Protein AF-0000000087671576 (afdb_homodimer)

Sequence (600 aa):
MTVPSLQKKGFAIAVINALSSHICVLDQSGRIIAVNLAWQNFGAENSHRRESDIGSNYLSICKNSSGAGSEEAEEFAAGVRAILDGGTSLFQKEYPCHSPTASRWFLGRVTPLDFSEGGAVISHENITARRLLENELERLAATDPLTGLPNRRYFFNIANVEFEKVRRFDAQASIIMIDVDAFKAVNDTHGHAGGDEVLRSTSRRCREMMRQSDVLARFGGEEFVVLLPHTTAEAAVVVAELLRRTIYESPVQVGKNQIYVTASFGVSEILSDDVSIDAGLARADKALYEAKRSGRNCVRMTVPSLQKKGFAIAVINALSSHICVLDQSGRIIAVNLAWQNFGAENSHRRESDIGSNYLSICKNSSGAGSEEAEEFAAGVRAILDGGTSLFQKEYPCHSPTASRWFLGRVTPLDFSEGGAVISHENITARRLLENELERLAATDPLTGLPNRRYFFNIANVEFEKVRRFDAQASIIMIDVDAFKAVNDTHGHAGGDEVLRSTSRRCREMMRQSDVLARFGGEEFVVLLPHTTAEAAVVVAELLRRTIYESPVQVGKNQIYVTASFGVSEILSDDVSIDAGLARADKALYEAKRSGRNCVR

InterPro domains:
  IPR000160 GGDEF domain [PF00990] (141-297)
  IPR000160 GGDEF domain [PS50887] (171-300)
  IPR000160 GGDEF domain [SM00267] (130-300)
  IPR000160 GGDEF domain [TIGR00254] (137-299)
  IPR000160 GGDEF domain [cd01949] (143-300)
  IPR013656 PAS fold 4 [PF08448] (17-131)
  IPR029787 Nucleotide cyclase [SSF55073] (146-299)
  IPR035965 PAS domain superfamily [SSF55785] (14-118)
  IPR043128 Reverse transcriptase/Diguanylate cyclase domain [G3DSA:3.30.70.270] (138-300)
  IPR050469 Diguanylate cyclase Dgc-like, bacteria [PTHR45138] (88-299)

Foldseek 3Di:
DPPPVCPPPCNVLVVQQPDQWWKFWAFLQQFTADTHNNVQVVCVVAVVDNDDSGGPRQLVVLCPDDDFFNVVSNVVSVVQNCQSVVVDAKDKDKTWDDDPVGTWIWIKMKGWDPDPRITIMITIDTCRVVVVVVVVVVQVVQADPLQSAGAQVNCQVVLQVLLVCCQPPVWKKKKKKKFWPPLVVQCVVQNVQSSSQLQNVLSVQLVVLDDPSKGWYAYDDRMIMIMGTRAHQVRVQVSVLVSQCSQQVDWTDRPPDTDGIGMFMFMFINHNPDPGSVVNVVNSVVQRVVCVVVVGSHYD/DPPPQCPPPCNVLVVQQVDQWWKFWAFLQQFTADTHNNVQVVCVVAVVDNDDSGGPRQLVVLCPDDDFFNVVSNVVSVVQNCQSVVVDAKDKDKTWDDDPVGTWIWIKMKGWDPDPRITIMITIDTCRVVVVVVVVVVQVVQADPLQSAGAQVNCQVVLQVLLVCCQPPVWKKKKKKKFWPPLVVQCVVQNVQSSSQLQNVLSVQLVVLDDPSKGWYAYDSRMIMIMGTRDHQVRVQVSVLVSQCSQQVDWTDRPPDTDGIGMFMFMFINHNPDPGSVVNVVNSVVQRVVCVVVVGSHYD

Solvent-accessible surface area (backbone atoms only — not comparable to full-atom values): 30356 Å² total; per-residue (Å²): 132,78,44,72,58,52,67,40,91,64,41,31,52,29,53,54,40,37,39,80,46,28,31,40,31,27,38,65,87,34,28,25,53,34,62,29,50,37,35,51,53,50,38,49,73,69,61,81,48,82,69,75,71,60,68,39,47,52,51,57,53,27,64,64,43,72,67,78,35,27,69,46,27,44,54,47,36,52,42,51,47,34,28,60,69,65,74,42,71,66,38,72,50,72,38,52,58,60,49,101,87,42,87,35,32,32,38,37,38,38,21,42,31,78,50,96,76,43,17,33,39,36,39,36,37,84,37,35,69,59,51,53,50,49,50,51,30,47,46,47,41,30,27,33,88,83,59,65,31,35,14,50,66,43,44,51,58,53,45,49,56,51,46,50,42,18,52,75,68,68,44,47,27,19,38,37,32,36,35,51,52,67,48,67,58,43,24,71,73,53,35,64,69,33,35,47,43,47,50,35,51,48,47,53,58,49,54,73,71,52,58,88,79,38,44,61,23,40,63,43,87,64,27,35,36,33,40,33,64,75,26,48,50,69,57,45,48,53,51,50,51,52,48,40,49,54,45,44,74,43,68,41,72,44,88,95,42,74,44,72,47,44,34,19,23,2,48,20,48,50,56,59,83,47,91,45,65,62,53,31,50,50,47,7,49,51,24,24,51,51,13,49,74,71,72,35,64,35,76,59,131,81,42,72,58,53,66,41,88,64,42,32,52,30,52,54,38,36,38,81,45,29,30,39,30,27,38,66,87,35,29,25,52,35,63,30,49,38,34,52,53,48,38,50,73,69,63,76,48,83,70,75,70,59,67,39,48,51,51,56,52,26,63,64,42,73,65,79,35,28,68,46,27,43,54,47,37,53,42,51,48,32,29,59,69,65,73,41,72,66,37,72,52,71,38,52,58,62,48,100,87,41,85,34,30,32,39,37,36,38,20,42,30,77,49,96,76,43,16,30,38,37,39,35,36,84,37,35,70,59,53,53,49,50,51,51,29,47,46,46,41,29,28,33,87,82,61,65,30,34,16,49,66,42,45,49,59,53,47,50,56,52,44,50,42,20,52,75,67,68,45,45,26,19,37,39,32,36,36,52,51,66,48,66,58,43,24,72,74,53,33,62,68,33,36,49,43,47,51,35,49,49,47,52,58,49,54,74,71,51,57,89,78,37,45,63,23,40,63,42,86,61,28,33,36,34,42,33,66,75,26,49,50,70,58,46,48,52,51,50,50,53,47,40,49,53,44,43,74,43,70,40,72,43,89,95,42,75,43,73,49,42,34,19,23,2,46,21,49,52,56,58,81,48,89,45,63,62,54,30,52,50,48,6,48,50,25,24,52,51,14,49,72,71,72,35,64,35,76,59

Organism: NCBI:txid484088

Structure (mmCIF, N/CA/C/O backbone):
data_AF-0000000087671576-model_v1
#
loop_
_entity.id
_entity.type
_entity.pdbx_description
1 polymer 'diguanylate cyclase'
#
loop_
_atom_site.group_PDB
_atom_site.id
_atom_site.type_symbol
_atom_site.label_atom_id
_atom_site.label_alt_id
_atom_site.label_comp_id
_atom_site.label_asym_id
_atom_site.label_entity_id
_atom_site.label_seq_id
_atom_site.pdbx_PDB_ins_code
_atom_site.Cartn_x
_atom_site.Cartn_y
_atom_site.Cartn_z
_atom_site.occupancy
_atom_site.B_iso_or_equiv
_atom_site.auth_seq_id
_atom_site.auth_comp_id
_atom_site.auth_asym_id
_atom_site.auth_atom_id
_atom_site.pdbx_PDB_model_num
ATOM 1 N N . MET A 1 1 ? -0.87 42.312 3.6 1 37.66 1 MET A N 1
ATOM 2 C CA . MET A 1 1 ? -2.213 42.812 3.889 1 37.66 1 MET A CA 1
ATOM 3 C C . MET A 1 1 ? -2.867 42 4.996 1 37.66 1 MET A C 1
ATOM 5 O O . MET A 1 1 ? -2.992 40.781 4.883 1 37.66 1 MET A O 1
ATOM 9 N N . THR A 1 2 ? -2.574 42.375 6.113 1 50.53 2 THR A N 1
ATOM 10 C CA . THR A 1 2 ? -3.102 41.812 7.359 1 50.53 2 THR A CA 1
ATOM 11 C C . THR A 1 2 ? -4.617 41.969 7.418 1 50.53 2 THR A C 1
ATOM 13 O O . THR A 1 2 ? -5.148 43.062 7.18 1 50.53 2 THR A O 1
ATOM 16 N N . VAL A 1 3 ? -5.43 40.906 7.258 1 58.69 3 VAL A N 1
ATOM 17 C CA . VAL A 1 3 ? -6.879 41.062 7.242 1 58.69 3 VAL A CA 1
ATOM 18 C C . VAL A 1 3 ? -7.348 41.688 8.547 1 58.69 3 VAL A C 1
ATOM 20 O O . VAL A 1 3 ? -6.941 41.281 9.633 1 58.69 3 VAL A O 1
ATOM 23 N N . PRO A 1 4 ? -8.008 42.844 8.383 1 56.5 4 PRO A N 1
ATOM 24 C CA . PRO A 1 4 ? -8.523 43.656 9.484 1 56.5 4 PRO A CA 1
ATOM 25 C C . PRO A 1 4 ? -9.102 42.812 10.617 1 56.5 4 PRO A C 1
ATOM 27 O O . PRO A 1 4 ? -8.922 43.156 11.797 1 56.5 4 PRO A O 1
ATOM 30 N N . SER A 1 5 ? -9.656 41.688 10.289 1 64.06 5 SER A N 1
ATOM 31 C CA . SER A 1 5 ? -10.352 40.938 11.32 1 64.06 5 SER A CA 1
ATOM 32 C C . SER A 1 5 ? -9.359 40.25 12.258 1 64.06 5 SER A C 1
ATOM 34 O O . SER A 1 5 ? -9.617 40.125 13.461 1 64.06 5 SER A O 1
ATOM 36 N N . LEU A 1 6 ? -8.125 40.031 11.758 1 69.94 6 LEU A N 1
ATOM 37 C CA . LEU A 1 6 ? -7.16 39.344 12.625 1 69.94 6 LEU A CA 1
ATOM 38 C C . LEU A 1 6 ? -6.613 40.312 13.672 1 69.94 6 LEU A C 1
ATOM 40 O O . LEU A 1 6 ? -6.074 39.906 14.695 1 69.94 6 LEU A O 1
ATOM 44 N N . GLN A 1 7 ? -6.973 41.594 13.453 1 68.31 7 GLN A N 1
ATOM 45 C CA . GLN A 1 7 ? -6.414 42.625 14.312 1 68.31 7 GLN A CA 1
ATOM 46 C C . GLN A 1 7 ? -7.27 42.844 15.562 1 68.31 7 GLN A C 1
ATOM 48 O O . GLN A 1 7 ? -6.832 43.469 16.531 1 68.31 7 GLN A O 1
ATOM 53 N N . LYS A 1 8 ? -8.461 42.281 15.531 1 77.25 8 LYS A N 1
ATOM 54 C CA . LYS A 1 8 ? -9.289 42.344 16.734 1 77.25 8 LYS A CA 1
ATOM 55 C C . LYS A 1 8 ? -8.625 41.625 17.906 1 77.25 8 LYS A C 1
ATOM 57 O O . LYS A 1 8 ? -8.039 40.562 17.734 1 77.25 8 LYS A O 1
ATOM 62 N N . LYS A 1 9 ? -8.75 42.312 19.047 1 79.44 9 LYS A N 1
ATOM 63 C CA . LYS A 1 9 ? -8.086 41.781 20.25 1 79.44 9 LYS A CA 1
ATOM 64 C C . LYS A 1 9 ? -8.516 40.344 20.531 1 79.44 9 LYS A C 1
ATOM 66 O O . LYS A 1 9 ? -9.711 40.062 20.641 1 79.44 9 LYS A O 1
ATOM 71 N N . GLY A 1 10 ? -7.582 39.312 20.469 1 87.25 10 GLY A N 1
ATOM 72 C CA . GLY A 1 10 ? -7.836 37.93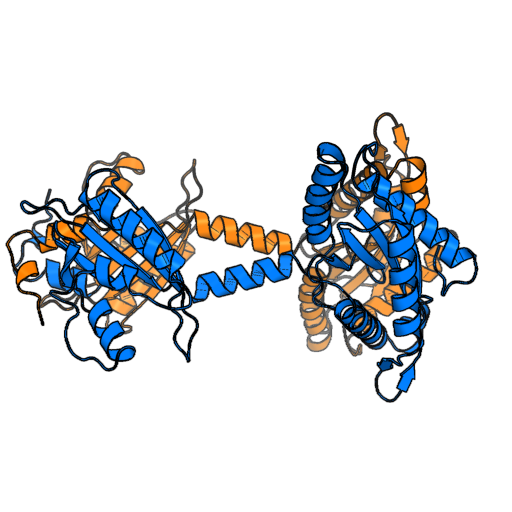8 20.859 1 87.25 10 GLY A CA 1
ATOM 73 C C . GLY A 1 10 ? -8.266 37.062 19.703 1 87.25 10 GLY A C 1
ATOM 74 O O . GLY A 1 10 ? -8.344 35.844 19.828 1 87.25 10 GLY A O 1
ATOM 75 N N . PHE A 1 11 ? -8.602 37.688 18.641 1 87.81 11 PHE A N 1
ATOM 76 C CA . PHE A 1 11 ? -9.133 36.969 17.484 1 87.81 11 PHE A CA 1
ATOM 77 C C . PHE A 1 11 ? -8.102 35.969 16.953 1 87.81 11 PHE A C 1
ATOM 79 O O . PHE A 1 11 ? -8.391 34.812 16.766 1 87.81 11 PHE A O 1
ATOM 86 N N . ALA A 1 12 ? -6.934 36.469 16.703 1 90.31 12 ALA A N 1
ATOM 87 C CA . ALA A 1 12 ? -5.871 35.625 16.156 1 90.31 12 ALA A CA 1
ATOM 88 C C . ALA A 1 12 ? -5.562 34.469 17.094 1 90.31 12 ALA A C 1
ATOM 90 O O . ALA A 1 12 ? -5.297 33.344 16.641 1 90.31 12 ALA A O 1
ATOM 91 N N . ILE A 1 13 ? -5.637 34.688 18.344 1 91.25 13 ILE A N 1
ATOM 92 C CA . ILE A 1 13 ? -5.395 33.656 19.328 1 91.25 13 ILE A CA 1
ATOM 93 C C . ILE A 1 13 ? -6.496 32.594 19.25 1 91.25 13 ILE A C 1
ATOM 95 O O . ILE A 1 13 ? -6.215 31.406 19.312 1 91.25 13 ILE A O 1
ATOM 99 N N . ALA A 1 14 ? -7.688 33.062 19.109 1 92.19 14 ALA A N 1
ATOM 100 C CA . ALA A 1 14 ? -8.812 32.125 18.984 1 92.19 14 ALA A CA 1
ATOM 101 C C . ALA A 1 14 ? -8.648 31.234 17.75 1 92.19 14 ALA A C 1
ATOM 103 O O . ALA A 1 14 ? -8.984 30.062 17.797 1 92.19 14 ALA A O 1
ATOM 104 N N . VAL A 1 15 ? -8.109 31.75 16.703 1 93.5 15 VAL A N 1
ATOM 105 C CA . VAL A 1 15 ? -7.891 31 15.469 1 93.5 15 VAL A CA 1
ATOM 106 C C . VAL A 1 15 ? -6.848 29.922 15.711 1 93.5 15 VAL A C 1
ATOM 108 O O . VAL A 1 15 ? -7.066 28.75 15.367 1 93.5 15 VAL A O 1
ATOM 111 N N . ILE A 1 16 ? -5.758 30.281 16.297 1 94.12 16 ILE A N 1
ATOM 112 C CA . ILE A 1 16 ? -4.68 29.344 16.578 1 94.12 16 ILE A CA 1
ATOM 113 C C . ILE A 1 16 ? -5.195 28.219 17.484 1 94.12 16 ILE A C 1
ATOM 115 O O . ILE A 1 16 ? -4.898 27.047 17.25 1 94.12 16 ILE A O 1
ATOM 119 N N . ASN A 1 17 ? -6.035 28.594 18.422 1 93.56 17 ASN A N 1
ATOM 120 C CA . ASN A 1 17 ? -6.551 27.641 19.375 1 93.56 17 ASN A CA 1
ATOM 121 C C . ASN A 1 17 ? -7.578 26.703 18.75 1 93.56 17 ASN A C 1
ATOM 123 O O . ASN A 1 17 ? -7.848 25.625 19.266 1 93.56 17 ASN A O 1
ATOM 127 N N . ALA A 1 18 ? -8.125 27.125 17.672 1 94.44 18 ALA A N 1
ATOM 128 C CA . ALA A 1 18 ? -9.125 26.312 16.984 1 94.44 18 ALA A CA 1
ATOM 129 C C . ALA A 1 18 ? -8.469 25.234 16.125 1 94.44 18 ALA A C 1
ATOM 131 O O . ALA A 1 18 ? -9.117 24.266 15.727 1 94.44 18 ALA A O 1
ATOM 132 N N . LEU A 1 19 ? -7.25 25.422 15.789 1 95.06 19 LEU A N 1
ATOM 133 C CA . LEU A 1 19 ? -6.562 24.469 14.914 1 95.06 19 LEU A CA 1
ATOM 134 C C . LEU A 1 19 ? -6.363 23.141 15.617 1 95.06 19 LEU A C 1
ATOM 136 O O . LEU A 1 19 ? -6.098 23.094 16.828 1 95.06 19 LEU A O 1
ATOM 140 N N . SER A 1 20 ? -6.41 22.078 14.852 1 91.88 20 SER A N 1
ATOM 141 C CA . SER A 1 20 ? -6.32 20.734 15.414 1 91.88 20 SER A CA 1
ATOM 142 C C . SER A 1 20 ? -4.867 20.297 15.555 1 91.88 20 SER A C 1
ATOM 144 O O . SER A 1 20 ? -4.57 19.359 16.297 1 91.88 20 SER A O 1
ATOM 146 N N . SER A 1 21 ? -4 20.922 14.836 1 94 21 SER A N 1
ATOM 147 C CA . SER A 1 21 ? -2.582 20.594 14.953 1 94 21 SER A CA 1
ATOM 148 C C . SER A 1 21 ? -2.002 21.109 16.266 1 94 21 SER A C 1
ATOM 150 O O . SER A 1 21 ? -2.428 22.141 16.781 1 94 21 SER A O 1
ATOM 152 N N . HIS A 1 22 ? -1.056 20.359 16.781 1 93.69 22 HIS A N 1
ATOM 153 C CA . HIS A 1 22 ? -0.327 20.828 17.953 1 93.69 22 HIS A CA 1
ATOM 154 C C . HIS A 1 22 ? 0.73 21.859 17.578 1 93.69 22 HIS A C 1
ATOM 156 O O . HIS A 1 22 ? 1.717 21.531 16.922 1 93.69 22 HIS A O 1
ATOM 162 N N . ILE A 1 23 ? 0.473 23.047 18.094 1 94.81 23 ILE A N 1
ATOM 163 C CA . ILE A 1 23 ? 1.353 24.141 17.672 1 94.81 23 ILE A CA 1
ATOM 164 C C . ILE A 1 23 ? 2.178 24.609 18.875 1 94.81 23 ILE A C 1
ATOM 166 O O . ILE A 1 23 ? 1.646 24.797 19.969 1 94.81 23 ILE A O 1
ATOM 170 N N . CYS A 1 24 ? 3.438 24.828 18.672 1 94.31 24 CYS A N 1
ATOM 171 C CA . CYS A 1 24 ? 4.293 25.5 19.625 1 94.31 24 CYS A CA 1
ATOM 172 C C . CYS A 1 24 ? 5.18 26.531 18.938 1 94.31 24 CYS A C 1
ATOM 174 O O . CYS A 1 24 ? 5.535 26.359 17.766 1 94.31 24 CYS A O 1
ATOM 176 N N . VAL A 1 25 ? 5.457 27.609 19.641 1 95.44 25 VAL A N 1
ATOM 177 C CA . VAL A 1 25 ? 6.297 28.688 19.125 1 95.44 25 VAL A CA 1
ATOM 178 C C . VAL A 1 25 ? 7.586 28.766 19.953 1 95.44 25 VAL A C 1
ATOM 180 O O . VAL A 1 25 ? 7.547 28.75 21.188 1 95.44 25 VAL A O 1
ATOM 183 N N . LEU A 1 26 ? 8.641 28.812 19.25 1 95.69 26 LEU A N 1
ATOM 184 C CA . LEU A 1 26 ? 9.945 28.891 19.891 1 95.69 26 LEU A CA 1
ATOM 185 C C . LEU A 1 26 ? 10.555 30.281 19.703 1 95.69 26 LEU A C 1
ATOM 187 O O . LEU A 1 26 ? 10.398 30.891 18.641 1 95.69 26 LEU A O 1
ATOM 191 N N . ASP A 1 27 ? 11.25 30.75 20.734 1 94.12 27 ASP A N 1
ATOM 192 C CA . ASP A 1 27 ? 12.086 31.938 20.531 1 94.12 27 ASP A CA 1
ATOM 193 C C . ASP A 1 27 ? 13.414 31.562 19.875 1 94.12 27 ASP A C 1
ATOM 195 O O . ASP A 1 27 ? 13.625 30.391 19.5 1 94.12 27 ASP A O 1
ATOM 199 N N . GLN A 1 28 ? 14.25 32.531 19.672 1 94.12 28 GLN A N 1
ATOM 200 C CA . GLN A 1 28 ? 15.492 32.344 18.922 1 94.12 28 GLN A CA 1
ATOM 201 C C . GLN A 1 28 ? 16.438 31.406 19.641 1 94.12 28 GLN A C 1
ATOM 203 O O . GLN A 1 28 ? 17.312 30.797 19.031 1 94.12 28 GLN A O 1
ATOM 208 N N . SER A 1 29 ? 16.266 31.219 20.953 1 92.81 29 SER A N 1
ATOM 209 C CA . SER A 1 29 ? 17.125 30.344 21.734 1 92.81 29 SER A CA 1
ATOM 210 C C . SER A 1 29 ? 16.562 28.922 21.781 1 92.81 29 SER A C 1
ATOM 212 O O . SER A 1 29 ? 17.188 28.016 22.328 1 92.81 29 SER A O 1
ATOM 214 N N . GLY A 1 30 ? 15.391 28.703 21.234 1 93.94 30 GLY A N 1
ATOM 215 C CA . GLY A 1 30 ? 14.781 27.375 21.188 1 93.94 30 GLY A CA 1
ATOM 216 C C . GLY A 1 30 ? 13.836 27.125 22.359 1 93.94 30 GLY A C 1
ATOM 217 O O . GLY A 1 30 ? 13.398 25.984 22.562 1 93.94 30 GLY A O 1
ATOM 218 N N . ARG A 1 31 ? 13.516 28.109 23.062 1 93 31 ARG A N 1
ATOM 219 C CA . ARG A 1 31 ? 12.594 27.984 24.188 1 93 31 ARG A CA 1
ATOM 220 C C . ARG A 1 31 ? 11.148 28.125 23.734 1 93 31 ARG A C 1
ATOM 222 O O . ARG A 1 31 ? 10.836 29 22.922 1 93 31 ARG A O 1
ATOM 229 N N . ILE A 1 32 ? 10.297 27.312 24.359 1 93.56 32 ILE A N 1
ATOM 230 C CA . ILE A 1 32 ? 8.875 27.375 24.031 1 93.56 32 ILE A CA 1
ATOM 231 C C . ILE A 1 32 ? 8.266 28.625 24.672 1 93.56 32 ILE A C 1
ATOM 233 O O . ILE A 1 32 ? 8.312 28.797 25.891 1 93.56 32 ILE A O 1
ATOM 237 N N . ILE A 1 33 ? 7.633 29.469 23.859 1 92.56 33 ILE A N 1
ATOM 238 C CA . ILE A 1 33 ? 7.109 30.719 24.391 1 92.56 33 ILE A CA 1
ATOM 239 C C . ILE A 1 33 ? 5.59 30.734 24.25 1 92.56 33 ILE A C 1
ATOM 241 O O . ILE A 1 33 ? 4.914 31.562 24.875 1 92.56 33 ILE A O 1
ATOM 245 N N . ALA A 1 34 ? 5.07 29.875 23.438 1 92.06 34 ALA A N 1
ATOM 246 C CA . ALA A 1 34 ? 3.621 29.781 23.281 1 92.06 34 ALA A CA 1
ATOM 247 C C . ALA A 1 34 ? 3.221 28.406 22.734 1 92.06 34 ALA A C 1
ATOM 249 O O . ALA A 1 34 ? 4.004 27.75 22.047 1 92.06 34 ALA A O 1
ATOM 250 N N . VAL A 1 35 ? 2.082 27.953 23.109 1 92.94 35 VAL A N 1
ATOM 251 C CA . VAL A 1 35 ? 1.469 26.734 22.594 1 92.94 35 VAL A CA 1
ATOM 252 C C . VAL A 1 35 ? -0.03 26.953 22.406 1 92.94 35 VAL A C 1
ATOM 254 O O . VAL A 1 35 ? -0.612 27.875 23 1 92.94 35 VAL A O 1
ATOM 257 N N . ASN A 1 36 ? -0.591 26.234 21.516 1 92.5 36 ASN A N 1
ATOM 258 C CA . ASN A 1 36 ? -2.035 26.359 21.359 1 92.5 36 ASN A CA 1
ATOM 259 C C . ASN A 1 36 ? -2.787 25.359 22.219 1 92.5 36 ASN A C 1
ATOM 261 O O . ASN A 1 36 ? -2.174 24.609 22.984 1 92.5 36 ASN A O 1
ATOM 265 N N . LEU A 1 37 ? -4.082 25.391 22.141 1 90.81 37 LEU A N 1
ATOM 266 C CA . LEU A 1 37 ? -4.949 24.562 22.969 1 90.81 37 LEU A CA 1
ATOM 267 C C . LEU A 1 37 ? -4.742 23.078 22.656 1 90.81 37 LEU A C 1
ATOM 269 O O . LEU A 1 37 ? -4.707 22.25 23.578 1 90.81 37 LEU A O 1
ATOM 273 N N . ALA A 1 38 ? -4.633 22.734 21.422 1 91.5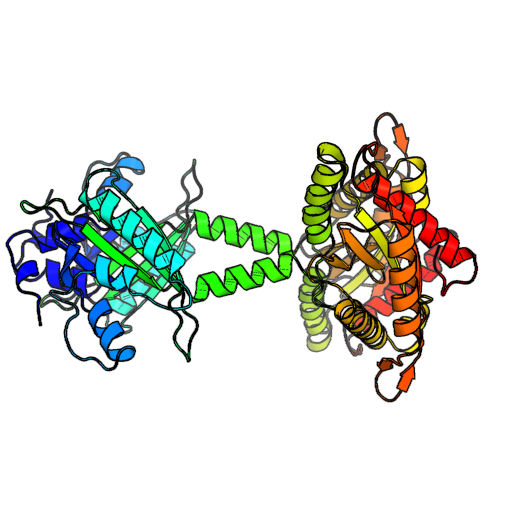6 38 ALA A N 1
ATOM 274 C CA . ALA A 1 38 ? -4.441 21.328 21.031 1 91.56 38 ALA A CA 1
ATOM 275 C C . ALA A 1 38 ? -3.205 20.75 21.703 1 91.56 38 ALA A C 1
ATOM 277 O O . ALA A 1 38 ? -3.23 19.594 22.172 1 91.56 38 ALA A O 1
ATOM 278 N N . TRP A 1 39 ? -2.129 21.469 21.719 1 90.31 39 TRP A N 1
ATOM 279 C CA . TRP A 1 39 ? -0.903 21.047 22.391 1 90.31 39 TRP A CA 1
ATOM 280 C C . TRP A 1 39 ? -1.146 20.828 23.875 1 90.31 39 TRP A C 1
ATOM 282 O O . TRP A 1 39 ? -0.734 19.797 24.438 1 90.31 39 TRP A O 1
ATOM 292 N N . GLN A 1 40 ? -1.812 21.734 24.469 1 88.56 40 GLN A N 1
ATOM 293 C CA . GLN A 1 40 ? -2.088 21.656 25.906 1 88.56 40 GLN A CA 1
ATOM 294 C C . GLN A 1 40 ? -2.924 20.422 26.234 1 88.56 40 GLN A C 1
ATOM 296 O O . GLN A 1 40 ? -2.621 19.688 27.188 1 88.56 40 GLN A O 1
ATOM 301 N N . ASN A 1 41 ? -3.959 20.25 25.469 1 87.5 41 ASN A N 1
ATOM 302 C CA . ASN A 1 41 ? -4.84 19.109 25.688 1 87.5 41 ASN A CA 1
ATOM 303 C C . ASN A 1 41 ? -4.09 17.797 25.531 1 87.5 41 ASN A C 1
ATOM 305 O O . ASN A 1 41 ? -4.312 16.844 26.297 1 87.5 41 ASN A O 1
ATOM 309 N N . PHE A 1 42 ? -3.273 17.766 24.562 1 85.56 42 PHE A N 1
ATOM 310 C CA . PHE A 1 42 ? -2.494 16.547 24.328 1 85.56 42 PHE A CA 1
ATOM 311 C C . PHE A 1 42 ? -1.592 16.25 25.516 1 85.56 42 PHE A C 1
ATOM 313 O O . PHE A 1 42 ? -1.482 15.109 25.953 1 85.56 42 PHE A O 1
ATOM 320 N N . GLY A 1 43 ? -0.901 17.219 25.969 1 80.19 43 GLY A N 1
ATOM 321 C CA . GLY A 1 43 ? -0.075 17.062 27.156 1 80.19 43 GLY A CA 1
ATOM 322 C C . GLY A 1 43 ? -0.852 16.562 28.359 1 80.19 43 GLY A C 1
ATOM 323 O O . GLY A 1 43 ? -0.393 15.68 29.078 1 80.19 43 GLY A O 1
ATOM 324 N N . ALA A 1 44 ? -1.957 17.141 28.516 1 79.5 44 ALA A N 1
ATOM 325 C CA . ALA A 1 44 ? -2.791 16.781 29.672 1 79.5 44 ALA A CA 1
ATOM 326 C C . ALA A 1 44 ? -3.234 15.328 29.594 1 79.5 44 ALA A C 1
ATOM 328 O O . ALA A 1 44 ? -3.305 14.641 30.625 1 79.5 44 ALA A O 1
ATOM 329 N N . GLU A 1 45 ? -3.447 14.93 28.391 1 77 45 GLU A N 1
ATOM 330 C CA . GLU A 1 45 ? -3.955 13.578 28.203 1 77 45 GLU A CA 1
ATOM 331 C C . GLU A 1 45 ? -2.84 12.547 28.344 1 77 45 GLU A C 1
ATOM 333 O O . GLU A 1 45 ? -3.096 11.391 28.703 1 77 45 GLU A O 1
ATOM 338 N N . ASN A 1 46 ? -1.562 12.891 28.062 1 72.19 46 ASN A N 1
ATOM 339 C CA . ASN A 1 46 ? -0.514 11.883 27.953 1 72.19 46 ASN A CA 1
ATOM 340 C C . ASN A 1 46 ? 0.523 12.031 29.062 1 72.19 46 ASN A C 1
ATOM 342 O O . ASN A 1 46 ? 1.35 11.141 29.281 1 72.19 46 ASN A O 1
ATOM 346 N N . SER A 1 47 ? 1.03 13.109 29.547 1 63.22 47 SER A N 1
ATOM 347 C CA . SER A 1 47 ? 2.121 13.25 30.5 1 63.22 47 SER A CA 1
ATOM 348 C C . SER A 1 47 ? 1.595 13.586 31.891 1 63.22 47 SER A C 1
ATOM 350 O O . SER A 1 47 ? 2.348 13.57 32.875 1 63.22 47 SER A O 1
ATOM 352 N N . HIS A 1 48 ? 0.408 13.18 32.469 1 53.38 48 HIS A N 1
ATOM 353 C CA . HIS A 1 48 ? -0.134 13.562 33.75 1 53.38 48 HIS A CA 1
ATOM 354 C C . HIS A 1 48 ? 0.374 14.938 34.188 1 53.38 48 HIS A C 1
ATOM 356 O O . HIS A 1 48 ? 0.162 15.359 35.312 1 53.38 48 HIS A O 1
ATOM 362 N N . ARG A 1 49 ? 1.361 15.523 33.5 1 50.59 49 ARG A N 1
ATOM 363 C CA . ARG A 1 49 ? 1.897 16.781 34.031 1 50.59 49 ARG A CA 1
ATOM 364 C C . ARG A 1 49 ? 1.08 17.969 33.531 1 50.59 49 ARG A C 1
ATOM 366 O O . ARG A 1 49 ? 0.781 18.062 32.344 1 50.59 49 ARG A O 1
ATOM 373 N N . ARG A 1 50 ? 0.445 18.625 34.344 1 49.41 50 ARG A N 1
ATOM 374 C CA . ARG A 1 50 ? -0.494 19.734 34.25 1 49.41 50 ARG A CA 1
ATOM 375 C C . ARG A 1 50 ? 0.193 20.984 33.719 1 49.41 50 ARG A C 1
ATOM 377 O O . ARG A 1 50 ? -0.468 21.984 33.406 1 49.41 50 ARG A O 1
ATOM 384 N N . GLU A 1 51 ? 1.618 21.109 33.906 1 52.28 51 GLU A N 1
ATOM 385 C CA . GLU A 1 51 ? 2.17 22.438 33.656 1 52.28 51 GLU A CA 1
ATOM 386 C C . GLU A 1 51 ? 2.479 22.656 32.188 1 52.28 51 GLU A C 1
ATOM 388 O O . GLU A 1 51 ? 2.838 21.719 31.484 1 52.28 51 GLU A O 1
ATOM 393 N N . SER A 1 52 ? 2.164 23.828 31.703 1 62.19 52 SER A N 1
ATOM 394 C CA . SER A 1 52 ? 2.408 24.281 30.344 1 62.19 52 SER A CA 1
ATOM 395 C C . SER A 1 52 ? 3.879 24.141 29.969 1 62.19 52 SER A C 1
ATOM 397 O O . SER A 1 52 ? 4.758 24.234 30.828 1 62.19 52 SER A O 1
ATOM 399 N N . ASP A 1 53 ? 4.43 23.328 28.969 1 76.44 53 ASP A N 1
ATOM 400 C CA . ASP A 1 53 ? 5.777 23.172 28.438 1 76.44 53 ASP A CA 1
ATOM 401 C C . ASP A 1 53 ? 6.398 24.531 28.109 1 76.44 53 ASP A C 1
ATOM 403 O O . ASP A 1 53 ? 7.547 24.594 27.656 1 76.44 53 ASP A O 1
ATOM 407 N N . ILE A 1 54 ? 5.746 25.625 28.547 1 84.25 54 ILE A N 1
ATOM 408 C CA . ILE A 1 54 ? 6.242 26.953 28.25 1 84.25 54 ILE A CA 1
ATOM 409 C C . ILE A 1 54 ? 7.488 27.25 29.078 1 84.25 54 ILE A C 1
ATOM 411 O O . ILE A 1 54 ? 7.516 26.969 30.281 1 84.25 54 ILE A O 1
ATOM 415 N N . GLY A 1 55 ? 8.438 27.734 28.469 1 87.25 55 GLY A N 1
ATOM 416 C CA . GLY A 1 55 ? 9.695 28.031 29.141 1 87.25 55 GLY A CA 1
ATOM 417 C C . GLY A 1 55 ? 10.742 26.953 28.953 1 87.25 55 GLY A C 1
ATOM 418 O O . GLY A 1 55 ? 11.938 27.203 29.109 1 87.25 55 GLY A O 1
ATOM 419 N N . SER A 1 56 ? 10.336 25.828 28.641 1 88.5 56 SER A N 1
ATOM 420 C CA . SER A 1 56 ? 11.258 24.719 28.422 1 88.5 56 SER A CA 1
ATOM 421 C C . SER A 1 56 ? 11.977 24.844 27.094 1 88.5 56 SER A C 1
ATOM 423 O O . SER A 1 56 ? 11.445 25.438 26.141 1 88.5 56 SER A O 1
ATOM 425 N N . ASN A 1 57 ? 13.203 24.281 27.109 1 91.31 57 ASN A N 1
ATOM 426 C CA . ASN A 1 57 ? 13.953 24.25 25.875 1 91.31 57 ASN A CA 1
ATOM 427 C C . ASN A 1 57 ? 13.586 23.047 25.016 1 91.31 57 ASN A C 1
ATOM 429 O O . ASN A 1 57 ? 13.875 21.906 25.375 1 91.31 57 ASN A O 1
ATOM 433 N N . TYR A 1 58 ? 13.023 23.344 23.891 1 91.31 58 TYR A N 1
ATOM 434 C CA . TYR A 1 58 ? 12.523 22.297 23 1 91.31 58 TYR A CA 1
ATOM 435 C C . TYR A 1 58 ? 13.656 21.406 22.516 1 91.31 58 TYR A C 1
ATOM 437 O O . TYR A 1 58 ? 13.492 20.188 22.406 1 91.31 58 TYR A O 1
ATOM 445 N N . LEU A 1 59 ? 14.789 22 22.188 1 90.12 59 LEU A N 1
ATOM 446 C CA . LEU A 1 59 ? 15.93 21.25 21.688 1 90.12 59 LEU A CA 1
ATOM 447 C C . LEU A 1 59 ? 16.469 20.281 22.734 1 90.12 59 LEU A C 1
ATOM 449 O O . LEU A 1 59 ? 16.844 19.156 22.422 1 90.12 59 LEU A O 1
ATOM 453 N N . SER A 1 60 ? 16.406 20.703 23.938 1 86 60 SER A N 1
ATOM 454 C CA . SER A 1 60 ? 16.844 19.844 25.047 1 86 60 SER A CA 1
ATOM 455 C C . SER A 1 60 ? 15.883 18.688 25.234 1 86 60 SER A C 1
ATOM 457 O O . SER A 1 60 ? 16.312 17.562 25.531 1 86 60 SER A O 1
ATOM 459 N N . ILE A 1 61 ? 14.656 18.969 25.078 1 82.38 61 ILE A N 1
ATOM 460 C CA . ILE A 1 61 ? 13.641 17.922 25.203 1 82.38 61 ILE A CA 1
ATOM 461 C C . ILE A 1 61 ? 13.867 16.859 24.141 1 82.38 61 ILE A C 1
ATOM 463 O O . ILE A 1 61 ? 13.812 15.656 24.438 1 82.38 61 ILE A O 1
ATOM 467 N N . CYS A 1 62 ? 14.156 17.281 22.922 1 84.12 62 CYS A N 1
ATOM 468 C CA . CYS A 1 62 ? 14.422 16.344 21.828 1 84.12 62 CYS A CA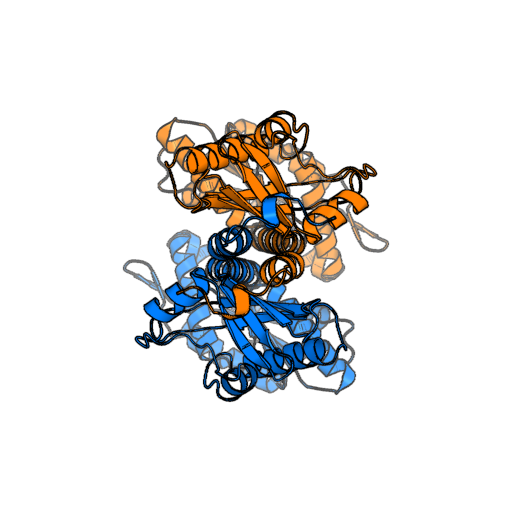 1
ATOM 469 C C . CYS A 1 62 ? 15.664 15.508 22.125 1 84.12 62 CYS A C 1
ATOM 471 O O . CYS A 1 62 ? 15.672 14.297 21.906 1 84.12 62 CYS A O 1
ATOM 473 N N . LYS A 1 63 ? 16.641 16.141 22.578 1 79.5 63 LYS A N 1
ATOM 474 C CA . LYS A 1 63 ? 17.906 15.469 22.828 1 79.5 63 LYS A CA 1
ATOM 475 C C . LYS A 1 63 ? 17.781 14.438 23.953 1 79.5 63 LYS A C 1
ATOM 477 O O . LYS A 1 63 ? 18.453 13.414 23.953 1 79.5 63 LYS A O 1
ATOM 482 N N . ASN A 1 64 ? 16.891 14.734 24.844 1 77.69 64 ASN A N 1
ATOM 483 C CA . ASN A 1 64 ? 16.766 13.867 26.016 1 77.69 64 ASN A CA 1
ATOM 484 C C . ASN A 1 64 ? 15.766 12.75 25.781 1 77.69 64 ASN A C 1
ATOM 486 O O . ASN A 1 64 ? 15.484 11.961 26.688 1 77.69 64 ASN A O 1
ATOM 490 N N . SER A 1 65 ? 15.18 12.914 24.656 1 73.81 65 SER A N 1
ATOM 491 C CA . SER A 1 65 ? 14.234 11.852 24.328 1 73.81 65 SER A CA 1
ATOM 492 C C . SER A 1 65 ? 14.922 10.492 24.297 1 73.81 65 SER A C 1
ATOM 494 O O . SER A 1 65 ? 16.062 10.383 23.844 1 73.81 65 SER A O 1
ATOM 496 N N . SER A 1 66 ? 14.359 9.555 25.031 1 65.94 66 SER A N 1
ATOM 497 C CA . SER A 1 66 ? 14.883 8.195 25.078 1 65.94 66 SER A CA 1
ATOM 498 C C . SER A 1 66 ? 13.875 7.191 24.531 1 65.94 66 SER A C 1
ATOM 500 O O . SER A 1 66 ? 12.672 7.477 24.484 1 65.94 66 SER A O 1
ATOM 502 N N . GLY A 1 67 ? 14.383 6.203 23.797 1 64.31 67 GLY A N 1
ATOM 503 C CA . GLY A 1 67 ? 13.523 5.137 23.312 1 64.31 67 GLY A CA 1
ATOM 504 C C . GLY A 1 67 ? 13.289 5.195 21.812 1 64.31 67 GLY A C 1
ATOM 505 O O . GLY A 1 67 ? 14.164 5.633 21.062 1 64.31 67 GLY A O 1
ATOM 506 N N . ALA A 1 68 ? 12.031 4.691 21.516 1 65.75 68 ALA A N 1
ATOM 507 C CA . ALA A 1 68 ? 11.656 4.656 20.109 1 65.75 68 ALA A CA 1
ATOM 508 C C . ALA A 1 68 ? 11.477 6.07 19.547 1 65.75 68 ALA A C 1
ATOM 510 O O . ALA A 1 68 ? 10.781 6.895 20.156 1 65.75 68 ALA A O 1
ATOM 511 N N . GLY A 1 69 ? 12.305 6.523 18.594 1 73.19 69 GLY A N 1
ATOM 512 C CA . GLY A 1 69 ? 12.195 7.812 17.922 1 73.19 69 GLY A CA 1
ATOM 513 C C . GLY A 1 69 ? 13.32 8.766 18.297 1 73.19 69 GLY A C 1
ATOM 514 O O . GLY A 1 69 ? 13.289 9.938 17.922 1 73.19 69 GLY A O 1
ATOM 515 N N . SER A 1 70 ? 14.195 8.258 19.234 1 76.88 70 SER A N 1
ATOM 516 C CA . SER A 1 70 ? 15.281 9.125 19.688 1 76.88 70 SER A CA 1
ATOM 517 C C . SER A 1 70 ? 16.094 9.656 18.516 1 76.88 70 SER A C 1
ATOM 519 O O . SER A 1 70 ? 16.484 10.828 18.5 1 76.88 70 SER A O 1
ATOM 521 N N . GLU A 1 71 ? 16.297 8.734 17.578 1 80.31 71 GLU A N 1
ATOM 522 C CA . GLU A 1 71 ? 17.031 9.172 16.406 1 80.31 71 GLU A CA 1
ATOM 523 C C . GLU A 1 71 ? 16.266 10.242 15.633 1 80.31 71 GLU A C 1
ATOM 525 O O . GLU A 1 71 ? 16.844 11.258 15.234 1 80.31 71 GLU A O 1
ATOM 530 N N . GLU A 1 72 ? 15.07 9.992 15.516 1 85.88 72 GLU A N 1
ATOM 531 C CA . GLU A 1 72 ? 14.227 10.961 14.82 1 85.88 72 GLU A CA 1
ATOM 532 C C . GLU A 1 72 ? 14.164 12.289 15.578 1 85.88 72 GLU A C 1
ATOM 534 O O . GLU A 1 72 ? 14.133 13.359 14.969 1 85.88 72 GLU A O 1
ATOM 539 N N . ALA A 1 73 ? 14.211 12.242 16.906 1 86.12 73 ALA A N 1
ATOM 540 C CA . ALA A 1 73 ? 14.18 13.445 17.719 1 86.12 73 ALA A CA 1
ATOM 541 C C . ALA A 1 73 ? 15.43 14.289 17.516 1 86.12 73 ALA A C 1
ATOM 543 O O . ALA A 1 73 ? 15.352 15.523 17.438 1 86.12 73 ALA A O 1
ATOM 544 N N . GLU A 1 74 ? 16.531 13.625 17.453 1 87.38 74 GLU A N 1
ATOM 545 C CA . GLU A 1 74 ? 17.781 14.328 17.203 1 87.38 74 GLU A CA 1
ATOM 546 C C . GLU A 1 74 ? 17.781 15 15.836 1 87.38 74 GLU A C 1
ATOM 548 O O . GLU A 1 74 ? 18.219 16.141 15.695 1 87.38 74 GLU A O 1
ATOM 553 N N . GLU A 1 75 ? 17.328 14.281 14.891 1 91.44 75 GLU A N 1
ATOM 554 C CA . GLU A 1 75 ? 17.234 14.836 13.547 1 91.44 75 GLU A CA 1
ATOM 555 C C . GLU A 1 75 ? 16.281 16.031 13.508 1 91.44 75 GLU A C 1
ATOM 557 O O . GLU A 1 75 ? 16.531 17.016 12.812 1 91.44 75 GLU A O 1
ATOM 562 N N . PHE A 1 76 ? 15.25 15.891 14.234 1 92.44 76 PHE A N 1
ATOM 563 C CA . PHE A 1 76 ? 14.266 16.969 14.289 1 92.44 76 PHE A CA 1
ATOM 564 C C . PHE A 1 76 ? 14.867 18.219 14.922 1 92.44 76 PHE A C 1
ATOM 566 O O . PHE A 1 76 ? 14.672 19.328 14.43 1 92.44 76 PHE A O 1
ATOM 573 N N . ALA A 1 77 ? 15.617 18.016 16.016 1 92.94 77 ALA A N 1
ATOM 574 C CA . ALA A 1 77 ? 16.297 19.125 16.672 1 92.94 77 ALA A CA 1
ATOM 575 C C . ALA A 1 77 ? 17.234 19.828 15.703 1 92.94 77 ALA A C 1
ATOM 577 O O . ALA A 1 77 ? 17.297 21.062 15.68 1 92.94 77 ALA A O 1
ATOM 578 N N . ALA A 1 78 ? 17.906 19.016 14.961 1 93.81 78 ALA A N 1
ATOM 579 C CA . ALA A 1 78 ? 18.812 19.594 13.969 1 93.81 78 ALA A CA 1
ATOM 580 C C . ALA A 1 78 ? 18.062 20.406 12.938 1 93.81 78 ALA A C 1
ATOM 582 O O . ALA A 1 78 ? 18.516 21.469 12.508 1 93.81 78 ALA A O 1
ATOM 583 N N . GLY A 1 79 ? 16.938 19.953 12.531 1 95 79 GLY A N 1
ATOM 584 C CA . GLY A 1 79 ? 16.094 20.672 11.602 1 95 79 GLY A CA 1
ATOM 585 C C . GLY A 1 79 ? 15.57 21.984 12.164 1 95 79 GLY A C 1
ATOM 586 O O . GLY A 1 79 ? 15.57 23.016 11.469 1 95 79 GLY A O 1
ATOM 587 N N . VAL A 1 80 ? 15.18 21.953 13.406 1 96.06 80 VAL A N 1
ATOM 588 C CA . VAL A 1 80 ? 14.711 23.156 14.094 1 96.06 80 VAL A CA 1
ATOM 589 C C . VAL A 1 80 ? 15.836 24.188 14.156 1 96.06 80 VAL A C 1
ATOM 591 O O . VAL A 1 80 ? 15.625 25.375 13.875 1 96.06 80 VAL A O 1
ATOM 594 N N . ARG A 1 81 ? 17.016 23.75 14.453 1 95.19 81 ARG A N 1
ATOM 595 C CA . ARG A 1 81 ? 18.172 24.641 14.516 1 95.19 81 ARG A CA 1
ATOM 596 C C . ARG A 1 81 ? 18.438 25.281 13.164 1 95.19 81 ARG A C 1
ATOM 598 O O . ARG A 1 81 ? 18.766 26.469 13.078 1 95.19 81 ARG A O 1
ATOM 605 N N . ALA A 1 82 ? 18.328 24.453 12.18 1 96.5 82 ALA A N 1
ATOM 606 C CA . ALA A 1 82 ? 18.562 24.969 10.828 1 96.5 82 ALA A CA 1
ATOM 607 C C . ALA A 1 82 ? 17.578 26.094 10.492 1 96.5 82 ALA A C 1
ATOM 609 O O . ALA A 1 82 ? 17.953 27.047 9.812 1 96.5 82 ALA A O 1
ATOM 610 N N . ILE A 1 83 ? 16.391 26.016 10.961 1 96.81 83 ILE A N 1
ATOM 611 C CA . ILE A 1 83 ? 15.375 27.047 10.75 1 96.81 83 ILE A CA 1
ATOM 612 C C . ILE A 1 83 ? 15.734 28.297 11.555 1 96.81 83 ILE A C 1
ATOM 614 O O . ILE A 1 83 ? 15.711 29.406 11.023 1 96.81 83 ILE A O 1
ATOM 618 N N . LEU A 1 84 ? 16.062 28.141 12.781 1 95.88 84 LEU A N 1
ATOM 619 C CA . LEU A 1 84 ? 16.391 29.25 13.68 1 95.88 84 LEU A CA 1
ATOM 620 C C . LEU A 1 84 ? 17.625 30 13.188 1 95.88 84 LEU A C 1
ATOM 622 O O . LEU A 1 84 ? 17.719 31.219 13.328 1 95.88 84 LEU A O 1
ATOM 626 N N . ASP A 1 85 ? 18.469 29.234 12.492 1 94.94 85 ASP A N 1
ATOM 627 C CA . ASP A 1 85 ? 19.719 29.812 12 1 94.94 85 ASP A CA 1
ATOM 628 C C . ASP A 1 85 ? 19.531 30.422 10.617 1 94.94 85 ASP A C 1
ATOM 630 O O . ASP A 1 85 ? 20.453 31.016 10.062 1 94.94 85 ASP A O 1
ATOM 634 N N . GLY A 1 86 ? 18.453 30.281 10.055 1 93.44 86 GLY A N 1
ATOM 635 C CA . GLY A 1 86 ? 18.156 30.844 8.75 1 93.44 86 GLY A CA 1
ATOM 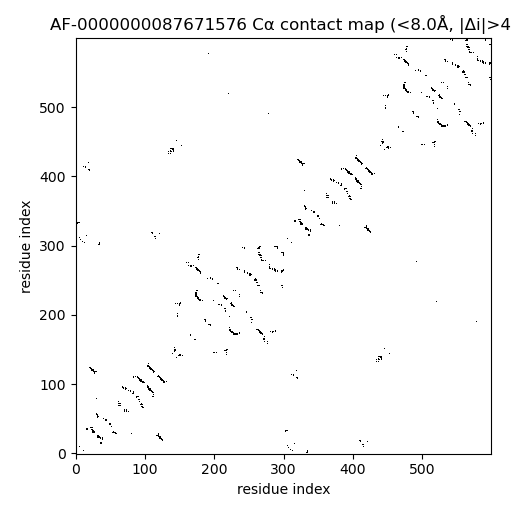636 C C . GLY A 1 86 ? 18.656 30 7.602 1 93.44 86 GLY A C 1
ATOM 637 O O . GLY A 1 86 ? 18.812 30.484 6.477 1 93.44 86 GLY A O 1
ATOM 638 N N . GLY A 1 87 ? 18.984 28.75 7.863 1 91.56 87 GLY A N 1
ATOM 639 C CA . GLY A 1 87 ? 19.531 27.859 6.855 1 91.56 87 GLY A CA 1
ATOM 640 C C . GLY A 1 87 ? 18.484 27.328 5.902 1 91.56 87 GLY A C 1
ATOM 641 O O . GLY A 1 87 ? 18.812 26.906 4.789 1 91.56 87 GLY A O 1
ATOM 642 N N . THR A 1 88 ? 17.25 27.219 6.41 1 92.75 88 THR A N 1
ATOM 643 C CA . THR A 1 88 ? 16.141 26.75 5.594 1 92.75 88 THR A CA 1
ATOM 644 C C . THR A 1 88 ? 14.836 27.406 6.02 1 92.75 88 THR A C 1
ATOM 646 O O . THR A 1 88 ? 14.75 27.969 7.117 1 92.75 88 THR A O 1
ATOM 649 N N . SER A 1 89 ? 13.867 27.422 5.137 1 94.38 89 SER A N 1
ATOM 650 C CA . SER A 1 89 ? 12.594 28.078 5.422 1 94.38 89 SER A CA 1
ATOM 651 C C . SER A 1 89 ? 11.508 27.062 5.754 1 94.38 89 SER A C 1
ATOM 653 O O . SER A 1 89 ? 10.414 27.438 6.172 1 94.38 89 SER A O 1
ATOM 655 N N . LEU A 1 90 ? 11.852 25.844 5.566 1 94.88 90 LEU A N 1
ATOM 656 C CA . LEU A 1 90 ? 10.898 24.781 5.902 1 94.88 90 LEU A CA 1
ATOM 657 C C . LEU A 1 90 ? 11.625 23.484 6.207 1 94.88 90 LEU A C 1
ATOM 659 O O . LEU A 1 90 ? 12.523 23.078 5.461 1 94.88 90 LEU A O 1
ATOM 663 N N . PHE A 1 91 ? 11.297 22.906 7.324 1 95.94 91 PHE A N 1
ATOM 664 C CA . PHE A 1 91 ? 11.758 21.562 7.688 1 95.94 91 PHE A CA 1
ATOM 665 C C . PHE A 1 91 ? 10.594 20.688 8.133 1 95.94 91 PHE A C 1
ATOM 667 O O . PHE A 1 91 ? 9.695 21.156 8.836 1 95.94 91 PHE A O 1
ATOM 674 N N . GLN A 1 92 ? 10.578 19.516 7.66 1 95.56 92 GLN A N 1
ATOM 675 C CA . GLN A 1 92 ? 9.539 18.594 8.102 1 95.56 92 GLN A CA 1
ATOM 676 C C . GLN A 1 92 ? 10.102 17.188 8.305 1 95.56 92 GLN A C 1
ATOM 678 O O . GLN A 1 92 ? 11.039 16.781 7.617 1 95.56 92 GLN A O 1
ATOM 683 N N . LYS A 1 93 ? 9.523 16.469 9.234 1 93.94 93 LYS A N 1
ATOM 684 C CA . LYS A 1 93 ? 9.953 15.102 9.516 1 93.94 93 LYS A CA 1
ATOM 685 C C . LYS A 1 93 ? 8.859 14.32 10.234 1 93.94 93 LYS A C 1
ATOM 687 O O . LYS A 1 93 ? 8.18 14.852 11.117 1 93.94 93 LYS A O 1
ATOM 692 N N . GLU A 1 94 ? 8.648 13.094 9.797 1 92.12 94 GLU A N 1
ATOM 693 C CA . GLU A 1 94 ? 7.789 12.18 10.531 1 92.12 94 GLU A CA 1
ATOM 694 C C . GLU A 1 94 ? 8.555 11.469 11.641 1 92.12 94 GLU A C 1
ATOM 696 O O . GLU A 1 94 ? 9.727 11.117 11.469 1 92.12 94 GLU A O 1
ATOM 701 N N . TYR A 1 95 ? 7.918 11.258 12.805 1 89.44 95 TYR A N 1
ATOM 702 C CA . TYR A 1 95 ? 8.594 10.586 13.906 1 89.44 95 TYR A CA 1
ATOM 703 C C . TYR A 1 95 ? 7.594 9.812 14.766 1 89.44 95 TYR A C 1
ATOM 705 O O . TYR A 1 95 ? 6.434 10.219 14.891 1 89.44 95 TYR A O 1
ATOM 713 N N . PRO A 1 96 ? 8.086 8.742 15.297 1 88.19 96 PRO A N 1
ATOM 714 C CA . PRO A 1 96 ? 7.234 7.98 16.219 1 88.19 96 PRO A CA 1
ATOM 715 C C . PRO A 1 96 ? 7.168 8.602 17.609 1 88.19 96 PRO A C 1
ATOM 717 O O . PRO A 1 96 ? 8.156 9.172 18.078 1 88.19 96 PRO A O 1
ATOM 720 N N . CYS A 1 97 ? 6.016 8.625 18.219 1 83 97 CYS A N 1
ATOM 721 C CA . CYS A 1 97 ? 5.773 9.008 19.609 1 83 97 CYS A CA 1
ATOM 722 C C . CYS A 1 97 ? 4.961 7.938 20.328 1 83 97 CYS A C 1
ATOM 724 O O . CYS A 1 97 ? 3.814 8.18 20.703 1 83 97 CYS A O 1
ATOM 726 N N . HIS A 1 98 ? 5.637 6.875 20.562 1 78.06 98 HIS A N 1
ATOM 727 C CA . HIS A 1 98 ? 4.961 5.719 21.141 1 78.06 98 HIS A CA 1
ATOM 728 C C . HIS A 1 98 ? 4.793 5.875 22.641 1 78.06 98 HIS A C 1
ATOM 730 O O . HIS A 1 98 ? 5.656 6.449 23.312 1 78.06 98 HIS A O 1
ATOM 736 N N . SER A 1 99 ? 3.609 5.586 23.062 1 73 99 SER A N 1
ATOM 737 C CA . SER A 1 99 ? 3.402 5.383 24.5 1 73 99 SER A CA 1
ATOM 738 C C . SER A 1 99 ? 3.377 3.898 24.844 1 73 99 SER A C 1
ATOM 740 O O . SER A 1 99 ? 3.338 3.047 23.953 1 73 99 SER A O 1
ATOM 742 N N . PRO A 1 100 ? 3.545 3.588 26.094 1 68 100 PRO A N 1
ATOM 743 C CA . PRO A 1 100 ? 3.469 2.176 26.469 1 68 100 PRO A CA 1
ATOM 744 C C . PRO A 1 100 ? 2.182 1.504 26 1 68 100 PRO A C 1
ATOM 746 O O . PRO A 1 100 ? 2.156 0.291 25.781 1 68 100 PRO A O 1
ATOM 749 N N . THR A 1 101 ? 1.129 2.365 25.766 1 72.94 101 THR A N 1
ATOM 750 C CA . THR A 1 101 ? -0.167 1.754 25.5 1 72.94 101 THR A CA 1
ATOM 751 C C . THR A 1 101 ? -0.59 2 24.047 1 72.94 101 THR A C 1
ATOM 753 O O . THR A 1 101 ? -1.575 1.427 23.578 1 72.94 101 THR A O 1
ATOM 756 N N . ALA A 1 102 ? 0.15 2.924 23.406 1 77.62 102 ALA A N 1
ATOM 757 C CA . ALA A 1 102 ? -0.336 3.256 22.078 1 77.62 102 ALA A CA 1
ATOM 758 C C . ALA A 1 102 ? 0.817 3.631 21.141 1 77.62 102 ALA A C 1
ATOM 760 O O . ALA A 1 102 ? 1.744 4.336 21.547 1 77.62 102 ALA A O 1
ATOM 761 N N . SER A 1 103 ? 0.819 3.059 19.922 1 83.25 103 SER A N 1
ATOM 762 C CA . SER A 1 103 ? 1.731 3.492 18.875 1 83.25 103 SER A CA 1
ATOM 763 C C . SER A 1 103 ? 1.187 4.711 18.141 1 83.25 103 SER A C 1
ATOM 765 O O . SER A 1 103 ? 0.044 4.703 17.672 1 83.25 103 SER A O 1
ATOM 767 N N . ARG A 1 104 ? 1.991 5.828 18.172 1 89.06 104 ARG A N 1
ATOM 768 C CA . ARG A 1 104 ? 1.577 7.055 17.5 1 89.06 104 ARG A CA 1
ATOM 769 C C . ARG A 1 104 ? 2.688 7.59 16.594 1 89.06 104 ARG A C 1
ATOM 771 O O . ARG A 1 104 ? 3.871 7.371 16.875 1 89.06 104 ARG A O 1
ATOM 778 N N . TRP A 1 105 ? 2.279 8.172 15.602 1 92 105 TRP A N 1
ATOM 779 C CA . TRP A 1 105 ? 3.184 8.859 14.688 1 92 105 TRP A CA 1
ATOM 780 C C . TRP A 1 105 ? 2.738 10.305 14.461 1 92 105 TRP A C 1
ATOM 782 O O . TRP A 1 105 ? 1.541 10.586 14.367 1 92 105 TRP A O 1
ATOM 792 N N . PHE A 1 106 ? 3.73 11.211 14.312 1 92.81 106 PHE A N 1
ATOM 793 C CA . PHE A 1 106 ? 3.441 12.617 14.039 1 92.81 106 PHE A CA 1
ATOM 794 C C . PHE A 1 106 ? 4.281 13.133 12.875 1 92.81 106 PHE A C 1
ATOM 796 O O . PHE A 1 106 ? 5.359 12.602 12.602 1 92.81 106 PHE A O 1
ATOM 803 N N . LEU A 1 107 ? 3.719 14.031 12.195 1 94.5 107 LEU A N 1
ATOM 804 C CA . LEU A 1 107 ? 4.461 14.852 11.25 1 94.5 107 LEU A CA 1
ATOM 805 C C . LEU A 1 107 ? 4.699 16.25 11.805 1 94.5 107 LEU A C 1
ATOM 807 O O . LEU A 1 107 ? 3.75 16.984 12.086 1 94.5 107 LEU A O 1
ATOM 811 N N . GLY A 1 108 ? 5.949 16.562 12 1 95.25 108 GLY A N 1
ATOM 812 C CA . GLY A 1 108 ? 6.328 17.891 12.43 1 95.25 108 GLY A CA 1
ATOM 813 C C . GLY A 1 108 ? 6.785 18.781 11.289 1 95.25 108 GLY A C 1
ATOM 814 O O . GLY A 1 108 ? 7.543 18.344 10.422 1 95.25 108 GLY A O 1
ATOM 815 N N . ARG A 1 109 ? 6.277 19.984 11.305 1 96.62 109 ARG A N 1
ATOM 816 C CA . ARG A 1 109 ? 6.699 21 10.352 1 96.62 109 ARG A CA 1
ATOM 817 C C . ARG A 1 109 ? 7.207 22.25 11.07 1 96.62 109 ARG A C 1
ATOM 819 O O . ARG A 1 109 ? 6.559 22.734 11.992 1 96.62 109 ARG A O 1
ATOM 826 N N . VAL A 1 110 ? 8.328 22.703 10.641 1 97.31 110 VAL A N 1
ATOM 827 C CA . VAL A 1 110 ? 8.961 23.844 11.273 1 97.31 110 VAL A CA 1
ATOM 828 C C . VAL A 1 110 ? 9.148 24.969 10.242 1 97.31 110 VAL A C 1
ATOM 830 O O . VAL A 1 110 ? 9.664 24.734 9.148 1 97.31 110 VAL A O 1
ATOM 833 N N . THR A 1 111 ? 8.719 26.125 10.578 1 97.44 111 THR A N 1
ATOM 834 C CA . THR A 1 111 ? 8.875 27.312 9.75 1 97.44 111 THR A CA 1
ATOM 835 C C . THR A 1 111 ? 9.406 28.484 10.57 1 97.44 111 THR A C 1
ATOM 837 O O . THR A 1 111 ? 9.203 28.531 11.789 1 97.44 111 THR A O 1
ATOM 840 N N . PRO A 1 112 ? 10.078 29.422 9.891 1 96.94 112 PRO A N 1
ATOM 841 C CA . PRO A 1 112 ? 10.547 30.594 10.625 1 96.94 112 PRO A CA 1
ATOM 842 C C . PRO A 1 112 ? 9.414 31.531 11.023 1 96.94 112 PRO A C 1
ATOM 844 O O . PRO A 1 112 ? 8.43 31.672 10.289 1 96.94 112 PRO A O 1
ATOM 847 N N . LEU A 1 113 ? 9.547 32.125 12.156 1 95.75 113 LEU A N 1
ATOM 848 C CA . LEU A 1 113 ? 8.633 33.156 12.625 1 95.75 113 LEU A CA 1
ATOM 849 C C . LEU A 1 113 ? 9.117 34.531 12.203 1 95.75 113 LEU A C 1
ATOM 851 O O . LEU A 1 113 ? 10.211 34.969 12.586 1 95.75 113 LEU A O 1
ATOM 855 N N . ASP A 1 114 ? 8.312 35.188 11.359 1 92.62 114 ASP A N 1
ATOM 856 C CA . ASP A 1 114 ? 8.625 36.531 10.938 1 92.62 114 ASP A CA 1
ATOM 857 C C . ASP A 1 114 ? 8.102 37.562 11.945 1 92.62 114 ASP A C 1
ATOM 859 O O . ASP A 1 114 ? 7.043 38.156 11.742 1 92.62 114 ASP A O 1
ATOM 863 N N . PHE A 1 115 ? 8.836 37.75 13.039 1 89.5 115 PHE A N 1
ATOM 864 C CA . PHE A 1 115 ? 8.562 38.688 14.125 1 89.5 115 PHE A CA 1
ATOM 865 C C . PHE A 1 115 ? 9.852 39.281 14.672 1 89.5 115 PHE A C 1
ATOM 867 O O . PHE A 1 115 ? 10.938 38.75 14.453 1 89.5 115 PHE A O 1
ATOM 874 N N . SER A 1 116 ? 9.766 40.438 15.203 1 86.19 116 SER A N 1
ATOM 875 C CA . SER A 1 116 ? 10.93 41.25 15.562 1 86.19 116 SER A CA 1
ATOM 876 C C . SER A 1 116 ? 11.969 40.406 16.312 1 86.19 116 SER A C 1
ATOM 878 O O . SER A 1 116 ? 13.164 40.562 16.062 1 86.19 116 SER A O 1
ATOM 880 N N . GLU A 1 117 ? 11.633 39.562 17.219 1 85.94 117 GLU A N 1
ATOM 881 C CA . GLU A 1 117 ? 12.555 38.75 18.031 1 85.94 117 GLU A CA 1
ATOM 882 C C . GLU A 1 117 ? 12.953 37.469 17.328 1 85.94 117 GLU A C 1
ATOM 884 O O . GLU A 1 117 ? 13.828 36.75 17.797 1 85.94 117 GLU A O 1
ATOM 889 N N . GLY A 1 118 ? 12.367 37.25 16.188 1 91.25 118 GLY A N 1
ATOM 890 C CA . GLY A 1 118 ? 12.617 36 15.484 1 91.25 118 GLY A CA 1
ATOM 891 C C . GLY A 1 118 ? 12.031 34.812 16.188 1 91.25 118 GLY A C 1
ATOM 892 O O . GLY A 1 118 ? 11.219 34.938 17.094 1 91.25 118 GLY A O 1
ATOM 893 N N . GLY A 1 119 ? 12.367 33.531 15.648 1 95.75 119 GLY A N 1
ATOM 894 C CA . GLY A 1 119 ? 11.867 32.281 16.219 1 95.75 119 GLY A CA 1
ATOM 895 C C . GLY A 1 119 ? 11.344 31.328 15.172 1 95.75 119 GLY A C 1
ATOM 896 O O . GLY A 1 119 ? 11.656 31.469 13.984 1 95.75 119 GLY A O 1
ATOM 897 N N . ALA A 1 120 ? 10.711 30.328 15.688 1 97.19 120 ALA A N 1
ATOM 898 C CA . ALA A 1 120 ? 10.172 29.297 14.797 1 97.19 120 ALA A CA 1
ATOM 899 C C . ALA A 1 120 ? 8.789 28.844 15.258 1 97.19 120 ALA A C 1
ATOM 901 O O . ALA A 1 120 ? 8.469 28.938 16.453 1 97.19 120 ALA A O 1
ATOM 902 N N . VAL A 1 121 ? 8 28.438 14.328 1 97.31 121 VAL A N 1
ATOM 903 C CA . VAL A 1 121 ? 6.703 27.828 14.602 1 97.31 121 VAL A CA 1
ATOM 904 C C . VAL A 1 121 ? 6.734 26.359 14.227 1 97.31 121 VAL A C 1
ATOM 906 O O . VAL A 1 121 ? 7.184 25.984 13.141 1 97.31 121 VAL A O 1
ATOM 909 N N . ILE A 1 122 ? 6.309 25.484 15.133 1 97.06 122 ILE A N 1
ATOM 910 C CA . ILE A 1 122 ? 6.242 24.047 14.891 1 97.06 122 ILE A CA 1
ATOM 911 C C . ILE A 1 122 ? 4.789 23.594 14.938 1 97.06 122 ILE A C 1
ATOM 913 O O . ILE A 1 122 ? 4.055 23.922 15.875 1 97.06 122 ILE A O 1
ATOM 917 N N . SER A 1 123 ? 4.391 22.922 13.961 1 96.75 123 SER A N 1
ATOM 918 C CA . SER A 1 123 ? 3.096 22.25 13.938 1 96.75 123 SER A CA 1
ATOM 919 C C . SER A 1 123 ? 3.262 20.734 13.875 1 96.75 123 SER A C 1
ATOM 921 O O . SER A 1 123 ? 4.027 20.219 13.062 1 96.75 123 SER A O 1
ATOM 923 N N . HIS A 1 124 ? 2.592 20.031 14.766 1 94.81 124 HIS A N 1
ATOM 924 C CA . HIS A 1 124 ? 2.592 18.578 14.773 1 94.81 124 HIS A CA 1
ATOM 925 C C . HIS A 1 124 ? 1.227 18.016 14.383 1 94.81 124 HIS A C 1
ATOM 927 O O . HIS A 1 124 ? 0.208 18.391 14.969 1 94.81 124 HIS A O 1
ATOM 933 N N . GLU A 1 125 ? 1.244 17.172 13.445 1 93.81 125 GLU A N 1
ATOM 934 C CA . GLU A 1 125 ? 0.022 16.516 13.008 1 93.81 125 GLU A CA 1
ATOM 935 C C . GLU A 1 125 ? 0.058 15.023 13.344 1 93.81 125 GLU A C 1
ATOM 937 O O . GLU A 1 125 ? 1.049 14.344 13.062 1 93.81 125 GLU A O 1
ATOM 942 N N . ASN A 1 126 ? -1.083 14.562 13.922 1 91.81 126 ASN A N 1
ATOM 943 C CA . ASN A 1 126 ? -1.2 13.133 14.172 1 91.81 126 ASN A CA 1
ATOM 944 C C . ASN A 1 126 ? -1.45 12.352 12.891 1 91.81 126 ASN A C 1
ATOM 946 O O . ASN A 1 126 ? -2.514 12.484 12.273 1 91.81 126 ASN A O 1
ATOM 950 N N . ILE A 1 127 ? -0.439 11.57 12.531 1 92.56 127 ILE A N 1
ATOM 951 C CA . ILE A 1 127 ? -0.55 10.852 11.266 1 92.56 127 ILE A CA 1
ATOM 952 C C . ILE A 1 127 ? -0.613 9.352 11.523 1 92.56 127 ILE A C 1
ATOM 954 O O . ILE A 1 127 ? -0.256 8.547 10.656 1 92.56 127 ILE A O 1
ATOM 958 N N . THR A 1 128 ? -1.044 8.93 12.617 1 91.69 128 THR A N 1
ATOM 959 C CA . THR A 1 128 ? -1.044 7.531 13.016 1 91.69 128 THR A CA 1
ATOM 960 C C . THR A 1 128 ? -1.902 6.699 12.07 1 91.69 128 THR A C 1
ATOM 962 O O . THR A 1 128 ? -1.457 5.668 11.562 1 91.69 128 THR A O 1
ATOM 965 N N . ALA A 1 129 ? -3.104 7.121 11.789 1 88.44 129 ALA A N 1
ATOM 966 C CA . ALA A 1 129 ? -4.012 6.371 10.93 1 88.44 129 ALA A CA 1
ATOM 967 C C . ALA A 1 129 ? -3.42 6.195 9.531 1 88.44 129 ALA A C 1
ATOM 969 O O . ALA A 1 129 ? -3.498 5.113 8.945 1 88.44 129 ALA A O 1
ATOM 970 N N . ARG A 1 130 ? -2.865 7.262 9.094 1 88.69 130 ARG A N 1
ATOM 971 C CA . ARG A 1 130 ? -2.252 7.238 7.77 1 88.69 130 ARG A CA 1
ATOM 972 C C . ARG A 1 130 ? -1.08 6.262 7.727 1 88.69 130 ARG A C 1
ATOM 974 O O . ARG A 1 130 ? -0.958 5.473 6.785 1 88.69 130 ARG A O 1
ATOM 981 N N . ARG A 1 131 ? -0.212 6.352 8.656 1 90.5 131 ARG A N 1
ATOM 982 C CA . ARG A 1 131 ? 0.972 5.5 8.703 1 90.5 131 ARG A CA 1
ATOM 983 C C . ARG A 1 131 ? 0.583 4.031 8.82 1 90.5 131 ARG A C 1
ATOM 985 O O . ARG A 1 131 ? 1.199 3.168 8.188 1 90.5 131 ARG A O 1
ATOM 992 N N . LEU A 1 132 ? -0.426 3.742 9.578 1 87.56 132 LEU A N 1
ATOM 993 C CA . LEU A 1 132 ? -0.911 2.373 9.727 1 87.56 132 LEU A CA 1
ATOM 994 C C . LEU A 1 132 ? -1.445 1.84 8.406 1 87.56 132 LEU A C 1
ATOM 996 O O . LEU A 1 132 ? -1.171 0.696 8.031 1 87.56 132 LEU A O 1
ATOM 1000 N N . LEU A 1 133 ? -2.145 2.639 7.723 1 88.12 133 LEU A N 1
ATOM 1001 C CA . LEU A 1 133 ? -2.652 2.254 6.41 1 88.12 133 LEU A CA 1
ATOM 1002 C C . LEU A 1 133 ? -1.507 2.002 5.438 1 88.12 133 LEU A C 1
ATOM 1004 O O . LEU A 1 133 ? -1.515 1.008 4.707 1 88.12 133 LEU A O 1
ATOM 1008 N N . GLU A 1 134 ? -0.58 2.928 5.406 1 88.5 134 GLU A N 1
ATOM 1009 C CA . GLU A 1 134 ? 0.592 2.785 4.547 1 88.5 134 GLU A CA 1
ATOM 1010 C C . GLU A 1 134 ? 1.34 1.489 4.844 1 88.5 134 GLU A C 1
ATOM 1012 O O . GLU A 1 134 ? 1.725 0.764 3.922 1 88.5 134 GLU A O 1
ATOM 1017 N N . ASN A 1 135 ? 1.51 1.254 6.078 1 86.69 135 ASN A N 1
ATOM 1018 C CA . ASN A 1 135 ? 2.189 0.027 6.484 1 86.69 135 ASN A CA 1
ATOM 1019 C C . ASN A 1 135 ? 1.428 -1.213 6.023 1 86.69 135 ASN A C 1
ATOM 1021 O O . ASN A 1 135 ? 2.031 -2.178 5.551 1 86.69 135 ASN A O 1
ATOM 1025 N N . GLU A 1 136 ? 0.194 -1.169 6.176 1 86.06 136 GLU A N 1
ATOM 1026 C CA . GLU A 1 136 ? -0.645 -2.283 5.746 1 86.06 136 GLU A CA 1
ATOM 1027 C C . GLU A 1 136 ? -0.559 -2.486 4.234 1 86.06 136 GLU A C 1
ATOM 1029 O O . GLU A 1 136 ? -0.402 -3.613 3.764 1 86.06 136 GLU A O 1
ATOM 1034 N N . LEU A 1 137 ? -0.606 -1.476 3.506 1 85.25 137 LEU A N 1
ATOM 1035 C CA . LEU A 1 137 ? -0.526 -1.547 2.051 1 85.25 137 LEU A CA 1
ATOM 1036 C C . LEU A 1 137 ? 0.836 -2.066 1.606 1 85.25 137 LEU A C 1
ATOM 1038 O O . LEU A 1 137 ? 0.929 -2.84 0.65 1 85.25 137 LEU A O 1
ATOM 1042 N N . GLU A 1 138 ? 1.839 -1.651 2.266 1 84.94 138 GLU A N 1
ATOM 1043 C CA . GLU A 1 138 ? 3.184 -2.141 1.975 1 84.94 138 GLU A CA 1
ATOM 1044 C C . GLU A 1 138 ? 3.287 -3.645 2.213 1 84.94 138 GLU A C 1
ATOM 1046 O O . GLU A 1 138 ? 3.877 -4.367 1.405 1 84.94 138 GLU A O 1
ATOM 1051 N N . ARG A 1 139 ? 2.73 -3.986 3.291 1 83.38 139 ARG A N 1
ATOM 1052 C CA . ARG A 1 139 ? 2.717 -5.414 3.604 1 83.38 139 ARG A CA 1
ATOM 1053 C C . ARG A 1 139 ? 1.99 -6.203 2.521 1 83.38 139 ARG A C 1
ATOM 1055 O O . ARG A 1 139 ? 2.502 -7.215 2.037 1 83.38 139 ARG A O 1
ATOM 1062 N N . LEU A 1 140 ? 0.905 -5.699 2.148 1 82.06 140 LEU A N 1
ATOM 1063 C CA . LEU A 1 140 ? 0.099 -6.371 1.134 1 82.06 140 LEU A CA 1
ATOM 1064 C C . LEU A 1 140 ? 0.828 -6.402 -0.205 1 82.06 140 LEU A C 1
ATOM 1066 O O . LEU A 1 140 ? 0.698 -7.367 -0.965 1 82.06 140 LEU A O 1
ATOM 1070 N N . ALA A 1 141 ? 1.626 -5.445 -0.38 1 81.56 141 ALA A N 1
ATOM 1071 C CA . ALA A 1 141 ? 2.361 -5.332 -1.637 1 81.56 141 ALA A CA 1
ATOM 1072 C C . ALA A 1 141 ? 3.59 -6.238 -1.638 1 81.56 141 ALA A C 1
ATOM 1074 O O . ALA A 1 141 ? 4.086 -6.621 -2.699 1 81.56 141 ALA A O 1
ATOM 1075 N N . ALA A 1 142 ? 3.975 -6.598 -0.453 1 86.38 142 ALA A N 1
ATOM 1076 C CA . ALA A 1 142 ? 5.281 -7.246 -0.373 1 86.38 142 ALA A CA 1
ATOM 1077 C C . ALA A 1 142 ? 5.148 -8.695 0.087 1 86.38 142 ALA A C 1
ATOM 1079 O O . ALA A 1 142 ? 6.113 -9.461 0.032 1 86.38 142 ALA A O 1
ATOM 1080 N N . THR A 1 143 ? 3.979 -9.094 0.478 1 88.5 143 THR A N 1
ATOM 1081 C CA . THR A 1 143 ? 3.852 -10.414 1.078 1 88.5 143 THR A CA 1
ATOM 1082 C C . THR A 1 143 ? 2.732 -11.211 0.41 1 88.5 143 THR A C 1
ATOM 1084 O O . THR A 1 143 ? 1.84 -10.625 -0.212 1 88.5 143 THR A O 1
ATOM 1087 N N . ASP A 1 144 ? 2.883 -12.461 0.567 1 86 144 ASP A N 1
ATOM 1088 C CA . ASP A 1 144 ? 1.82 -13.383 0.175 1 86 144 ASP A CA 1
ATOM 1089 C C . ASP A 1 144 ? 0.754 -13.492 1.264 1 86 144 ASP A C 1
ATOM 1091 O O . ASP A 1 144 ? 1.063 -13.805 2.414 1 86 144 ASP A O 1
ATOM 1095 N N . PRO A 1 145 ? -0.435 -13.211 0.917 1 77.5 145 PRO A N 1
ATOM 1096 C CA . PRO A 1 145 ? -1.472 -13.125 1.948 1 77.5 145 PRO A CA 1
ATOM 1097 C C . PRO A 1 145 ? -1.731 -14.469 2.635 1 77.5 145 PRO A C 1
ATOM 1099 O O . PRO A 1 145 ? -2.166 -14.5 3.789 1 77.5 145 PRO A O 1
ATOM 1102 N N . LEU A 1 146 ? -1.461 -15.523 2.006 1 84.12 146 LEU A N 1
ATOM 1103 C CA . LEU A 1 146 ? -1.752 -16.844 2.568 1 84.12 146 LEU A CA 1
ATOM 1104 C C . LEU A 1 146 ? -0.704 -17.234 3.605 1 84.12 146 LEU A C 1
ATOM 1106 O O . LEU A 1 146 ? -1.046 -17.703 4.691 1 84.12 146 LEU A O 1
ATOM 1110 N N . THR A 1 147 ? 0.527 -16.969 3.293 1 93.06 147 THR A N 1
ATOM 1111 C CA . THR A 1 147 ? 1.604 -17.516 4.105 1 93.06 147 THR A CA 1
ATOM 1112 C C . THR A 1 147 ? 2.271 -16.422 4.934 1 93.06 147 THR A C 1
ATOM 1114 O O . THR A 1 147 ? 3.01 -16.719 5.879 1 93.06 147 THR A O 1
ATOM 1117 N N . GLY A 1 148 ? 2.072 -15.172 4.484 1 90.19 148 GLY A N 1
ATOM 1118 C CA . GLY A 1 148 ? 2.754 -14.07 5.148 1 90.19 148 GLY A CA 1
ATOM 1119 C C . GLY A 1 148 ? 4.195 -13.906 4.703 1 90.19 148 GLY A C 1
ATOM 1120 O O . GLY A 1 148 ? 4.875 -12.969 5.117 1 90.19 148 GLY A O 1
ATOM 1121 N N . LEU A 1 149 ? 4.656 -14.758 3.871 1 94.25 149 LEU A N 1
ATOM 1122 C CA . LEU A 1 149 ? 6.016 -14.672 3.35 1 94.25 149 LEU A CA 1
ATOM 1123 C C . LEU A 1 149 ? 6.137 -13.547 2.324 1 94.25 149 LEU A C 1
ATOM 1125 O O . LEU A 1 149 ? 5.137 -13.133 1.735 1 94.25 149 LEU A O 1
ATOM 1129 N N . PRO A 1 150 ? 7.434 -13.094 2.232 1 92.75 150 PRO A N 1
ATOM 1130 C CA . PRO A 1 150 ? 7.668 -12.211 1.086 1 92.75 150 PRO A CA 1
ATOM 1131 C C . PRO A 1 150 ? 7.152 -12.805 -0.225 1 92.75 150 PRO A C 1
ATOM 1133 O O . PRO A 1 150 ? 7.211 -14.023 -0.423 1 92.75 150 PRO A O 1
ATOM 1136 N N . ASN A 1 151 ? 6.645 -11.891 -1.053 1 88.75 151 ASN A N 1
ATOM 1137 C CA . ASN A 1 151 ? 6.16 -12.352 -2.35 1 88.75 151 ASN A CA 1
ATOM 1138 C C . ASN A 1 151 ? 7.25 -12.273 -3.414 1 88.75 151 ASN A C 1
ATOM 1140 O O . ASN A 1 151 ? 8.391 -11.914 -3.117 1 88.75 151 ASN A O 1
ATOM 1144 N N . ARG A 1 152 ? 6.91 -12.625 -4.566 1 85.62 152 ARG A N 1
ATOM 1145 C CA . ARG A 1 152 ? 7.848 -12.703 -5.68 1 85.62 152 ARG A CA 1
ATOM 1146 C C . ARG A 1 152 ? 8.5 -11.352 -5.941 1 85.62 152 ARG A C 1
ATOM 1148 O O . ARG A 1 152 ? 9.711 -11.273 -6.184 1 85.62 152 ARG A O 1
ATOM 1155 N N . ARG A 1 153 ? 7.734 -10.359 -5.922 1 81.62 153 ARG A N 1
ATOM 1156 C CA . ARG A 1 153 ? 8.25 -9.016 -6.168 1 81.62 153 ARG A CA 1
ATOM 1157 C C . ARG A 1 153 ? 9.328 -8.648 -5.156 1 81.62 153 ARG A C 1
ATOM 1159 O O . ARG A 1 153 ? 10.391 -8.148 -5.527 1 81.62 153 ARG A O 1
ATOM 1166 N N . TYR A 1 154 ? 8.922 -8.844 -3.916 1 87.81 154 TYR A N 1
ATOM 1167 C CA . TYR A 1 154 ? 9.883 -8.547 -2.861 1 87.81 154 TYR A CA 1
ATOM 1168 C C . TYR A 1 154 ? 11.156 -9.375 -3.029 1 87.81 154 TYR A C 1
ATOM 1170 O O . TYR A 1 154 ? 12.266 -8.867 -2.842 1 87.81 154 TYR A O 1
ATOM 1178 N N . PHE A 1 155 ? 11.047 -10.562 -3.328 1 92.19 155 PHE A N 1
ATOM 1179 C CA . PHE A 1 155 ? 12.195 -11.438 -3.543 1 92.19 155 PHE A CA 1
ATOM 1180 C C . PHE A 1 155 ? 13.133 -10.844 -4.582 1 92.19 155 PHE A C 1
ATOM 1182 O O . PHE A 1 155 ? 14.344 -10.75 -4.352 1 92.19 155 PHE A O 1
ATOM 1189 N N . PHE A 1 156 ? 12.594 -10.406 -5.707 1 88.38 156 PHE A N 1
ATOM 1190 C CA . PHE A 1 156 ? 13.414 -9.898 -6.801 1 88.38 156 PHE A CA 1
ATOM 1191 C C . PHE A 1 156 ? 14.141 -8.625 -6.387 1 88.38 156 PHE A C 1
ATOM 1193 O O . PHE A 1 156 ? 15.289 -8.406 -6.777 1 88.38 156 PHE A O 1
ATOM 1200 N N . ASN A 1 157 ? 13.469 -7.824 -5.664 1 87.38 157 ASN A N 1
ATOM 1201 C CA . ASN A 1 157 ? 14.109 -6.605 -5.18 1 87.38 157 ASN A CA 1
ATOM 1202 C C . ASN A 1 157 ? 15.367 -6.918 -4.375 1 87.38 157 ASN A C 1
ATOM 1204 O O . ASN A 1 157 ? 16.422 -6.34 -4.621 1 87.38 157 ASN A O 1
ATOM 1208 N N . ILE A 1 158 ? 15.188 -7.855 -3.469 1 92.81 158 ILE A N 1
ATOM 1209 C CA . ILE A 1 158 ? 16.312 -8.203 -2.6 1 92.81 158 ILE A CA 1
ATOM 1210 C C . ILE A 1 158 ? 17.344 -8.992 -3.389 1 92.81 158 ILE A C 1
ATOM 1212 O O . ILE A 1 158 ? 18.547 -8.781 -3.225 1 92.81 158 ILE A O 1
ATOM 1216 N N . ALA A 1 159 ? 16.906 -9.852 -4.219 1 95.06 159 ALA A N 1
ATOM 1217 C CA . ALA A 1 159 ? 17.797 -10.703 -4.992 1 95.06 159 ALA A CA 1
ATOM 1218 C C . ALA A 1 159 ? 18.672 -9.875 -5.926 1 95.06 159 ALA A C 1
ATOM 1220 O O . ALA A 1 159 ? 19.859 -10.188 -6.129 1 95.06 159 ALA A O 1
ATOM 1221 N N . ASN A 1 160 ? 18.125 -8.875 -6.531 1 92.25 160 ASN A N 1
ATOM 1222 C CA . ASN A 1 160 ? 18.891 -8.008 -7.426 1 92.25 160 ASN A CA 1
ATOM 1223 C C . ASN A 1 160 ? 19.984 -7.262 -6.672 1 92.25 160 ASN A C 1
ATOM 1225 O O . ASN A 1 160 ? 21.094 -7.066 -7.199 1 92.25 160 ASN A O 1
ATOM 1229 N N . VAL A 1 161 ? 19.672 -6.812 -5.484 1 92.19 161 VAL A N 1
ATOM 1230 C CA . VAL A 1 161 ? 20.672 -6.156 -4.641 1 92.19 161 VAL A CA 1
ATOM 1231 C C . VAL A 1 161 ? 21.812 -7.133 -4.34 1 92.19 161 VAL A C 1
ATOM 1233 O O . VAL A 1 161 ? 22.984 -6.77 -4.43 1 92.19 161 VAL A O 1
ATOM 1236 N N . GLU A 1 162 ? 21.453 -8.32 -3.945 1 93.69 162 GLU A N 1
ATOM 1237 C CA . GLU A 1 162 ? 22.453 -9.336 -3.633 1 93.69 162 GLU A CA 1
ATOM 1238 C C . GLU A 1 162 ? 23.281 -9.68 -4.859 1 93.69 162 GLU A C 1
ATOM 1240 O O . GLU A 1 162 ? 24.484 -9.938 -4.75 1 93.69 162 GLU A O 1
ATOM 1245 N N . PHE A 1 163 ? 22.688 -9.75 -6.035 1 95.25 163 PHE A N 1
ATOM 1246 C CA . PHE A 1 163 ? 23.375 -10.039 -7.285 1 95.25 163 PHE A CA 1
ATOM 1247 C C . PHE A 1 163 ? 24.469 -9 -7.562 1 95.25 163 PHE A C 1
ATOM 1249 O O . PHE A 1 163 ? 25.562 -9.344 -8 1 95.25 163 PHE A O 1
ATOM 1256 N N . GLU A 1 164 ? 24.141 -7.793 -7.309 1 92.94 164 GLU A N 1
ATOM 1257 C CA . GLU A 1 164 ? 25.109 -6.727 -7.52 1 92.94 164 GLU A CA 1
ATOM 1258 C C . GLU A 1 164 ? 26.328 -6.895 -6.598 1 92.94 164 GLU A C 1
ATOM 1260 O O . GLU A 1 164 ? 27.453 -6.594 -6.988 1 92.94 164 GLU A O 1
ATOM 1265 N N . LYS A 1 165 ? 26.094 -7.328 -5.41 1 93.12 165 LYS A N 1
ATOM 1266 C CA . LYS A 1 165 ? 27.188 -7.59 -4.48 1 93.12 165 LYS A CA 1
ATOM 1267 C C . LYS A 1 165 ? 28.094 -8.711 -5 1 93.12 165 LYS A C 1
ATOM 1269 O O . LYS A 1 165 ? 29.328 -8.625 -4.891 1 93.12 165 LYS A O 1
ATOM 1274 N N . VAL A 1 166 ? 27.469 -9.734 -5.477 1 95 166 VAL A N 1
ATOM 1275 C CA . VAL A 1 166 ? 28.219 -10.852 -6.031 1 95 166 VAL A CA 1
ATOM 1276 C C . VAL A 1 166 ? 29.062 -10.383 -7.211 1 95 166 VAL A C 1
ATOM 1278 O O . VAL A 1 166 ? 30.234 -10.719 -7.312 1 95 166 VAL A O 1
ATOM 1281 N N . ARG A 1 167 ? 28.453 -9.609 -8.047 1 93.12 167 ARG A N 1
ATOM 1282 C CA . ARG A 1 167 ? 29.109 -9.125 -9.258 1 93.12 167 ARG A CA 1
ATOM 1283 C C . ARG A 1 167 ? 30.25 -8.18 -8.922 1 93.12 167 ARG A C 1
ATOM 1285 O O . ARG A 1 167 ? 31.328 -8.25 -9.523 1 93.12 167 ARG A O 1
ATOM 1292 N N . ARG A 1 168 ? 30.109 -7.312 -7.934 1 91.69 168 ARG A N 1
ATOM 1293 C CA . ARG A 1 168 ? 31.047 -6.23 -7.648 1 91.69 168 ARG A CA 1
ATOM 1294 C C . ARG A 1 168 ? 32.125 -6.68 -6.656 1 91.69 168 ARG A C 1
ATOM 1296 O O . ARG A 1 168 ? 33.25 -6.258 -6.75 1 91.69 168 ARG A O 1
ATOM 1303 N N . PHE A 1 169 ? 31.719 -7.586 -5.691 1 91.5 169 PHE A N 1
ATOM 1304 C CA . PHE A 1 169 ? 32.625 -7.875 -4.586 1 91.5 169 PHE A CA 1
ATOM 1305 C C . PHE A 1 169 ? 32.969 -9.359 -4.535 1 91.5 169 PHE A C 1
ATOM 1307 O O . PHE A 1 169 ? 33.562 -9.836 -3.572 1 91.5 169 PHE A O 1
ATOM 1314 N N . ASP A 1 170 ? 32.5 -10.164 -5.43 1 89.12 170 ASP A N 1
ATOM 1315 C CA . ASP A 1 170 ? 32.719 -11.602 -5.508 1 89.12 170 ASP A CA 1
ATOM 1316 C C . ASP A 1 170 ? 32.188 -12.312 -4.273 1 89.12 170 ASP A C 1
ATOM 1318 O O . ASP A 1 170 ? 32.812 -13.211 -3.727 1 89.12 170 ASP A O 1
ATOM 1322 N N . ALA A 1 171 ? 31.109 -11.727 -3.822 1 91.44 171 ALA A N 1
ATOM 1323 C CA . ALA A 1 171 ? 30.422 -12.375 -2.713 1 91.44 171 ALA A CA 1
ATOM 1324 C C . ALA A 1 171 ? 29.781 -13.688 -3.152 1 91.44 171 ALA A C 1
ATOM 1326 O O . ALA A 1 171 ? 29.641 -13.945 -4.348 1 91.44 171 ALA A O 1
ATOM 1327 N N . GLN A 1 172 ? 29.578 -14.539 -2.203 1 95.31 172 GLN A N 1
ATOM 1328 C CA . GLN A 1 172 ? 28.891 -15.805 -2.482 1 95.31 172 GLN A CA 1
ATOM 1329 C C . GLN A 1 172 ? 27.422 -15.727 -2.092 1 95.31 172 GLN A C 1
ATOM 1331 O O . GLN A 1 172 ? 27.062 -15.109 -1.086 1 95.31 172 GLN A O 1
ATOM 1336 N N . ALA A 1 173 ? 26.609 -16.25 -2.938 1 97.75 173 ALA A N 1
ATOM 1337 C CA . ALA A 1 173 ? 25.188 -16.375 -2.641 1 97.75 173 ALA A CA 1
ATOM 1338 C C . ALA A 1 173 ? 24.562 -17.531 -3.424 1 97.75 173 ALA A C 1
ATOM 1340 O O . ALA A 1 173 ? 24.969 -17.828 -4.547 1 97.75 173 ALA A O 1
ATOM 1341 N N . SER A 1 174 ? 23.625 -18.172 -2.834 1 98.44 174 SER A N 1
ATOM 1342 C CA . SER A 1 174 ? 22.953 -19.297 -3.484 1 98.44 174 SER A CA 1
ATOM 1343 C C . SER A 1 174 ? 21.438 -19.156 -3.408 1 98.44 174 SER A C 1
ATOM 1345 O O . SER A 1 174 ? 20.922 -18.391 -2.605 1 98.44 174 SER A O 1
ATOM 1347 N N . ILE A 1 175 ? 20.781 -19.906 -4.285 1 98.19 175 ILE A N 1
ATOM 1348 C CA . ILE A 1 175 ? 19.312 -19.922 -4.387 1 98.19 175 ILE A CA 1
ATOM 1349 C C . ILE A 1 175 ? 18.812 -21.359 -4.223 1 98.19 175 ILE A C 1
ATOM 1351 O O . ILE A 1 175 ? 19.422 -22.297 -4.738 1 98.19 175 ILE A O 1
ATOM 1355 N N . ILE A 1 176 ? 17.75 -21.5 -3.473 1 98.56 176 ILE A N 1
ATOM 1356 C CA . ILE A 1 176 ? 17.047 -22.766 -3.387 1 98.56 176 ILE A CA 1
ATOM 1357 C C . ILE A 1 176 ? 15.617 -22.609 -3.883 1 98.56 176 ILE A C 1
ATOM 1359 O O . ILE A 1 176 ? 14.844 -21.844 -3.307 1 98.56 176 ILE A O 1
ATOM 1363 N N . MET A 1 177 ? 15.242 -23.312 -4.895 1 97.5 177 MET A N 1
ATOM 1364 C CA . MET A 1 177 ? 13.852 -23.422 -5.312 1 97.5 177 MET A CA 1
ATOM 1365 C C . MET A 1 177 ? 13.172 -24.625 -4.652 1 97.5 177 MET A C 1
ATOM 1367 O O . MET A 1 177 ? 13.766 -25.703 -4.562 1 97.5 177 MET A O 1
ATOM 1371 N N . ILE A 1 178 ? 11.977 -24.391 -4.184 1 97.81 178 ILE A N 1
ATOM 1372 C CA . ILE A 1 178 ? 11.234 -25.422 -3.471 1 97.81 178 ILE A CA 1
ATOM 1373 C C . ILE A 1 178 ? 9.867 -25.609 -4.117 1 97.81 178 ILE A C 1
ATOM 1375 O O . ILE A 1 178 ? 9.188 -24.625 -4.449 1 97.81 178 ILE A O 1
ATOM 1379 N N . ASP A 1 179 ? 9.43 -26.75 -4.25 1 96.12 179 ASP A N 1
ATOM 1380 C CA . ASP A 1 179 ? 8.094 -27.078 -4.727 1 96.12 179 ASP A CA 1
ATOM 1381 C C . ASP A 1 179 ? 7.465 -28.188 -3.879 1 96.12 179 ASP A C 1
ATOM 1383 O O . ASP A 1 179 ? 8.078 -29.234 -3.652 1 96.12 179 ASP A O 1
ATOM 1387 N N . VAL A 1 180 ? 6.289 -27.984 -3.416 1 96.44 180 VAL A N 1
ATOM 1388 C CA . VAL A 1 180 ? 5.574 -29 -2.66 1 96.44 180 VAL A CA 1
ATOM 1389 C C . VAL A 1 180 ? 5.117 -30.109 -3.602 1 96.44 180 VAL A C 1
ATOM 1391 O O . VAL A 1 180 ? 4.422 -29.859 -4.586 1 96.44 180 VAL A O 1
ATOM 1394 N N . ASP A 1 181 ? 5.457 -31.328 -3.258 1 96 181 ASP A N 1
ATOM 1395 C CA . ASP A 1 181 ? 5.191 -32.469 -4.145 1 96 181 ASP A CA 1
ATOM 1396 C C . ASP A 1 181 ? 3.711 -32.844 -4.129 1 96 181 ASP A C 1
ATOM 1398 O O . ASP A 1 181 ? 3.088 -32.875 -3.068 1 96 181 ASP A O 1
ATOM 1402 N N . ALA A 1 182 ? 3.158 -33.062 -5.32 1 92.5 182 ALA A N 1
ATOM 1403 C CA . ALA A 1 182 ? 1.806 -33.562 -5.512 1 92.5 182 ALA A CA 1
ATOM 1404 C C . ALA A 1 182 ? 0.774 -32.656 -4.844 1 92.5 182 ALA A C 1
ATOM 1406 O O . ALA A 1 182 ? -0.161 -33.156 -4.199 1 92.5 182 ALA A O 1
ATOM 1407 N N . PHE A 1 183 ? 0.975 -31.422 -4.977 1 91.25 183 PHE A N 1
ATOM 1408 C CA . PHE A 1 183 ? 0.123 -30.453 -4.293 1 91.25 183 PHE A CA 1
ATOM 1409 C C . PHE A 1 183 ? -1.298 -30.5 -4.848 1 91.25 183 PHE A C 1
ATOM 1411 O O . PHE A 1 183 ? -2.264 -30.312 -4.102 1 91.25 183 PHE A O 1
ATOM 1418 N N . LYS A 1 184 ? -1.44 -30.656 -6.105 1 82.81 184 LYS A N 1
ATOM 1419 C CA . LYS A 1 184 ? -2.77 -30.781 -6.695 1 82.81 184 LYS A CA 1
ATOM 1420 C C . LYS A 1 184 ? -3.543 -31.938 -6.062 1 82.81 184 LYS A C 1
ATOM 1422 O O . LYS A 1 184 ? -4.746 -31.828 -5.828 1 82.81 184 LYS A O 1
ATOM 1427 N N . ALA A 1 185 ? -2.871 -33 -5.867 1 86.81 185 ALA A N 1
ATOM 1428 C CA . ALA A 1 185 ? -3.512 -34.156 -5.234 1 86.81 185 ALA A CA 1
ATOM 1429 C C . ALA A 1 185 ? -3.992 -33.812 -3.83 1 86.81 185 ALA A C 1
ATOM 1431 O O . ALA A 1 185 ? -5.031 -34.312 -3.385 1 86.81 185 ALA A O 1
ATOM 1432 N N . VAL A 1 186 ? -3.217 -33.062 -3.143 1 90.25 186 VAL A N 1
ATOM 1433 C CA . VAL A 1 186 ? -3.607 -32.625 -1.815 1 90.25 186 VAL A CA 1
ATOM 1434 C C . VAL A 1 186 ? -4.898 -31.797 -1.909 1 90.25 186 VAL A C 1
ATOM 1436 O O . VAL A 1 186 ? -5.836 -32.031 -1.139 1 90.25 186 VAL A O 1
ATOM 1439 N N . ASN A 1 187 ? -4.957 -30.875 -2.852 1 83.75 187 ASN A N 1
ATOM 1440 C CA . ASN A 1 187 ? -6.148 -30.062 -3.049 1 83.75 187 ASN A CA 1
ATOM 1441 C C . ASN A 1 187 ? -7.359 -30.922 -3.426 1 83.75 187 ASN A C 1
ATOM 1443 O O . ASN A 1 187 ? -8.469 -30.672 -2.943 1 83.75 187 ASN A O 1
ATOM 1447 N N . ASP A 1 188 ? -7.121 -31.844 -4.273 1 80 188 ASP A N 1
ATOM 1448 C CA . ASP A 1 188 ? -8.195 -32.719 -4.75 1 80 188 ASP A CA 1
ATOM 1449 C C . ASP A 1 188 ? -8.781 -33.531 -3.613 1 80 188 ASP A C 1
ATOM 1451 O O . ASP A 1 188 ? -9.984 -33.781 -3.586 1 80 188 ASP A O 1
ATOM 1455 N N . THR A 1 189 ? -7.938 -33.938 -2.756 1 86.44 189 THR A N 1
ATOM 1456 C CA . THR A 1 189 ? -8.344 -34.844 -1.683 1 86.44 189 THR A CA 1
ATOM 1457 C C . THR A 1 189 ? -8.922 -34.062 -0.508 1 86.44 189 THR A C 1
ATOM 1459 O O . THR A 1 189 ? -9.906 -34.5 0.101 1 86.44 189 THR A O 1
ATOM 1462 N N . HIS A 1 190 ? -8.344 -32.969 -0.232 1 87.56 190 HIS A N 1
ATOM 1463 C CA . HIS A 1 190 ? -8.688 -32.281 1.015 1 87.56 190 HIS A CA 1
ATOM 1464 C C . HIS A 1 190 ? -9.273 -30.906 0.75 1 87.56 190 HIS A C 1
ATOM 1466 O O . HIS A 1 190 ? -9.523 -30.141 1.687 1 87.56 190 HIS A O 1
ATOM 1472 N N . GLY A 1 191 ? -9.438 -30.625 -0.475 1 77.62 191 GLY A N 1
ATOM 1473 C CA . GLY A 1 191 ? -9.93 -29.297 -0.838 1 77.62 191 GLY A CA 1
ATOM 1474 C C . GLY A 1 191 ? -8.859 -28.234 -0.806 1 77.62 191 GLY A C 1
ATOM 1475 O O . GLY A 1 191 ? -7.758 -28.469 -0.302 1 77.62 191 GLY A O 1
ATOM 1476 N N . HIS A 1 192 ? -9.156 -27.031 -1.228 1 77.56 192 HIS A N 1
ATOM 1477 C CA . HIS A 1 192 ? -8.211 -25.922 -1.253 1 77.56 192 HIS A CA 1
ATOM 1478 C C . HIS A 1 192 ? -7.84 -25.469 0.159 1 77.56 192 HIS A C 1
ATOM 1480 O O . HIS A 1 192 ? -6.715 -25.031 0.4 1 77.56 192 HIS A O 1
ATOM 1486 N N . ALA A 1 193 ? -8.766 -25.625 0.977 1 82 193 ALA A N 1
ATOM 1487 C CA . ALA A 1 193 ? -8.469 -25.281 2.367 1 82 193 ALA A CA 1
ATOM 1488 C C . ALA A 1 193 ? -7.352 -26.172 2.92 1 82 193 ALA A C 1
ATOM 1490 O O . ALA A 1 193 ? -6.504 -25.703 3.684 1 82 193 ALA A O 1
ATOM 1491 N N . GLY A 1 194 ? -7.449 -27.406 2.566 1 88 194 GLY A N 1
ATOM 1492 C CA . GLY A 1 194 ? -6.375 -28.312 2.947 1 88 194 GLY A CA 1
ATOM 1493 C C . GLY A 1 194 ? -5.035 -27.922 2.34 1 88 194 GLY A C 1
ATOM 1494 O O . GLY A 1 194 ? -4.008 -27.953 3.021 1 88 194 GLY A O 1
ATOM 1495 N N . GLY A 1 195 ? -5.047 -27.562 1.103 1 91.19 195 GLY A N 1
ATOM 1496 C CA . GLY A 1 195 ? -3.842 -27.078 0.446 1 91.19 195 GLY A CA 1
ATOM 1497 C C . GLY A 1 195 ? -3.268 -25.844 1.093 1 91.19 195 GLY A C 1
ATOM 1498 O O . GLY A 1 195 ? -2.051 -25.719 1.257 1 91.19 195 GLY A O 1
ATOM 1499 N N . ASP A 1 196 ? -4.141 -25.016 1.448 1 89.19 196 ASP A N 1
ATOM 1500 C CA . ASP A 1 196 ? -3.719 -23.797 2.127 1 89.19 196 ASP A CA 1
ATOM 1501 C C . ASP A 1 196 ? -2.986 -24.109 3.428 1 89.19 196 ASP A C 1
ATOM 1503 O O . ASP A 1 196 ? -1.979 -23.484 3.752 1 89.19 196 ASP A O 1
ATOM 1507 N N . GLU A 1 197 ? -3.504 -25 4.105 1 93.81 197 GLU A N 1
ATOM 1508 C CA . GLU A 1 197 ? -2.879 -25.375 5.367 1 93.81 197 GLU A CA 1
ATOM 1509 C C . GLU A 1 197 ? -1.488 -25.969 5.145 1 93.81 197 GLU A C 1
ATOM 1511 O O . GLU A 1 197 ? -0.58 -25.75 5.949 1 93.81 197 GLU A O 1
ATOM 1516 N N . VAL A 1 198 ? -1.373 -26.703 4.121 1 95.56 198 VAL A N 1
ATOM 1517 C CA . VAL A 1 198 ? -0.076 -27.281 3.777 1 95.56 198 VAL A CA 1
ATOM 1518 C C . VAL A 1 198 ? 0.921 -26.156 3.484 1 95.56 198 VAL A C 1
ATOM 1520 O O . VAL A 1 198 ? 2.051 -26.188 3.977 1 95.56 198 VAL A O 1
ATOM 1523 N N . LEU A 1 199 ? 0.5 -25.25 2.697 1 95.75 199 LEU A N 1
ATOM 1524 C CA . LEU A 1 199 ? 1.37 -24.125 2.332 1 95.75 199 LEU A CA 1
ATOM 1525 C C . LEU A 1 199 ? 1.746 -23.312 3.561 1 95.75 199 LEU A C 1
ATOM 1527 O O . LEU A 1 199 ? 2.898 -22.906 3.711 1 95.75 199 LEU A O 1
ATOM 1531 N N . ARG A 1 200 ? 0.813 -23.062 4.465 1 95.31 200 ARG A N 1
ATOM 1532 C CA . ARG A 1 200 ? 1.071 -22.328 5.699 1 95.31 200 ARG A CA 1
ATOM 1533 C C . ARG A 1 200 ? 2.078 -23.062 6.578 1 95.31 200 ARG A C 1
ATOM 1535 O O . ARG A 1 200 ? 3.029 -22.453 7.078 1 95.31 200 ARG A O 1
ATOM 1542 N N . SER A 1 201 ? 1.843 -24.312 6.715 1 95.69 201 SER A N 1
ATOM 1543 C CA . SER A 1 201 ? 2.707 -25.125 7.559 1 95.69 201 SER A CA 1
ATOM 1544 C C . SER A 1 201 ? 4.121 -25.203 6.992 1 95.69 201 SER A C 1
ATOM 1546 O O . SER A 1 201 ? 5.098 -25.109 7.738 1 95.69 201 SER A O 1
ATOM 1548 N N . THR A 1 202 ? 4.195 -25.453 5.734 1 95.81 202 THR A N 1
ATOM 1549 C CA . THR A 1 202 ? 5.492 -25.5 5.07 1 95.81 202 THR A CA 1
ATOM 1550 C C . THR A 1 202 ? 6.242 -24.188 5.254 1 95.81 202 THR A C 1
ATOM 1552 O O . THR A 1 202 ? 7.43 -24.172 5.578 1 95.81 202 THR A O 1
ATOM 1555 N N . SER A 1 203 ? 5.539 -23.109 5.035 1 96.56 203 SER A N 1
ATOM 1556 C CA . SER A 1 203 ? 6.137 -21.797 5.172 1 96.56 203 SER A CA 1
ATOM 1557 C C . SER A 1 203 ? 6.668 -21.562 6.582 1 96.56 203 SER A C 1
ATOM 1559 O O . SER A 1 203 ? 7.777 -21.062 6.758 1 96.56 203 SER A O 1
ATOM 1561 N N . ARG A 1 204 ? 5.898 -21.891 7.566 1 95.5 204 ARG A N 1
ATOM 1562 C CA . ARG A 1 204 ? 6.281 -21.703 8.961 1 95.5 204 ARG A CA 1
ATOM 1563 C C . ARG A 1 204 ? 7.523 -22.516 9.305 1 95.5 204 ARG A C 1
ATOM 1565 O O . ARG A 1 204 ? 8.461 -22 9.914 1 95.5 204 ARG A O 1
ATOM 1572 N N . ARG A 1 205 ? 7.535 -23.688 8.898 1 94.69 205 ARG A N 1
ATOM 1573 C CA . ARG A 1 205 ? 8.633 -24.594 9.203 1 94.69 205 ARG A CA 1
ATOM 1574 C C . ARG A 1 205 ? 9.93 -24.125 8.539 1 94.69 205 ARG A C 1
ATOM 1576 O O . ARG A 1 205 ? 10.992 -24.141 9.164 1 94.69 205 ARG A O 1
ATOM 1583 N N . CYS A 1 206 ? 9.797 -23.766 7.332 1 96.31 206 CYS A N 1
ATOM 1584 C CA . CYS A 1 206 ? 10.977 -23.281 6.621 1 96.31 206 CYS A CA 1
ATOM 1585 C C . CYS A 1 206 ? 11.5 -21.984 7.234 1 96.31 206 CYS A C 1
ATOM 1587 O O . CYS A 1 206 ? 12.711 -21.812 7.379 1 96.31 206 CYS A O 1
ATOM 1589 N N . ARG A 1 207 ? 10.617 -21.125 7.547 1 95.56 207 ARG A N 1
ATOM 1590 C CA . ARG A 1 207 ? 11 -19.828 8.102 1 95.56 207 ARG A CA 1
ATOM 1591 C C . ARG A 1 207 ? 11.773 -20 9.406 1 95.56 207 ARG A C 1
ATOM 1593 O O . ARG A 1 207 ? 12.719 -19.25 9.672 1 95.56 207 ARG A O 1
ATOM 1600 N N . GLU A 1 208 ? 11.398 -20.953 10.211 1 93.81 208 GLU A N 1
ATOM 1601 C CA . GLU A 1 208 ? 12.031 -21.219 11.5 1 93.81 208 GLU A CA 1
ATOM 1602 C C . GLU A 1 208 ? 13.492 -21.641 11.32 1 93.81 208 GLU A C 1
ATOM 1604 O O . GLU A 1 208 ? 14.297 -21.5 12.242 1 93.81 208 GLU A O 1
ATOM 1609 N N . MET A 1 209 ? 13.828 -22.062 10.148 1 92.94 209 MET A N 1
ATOM 1610 C CA . MET A 1 209 ? 15.172 -22.578 9.898 1 92.94 209 MET A CA 1
ATOM 1611 C C . MET A 1 209 ? 16.031 -21.531 9.211 1 92.94 209 MET A C 1
ATOM 1613 O O . MET A 1 209 ? 17.219 -21.766 8.961 1 92.94 209 MET A O 1
ATOM 1617 N N . MET A 1 210 ? 15.461 -20.406 8.875 1 92.56 210 MET A N 1
ATOM 1618 C CA . MET A 1 210 ? 16.172 -19.359 8.133 1 92.56 210 MET A CA 1
ATOM 1619 C C . MET A 1 210 ? 16.953 -18.469 9.078 1 92.56 210 MET A C 1
ATOM 1621 O O . MET A 1 210 ? 16.516 -18.188 10.195 1 92.56 210 MET A O 1
ATOM 1625 N N . ARG A 1 211 ? 18.172 -18 8.625 1 92.94 211 ARG A N 1
ATOM 1626 C CA . ARG A 1 211 ? 18.891 -16.906 9.281 1 92.94 211 ARG A CA 1
ATOM 1627 C C . ARG A 1 211 ? 18.234 -15.562 8.977 1 92.94 211 ARG A C 1
ATOM 1629 O O . ARG A 1 211 ? 17.375 -15.469 8.094 1 92.94 211 ARG A O 1
ATOM 1636 N N . GLN A 1 212 ? 18.625 -14.625 9.672 1 90 212 GLN A N 1
ATOM 1637 C CA . GLN A 1 212 ? 18.109 -13.273 9.477 1 90 212 GLN A CA 1
ATOM 1638 C C . GLN A 1 212 ? 18.438 -12.75 8.086 1 90 212 GLN A C 1
ATOM 1640 O O . GLN A 1 212 ? 17.672 -11.992 7.496 1 90 212 GLN A O 1
ATOM 1645 N N . SER A 1 213 ? 19.547 -13.133 7.582 1 92.5 213 SER A N 1
ATOM 1646 C CA . SER A 1 213 ? 20.016 -12.641 6.293 1 92.5 213 SER A CA 1
ATOM 1647 C C . SER A 1 213 ? 19.359 -13.383 5.137 1 92.5 213 SER A C 1
ATOM 1649 O O . SER A 1 213 ? 19.406 -12.93 3.992 1 92.5 213 SER A O 1
ATOM 1651 N N . ASP A 1 214 ? 18.766 -14.531 5.43 1 96.81 214 ASP A N 1
ATOM 1652 C CA . ASP A 1 214 ? 18.125 -15.336 4.383 1 96.81 214 ASP A CA 1
ATOM 1653 C C . ASP A 1 214 ? 16.766 -14.766 4.012 1 96.81 214 ASP A C 1
ATOM 1655 O O . ASP A 1 214 ? 16.109 -14.094 4.828 1 96.81 214 ASP A O 1
ATOM 1659 N N . VAL A 1 215 ? 16.406 -14.992 2.779 1 96.62 215 VAL A N 1
ATOM 1660 C CA . VAL A 1 215 ? 15.086 -14.555 2.346 1 96.62 215 VAL A CA 1
ATOM 1661 C C . VAL A 1 215 ? 14.289 -15.75 1.817 1 96.62 215 VAL A C 1
ATOM 1663 O O . VAL A 1 215 ? 14.672 -16.359 0.817 1 96.62 215 VAL A O 1
ATOM 1666 N N . LEU A 1 216 ? 13.281 -16.109 2.5 1 97.94 216 LEU A N 1
ATOM 1667 C CA . LEU A 1 216 ? 12.305 -17.094 2.061 1 97.94 216 LEU A CA 1
ATOM 1668 C C . LEU A 1 216 ? 11.062 -16.422 1.5 1 97.94 216 LEU A C 1
ATOM 1670 O O . LEU A 1 216 ? 10.438 -15.602 2.174 1 97.94 216 LEU A O 1
ATOM 1674 N N . ALA A 1 217 ? 10.68 -16.766 0.27 1 96.31 217 ALA A N 1
ATOM 1675 C CA . ALA A 1 217 ? 9.539 -16.125 -0.383 1 96.31 217 ALA A CA 1
ATOM 1676 C C . ALA A 1 217 ? 8.648 -17.156 -1.062 1 96.31 217 ALA A C 1
ATOM 1678 O O . ALA A 1 217 ? 9.109 -18.234 -1.443 1 96.31 217 ALA A O 1
ATOM 1679 N N . ARG A 1 218 ? 7.398 -16.781 -1.144 1 92.69 218 ARG A N 1
ATOM 1680 C CA . ARG A 1 218 ? 6.516 -17.562 -1.998 1 92.69 218 ARG A CA 1
ATOM 1681 C C . ARG A 1 218 ? 6.617 -17.125 -3.451 1 92.69 218 ARG A C 1
ATOM 1683 O O . ARG A 1 218 ? 6.426 -15.938 -3.756 1 92.69 218 ARG A O 1
ATOM 1690 N N . PHE A 1 219 ? 6.883 -18 -4.316 1 86.88 219 PHE A N 1
ATOM 1691 C CA . PHE A 1 219 ? 7.266 -17.672 -5.684 1 86.88 219 PHE A CA 1
ATOM 1692 C C . PHE A 1 219 ? 6.148 -18.016 -6.66 1 86.88 219 PHE A C 1
ATOM 1694 O O . PHE A 1 219 ? 6.121 -17.516 -7.785 1 86.88 219 PHE A O 1
ATOM 1701 N N . GLY A 1 220 ? 5.273 -18.859 -6.27 1 79.5 220 GLY A N 1
ATOM 1702 C CA . GLY A 1 220 ? 4.125 -19.328 -7.027 1 79.5 220 GLY A CA 1
ATOM 1703 C C . GLY A 1 220 ? 3.078 -20 -6.16 1 79.5 220 GLY A C 1
ATOM 1704 O O . GLY A 1 220 ? 3.029 -19.781 -4.949 1 79.5 220 GLY A O 1
ATOM 1705 N N . GLY A 1 221 ? 2.152 -20.672 -6.754 1 81 221 GLY A N 1
ATOM 1706 C CA . GLY A 1 221 ? 1.11 -21.344 -5.996 1 81 221 GLY A CA 1
ATOM 1707 C C . GLY A 1 221 ? 1.656 -22.281 -4.938 1 81 221 GLY A C 1
ATOM 1708 O O . GLY A 1 221 ? 1.392 -22.109 -3.748 1 81 221 GLY A O 1
ATOM 1709 N N . GLU A 1 222 ? 2.455 -23.188 -5.383 1 90.38 222 GLU A N 1
ATOM 1710 C CA . GLU A 1 222 ? 3.033 -24.188 -4.48 1 90.38 222 GLU A CA 1
ATOM 1711 C C . GLU A 1 222 ? 4.555 -24.078 -4.445 1 90.38 222 GLU A C 1
ATOM 1713 O O . GLU A 1 222 ? 5.238 -24.984 -3.971 1 90.38 222 GLU A O 1
ATOM 1718 N N . GLU A 1 223 ? 5.035 -22.984 -4.953 1 92.56 223 GLU A N 1
ATOM 1719 C CA . GLU A 1 223 ? 6.48 -22.812 -5.094 1 92.56 223 GLU A CA 1
ATOM 1720 C C . GLU A 1 223 ? 7.012 -21.75 -4.129 1 92.56 223 GLU A C 1
ATOM 1722 O O . GLU A 1 223 ? 6.352 -20.75 -3.885 1 92.56 223 GLU A O 1
ATOM 1727 N N . PHE A 1 224 ? 8.172 -22.078 -3.549 1 96.62 224 PHE A N 1
ATOM 1728 C CA . PHE A 1 224 ? 8.922 -21.172 -2.695 1 96.62 224 PHE A CA 1
ATOM 1729 C C . PHE A 1 224 ? 10.344 -21 -3.207 1 96.62 224 PHE A C 1
ATOM 1731 O O . PHE A 1 224 ? 10.812 -21.781 -4.035 1 96.62 224 PHE A O 1
ATOM 1738 N N . VAL A 1 225 ? 10.953 -19.953 -2.764 1 97.12 225 VAL A N 1
ATOM 1739 C CA . VAL A 1 225 ? 12.352 -19.703 -3.119 1 97.12 225 VAL A CA 1
ATOM 1740 C C . VAL A 1 225 ? 13.102 -19.156 -1.911 1 97.12 225 VAL A C 1
ATOM 1742 O O . VAL A 1 225 ? 12.531 -18.422 -1.104 1 97.12 225 VAL A O 1
ATOM 1745 N N . VAL A 1 226 ? 14.344 -19.547 -1.753 1 98.31 226 VAL A N 1
ATOM 1746 C CA . VAL A 1 226 ? 15.203 -19.047 -0.686 1 98.31 226 VAL A CA 1
ATOM 1747 C C . VAL A 1 226 ? 16.453 -18.406 -1.286 1 98.31 226 VAL A C 1
ATOM 1749 O O . VAL A 1 226 ? 17.109 -18.984 -2.154 1 98.31 226 VAL A O 1
ATOM 1752 N N . LEU A 1 227 ? 16.688 -17.234 -0.882 1 98.38 227 LEU A N 1
ATOM 1753 C CA . LEU A 1 227 ? 17.969 -16.578 -1.156 1 98.38 227 LEU A CA 1
ATOM 1754 C C . LEU A 1 227 ? 18.906 -16.688 0.043 1 98.38 227 LEU A C 1
ATOM 1756 O O . LEU A 1 227 ? 18.531 -16.281 1.154 1 98.38 227 LEU A O 1
ATOM 1760 N N . LEU A 1 228 ? 20.094 -17.203 -0.147 1 98.25 228 LEU A N 1
ATOM 1761 C CA . LEU A 1 228 ? 21.078 -17.391 0.908 1 98.25 228 LEU A CA 1
ATOM 1762 C C . LEU A 1 228 ? 22.328 -16.562 0.632 1 98.25 228 LEU A C 1
ATOM 1764 O O . LEU A 1 228 ? 23.266 -17.031 -0.014 1 98.25 228 LEU A O 1
ATOM 1768 N N . PRO A 1 229 ? 22.375 -15.398 1.231 1 96.75 229 PRO A N 1
ATOM 1769 C CA . PRO A 1 229 ? 23.609 -14.625 1.105 1 96.75 229 PRO A CA 1
ATOM 1770 C C . PRO A 1 229 ? 24.797 -15.281 1.814 1 96.75 229 PRO A C 1
ATOM 1772 O O . PRO A 1 229 ? 24.609 -15.992 2.807 1 96.75 229 PRO A O 1
ATOM 1775 N N . HIS A 1 230 ? 25.938 -15.133 1.317 1 95.69 230 HIS A N 1
ATOM 1776 C CA . HIS A 1 230 ? 27.172 -15.609 1.904 1 95.69 230 HIS A CA 1
ATOM 1777 C C . HIS A 1 230 ? 27.156 -17.125 2.082 1 95.69 230 HIS A C 1
ATOM 1779 O O . HIS A 1 230 ? 27.5 -17.641 3.15 1 95.69 230 HIS A O 1
ATOM 1785 N N . THR A 1 231 ? 26.672 -17.766 1.119 1 96.88 231 THR A N 1
ATOM 1786 C CA . THR A 1 231 ? 26.516 -19.203 1.185 1 96.88 231 THR A CA 1
ATOM 1787 C C . THR A 1 231 ? 26.938 -19.859 -0.132 1 96.88 231 THR A C 1
ATOM 1789 O O . THR A 1 231 ? 26.469 -19.453 -1.202 1 96.88 231 THR A O 1
ATOM 1792 N N . THR A 1 232 ? 27.75 -20.906 -0.093 1 96.12 232 THR A N 1
ATOM 1793 C CA . THR A 1 232 ? 28.156 -21.656 -1.273 1 96.12 232 THR A CA 1
ATOM 1794 C C . THR A 1 232 ? 27.078 -22.641 -1.696 1 96.12 232 THR A C 1
ATOM 1796 O O . THR A 1 232 ? 26.141 -22.906 -0.939 1 96.12 232 THR A O 1
ATOM 1799 N N . ALA A 1 233 ? 27.234 -23.125 -2.861 1 96.06 233 ALA A N 1
ATOM 1800 C CA . ALA A 1 233 ? 26.281 -24.125 -3.34 1 96.06 233 ALA A CA 1
ATOM 1801 C C . ALA A 1 233 ? 26.266 -25.359 -2.432 1 96.06 233 ALA A C 1
ATOM 1803 O O . ALA A 1 233 ? 25.219 -25.938 -2.176 1 96.06 233 ALA A O 1
ATOM 1804 N N . GLU A 1 234 ? 27.406 -25.734 -1.998 1 97 234 GLU A N 1
ATOM 1805 C CA . GLU A 1 234 ? 27.531 -26.906 -1.128 1 97 234 GLU A CA 1
ATOM 1806 C C . GLU A 1 234 ? 26.797 -26.688 0.191 1 97 234 GLU A C 1
ATOM 1808 O O . GLU A 1 234 ? 26.062 -27.578 0.655 1 97 234 GLU A O 1
ATOM 1813 N N . ALA A 1 235 ? 27.016 -25.578 0.745 1 97.38 235 ALA A N 1
ATOM 1814 C CA . ALA A 1 235 ? 26.328 -25.25 1.995 1 97.38 235 ALA A CA 1
ATOM 1815 C C . ALA A 1 235 ? 24.828 -25.141 1.788 1 97.38 235 ALA A C 1
ATOM 1817 O O . ALA A 1 235 ? 24.047 -25.5 2.67 1 97.38 235 ALA A O 1
ATOM 1818 N N . ALA A 1 236 ? 24.438 -24.641 0.655 1 98.19 236 ALA A N 1
ATOM 1819 C CA . ALA A 1 236 ? 23.016 -24.5 0.339 1 98.19 236 ALA A CA 1
ATOM 1820 C C . ALA A 1 236 ? 22.328 -25.859 0.223 1 98.19 236 ALA A C 1
ATOM 1822 O O . ALA A 1 236 ? 21.156 -26 0.582 1 98.19 236 ALA A O 1
ATOM 1823 N N . VAL A 1 237 ? 23.062 -26.781 -0.291 1 98.31 237 VAL A N 1
ATOM 1824 C CA . VAL A 1 237 ? 22.531 -28.141 -0.39 1 98.31 237 VAL A CA 1
ATOM 1825 C C . VAL A 1 237 ? 22.234 -28.688 1.006 1 98.31 237 VAL A C 1
ATOM 1827 O O . VAL A 1 237 ? 21.234 -29.359 1.212 1 98.31 237 VAL A O 1
ATOM 1830 N N . VAL A 1 238 ? 23.078 -28.422 1.891 1 98 238 VAL A N 1
ATOM 1831 C CA . VAL A 1 238 ? 22.891 -28.859 3.271 1 98 238 VAL A CA 1
ATOM 1832 C C . VAL A 1 238 ? 21.625 -28.234 3.836 1 98 238 VAL A C 1
ATOM 1834 O O . VAL A 1 238 ? 20.812 -28.922 4.477 1 98 238 VAL A O 1
ATOM 1837 N N . VAL A 1 239 ? 21.469 -26.969 3.615 1 97.75 239 VAL A N 1
ATOM 1838 C CA . VAL A 1 239 ? 20.266 -26.266 4.07 1 97.75 239 VAL A CA 1
ATOM 1839 C C . VAL A 1 239 ? 19.031 -26.891 3.422 1 97.75 239 VAL A C 1
ATOM 1841 O O . VAL A 1 239 ? 18.031 -27.125 4.094 1 97.75 239 VAL A O 1
ATOM 1844 N N . ALA A 1 240 ? 19.094 -27.156 2.152 1 98.5 240 ALA A N 1
ATOM 1845 C CA . ALA A 1 240 ? 17.969 -27.734 1.418 1 98.5 240 ALA A CA 1
ATOM 1846 C C . ALA A 1 240 ? 17.594 -29.094 1.979 1 98.5 240 ALA A C 1
ATOM 1848 O O . ALA A 1 240 ? 16.422 -29.438 2.096 1 98.5 240 ALA A O 1
ATOM 1849 N N . GLU A 1 241 ? 18.594 -29.828 2.289 1 98.06 241 GLU A N 1
ATOM 1850 C CA . GLU A 1 241 ? 18.359 -31.141 2.854 1 98.06 241 GLU A CA 1
ATOM 1851 C C . GLU A 1 241 ? 17.688 -31.047 4.219 1 98.06 241 GLU A C 1
ATOM 1853 O O . GLU A 1 241 ? 16.812 -31.859 4.551 1 98.06 241 GLU A O 1
ATOM 1858 N N . LEU A 1 242 ? 18.125 -30.172 4.98 1 97.38 242 LEU A N 1
ATOM 1859 C CA . LEU A 1 242 ? 17.516 -29.953 6.281 1 97.38 242 LEU A CA 1
ATOM 1860 C C . LEU A 1 242 ? 16.047 -29.562 6.129 1 97.38 242 LEU A C 1
ATOM 1862 O O . LEU A 1 242 ? 15.188 -30.047 6.871 1 97.38 242 LEU A O 1
ATOM 1866 N N . LEU A 1 243 ? 15.773 -28.688 5.215 1 97.69 243 LEU A N 1
ATOM 1867 C CA . LEU A 1 243 ? 14.406 -28.266 4.945 1 97.69 243 LEU A CA 1
ATOM 1868 C C . LEU A 1 243 ? 13.555 -29.453 4.492 1 97.69 243 LEU A C 1
ATOM 1870 O O . LEU A 1 243 ? 12.422 -29.625 4.945 1 97.69 243 LEU A O 1
ATOM 1874 N N . ARG A 1 244 ? 14.102 -30.203 3.633 1 97.69 244 ARG A N 1
ATOM 1875 C CA . ARG A 1 244 ? 13.406 -31.375 3.121 1 97.69 244 ARG A CA 1
ATOM 1876 C C . ARG A 1 244 ? 12.984 -32.281 4.258 1 97.69 244 ARG A C 1
ATOM 1878 O O . ARG A 1 244 ? 11.828 -32.719 4.324 1 97.69 244 ARG A O 1
ATOM 1885 N N . ARG A 1 245 ? 13.906 -32.562 5.102 1 96.69 245 ARG A N 1
ATOM 1886 C CA . ARG A 1 245 ? 13.648 -33.469 6.23 1 96.69 245 ARG A CA 1
ATOM 1887 C C . ARG A 1 245 ? 12.602 -32.875 7.164 1 96.69 245 ARG A C 1
ATOM 1889 O O . ARG A 1 245 ? 11.711 -33.562 7.633 1 96.69 245 ARG A O 1
ATOM 1896 N N . THR A 1 246 ? 12.719 -31.656 7.406 1 96 246 THR A N 1
ATOM 1897 C CA . THR A 1 246 ? 11.789 -30.984 8.305 1 96 246 THR A CA 1
ATOM 1898 C C . THR A 1 246 ? 10.367 -31.031 7.758 1 96 246 THR A C 1
ATOM 1900 O O . THR A 1 246 ? 9.414 -31.25 8.508 1 96 246 THR A O 1
ATOM 1903 N N . ILE A 1 247 ? 10.18 -30.812 6.488 1 95.75 247 ILE A N 1
ATOM 1904 C CA . ILE A 1 247 ? 8.875 -30.812 5.848 1 95.75 247 ILE A CA 1
ATOM 1905 C C . ILE A 1 247 ? 8.281 -32.219 5.875 1 95.75 247 ILE A C 1
ATOM 1907 O O . ILE A 1 247 ? 7.121 -32.406 6.238 1 95.75 247 ILE A O 1
ATOM 1911 N N . TYR A 1 248 ? 9.117 -33.156 5.598 1 94.06 248 TYR A N 1
ATOM 1912 C CA . TYR A 1 248 ? 8.648 -34.531 5.473 1 94.06 248 TYR A CA 1
ATOM 1913 C C . TYR A 1 248 ? 8.328 -35.125 6.84 1 94.06 248 TYR A C 1
ATOM 1915 O O . TYR A 1 248 ? 7.391 -35.906 6.977 1 94.06 248 TYR A O 1
ATOM 1923 N N . GLU A 1 249 ? 9.039 -34.75 7.809 1 93.75 249 GLU A N 1
ATOM 1924 C CA . GLU A 1 249 ? 8.93 -35.406 9.117 1 93.75 249 GLU A CA 1
ATOM 1925 C C . GLU A 1 249 ? 7.832 -34.75 9.953 1 93.75 249 GLU A C 1
ATOM 1927 O O . GLU A 1 249 ? 7.422 -35.281 10.984 1 93.75 249 GLU A O 1
ATOM 1932 N N . SER A 1 250 ? 7.309 -33.688 9.523 1 92.19 250 SER A N 1
ATOM 1933 C CA . SER A 1 250 ? 6.324 -32.938 10.305 1 92.19 250 SER A CA 1
ATOM 1934 C C . SER A 1 250 ? 4.934 -33.062 9.695 1 92.19 250 SER A C 1
ATOM 1936 O O . SER A 1 250 ? 4.668 -32.469 8.648 1 92.19 250 SER A O 1
ATOM 1938 N N . PRO A 1 251 ? 4.043 -33.656 10.359 1 94.06 251 PRO A N 1
ATOM 1939 C CA . PRO A 1 251 ? 2.691 -33.781 9.805 1 94.06 251 PRO A CA 1
ATOM 1940 C C . PRO A 1 251 ? 1.951 -32.469 9.766 1 94.06 251 PRO A C 1
ATOM 1942 O O . PRO A 1 251 ? 2.203 -31.578 10.602 1 94.06 251 PRO A O 1
ATOM 1945 N N . VAL A 1 252 ? 1.054 -32.281 8.789 1 95.38 252 VAL A N 1
ATOM 1946 C CA . VAL A 1 252 ? 0.191 -31.109 8.656 1 95.38 252 VAL A CA 1
ATOM 1947 C C . VAL A 1 252 ? -1.236 -31.469 9.062 1 95.38 252 VAL A C 1
ATOM 1949 O O . VAL A 1 252 ? -1.798 -32.438 8.57 1 95.38 252 VAL A O 1
ATOM 1952 N N . GLN A 1 253 ? -1.77 -30.719 9.977 1 94.06 253 GLN A N 1
ATOM 1953 C CA . GLN A 1 253 ? -3.154 -30.922 10.383 1 94.06 253 GLN A CA 1
ATOM 1954 C C . GLN A 1 253 ? -4.125 -30.359 9.359 1 94.06 253 GLN A C 1
ATOM 1956 O O . GLN A 1 253 ? -4.082 -29.156 9.055 1 94.06 253 GLN A O 1
ATOM 1961 N N . VAL A 1 254 ? -4.938 -31.141 8.828 1 91.62 254 VAL A N 1
ATOM 1962 C CA . VAL A 1 254 ? -5.984 -30.734 7.895 1 91.62 254 VAL A CA 1
ATOM 1963 C C . VAL A 1 254 ? -7.34 -31.234 8.391 1 91.62 254 VAL A C 1
ATOM 1965 O O . VAL A 1 254 ? -7.695 -32.406 8.188 1 91.62 254 VAL A O 1
ATOM 1968 N N . GLY A 1 255 ? -8.094 -30.297 8.922 1 84.62 255 GLY A N 1
ATOM 1969 C CA . GLY A 1 255 ? -9.305 -30.734 9.594 1 84.62 255 GLY A CA 1
ATOM 1970 C C . GLY A 1 255 ? -9.031 -31.719 10.719 1 84.62 255 GLY A C 1
ATOM 1971 O O . GLY A 1 255 ? -8.281 -31.422 11.648 1 84.62 255 GLY A O 1
ATOM 1972 N N . LYS A 1 256 ? -9.617 -32.906 10.57 1 87.94 256 LYS A N 1
ATOM 1973 C CA . LYS A 1 256 ? -9.453 -33.938 11.602 1 87.94 256 LYS A CA 1
ATOM 1974 C C . LYS A 1 256 ? -8.32 -34.875 11.242 1 87.94 256 LYS A C 1
ATOM 1976 O O . LYS A 1 256 ? -7.984 -35.781 12.031 1 87.94 256 LYS A O 1
ATOM 1981 N N . ASN A 1 257 ? -7.676 -34.625 10.102 1 90.69 257 ASN A N 1
ATOM 1982 C CA . ASN A 1 257 ? -6.648 -35.531 9.617 1 90.69 257 ASN A CA 1
ATOM 1983 C C . ASN A 1 257 ? -5.258 -34.906 9.711 1 90.69 257 ASN A C 1
ATOM 1985 O O . ASN A 1 257 ? -5.121 -33.688 9.75 1 90.69 257 ASN A O 1
ATOM 1989 N N . GLN A 1 258 ? -4.297 -35.812 9.844 1 94.44 258 GLN A N 1
ATOM 1990 C CA . GLN A 1 258 ? -2.893 -35.469 9.703 1 94.44 258 GLN A CA 1
ATOM 1991 C C . GLN A 1 258 ? -2.305 -36.031 8.414 1 94.44 258 GLN A C 1
ATOM 1993 O O . GLN A 1 258 ? -2.438 -37.219 8.133 1 94.44 258 GLN A O 1
ATOM 1998 N N . ILE A 1 259 ? -1.722 -35.156 7.684 1 94.75 259 ILE A N 1
ATOM 1999 C CA . ILE A 1 259 ? -1.142 -35.656 6.438 1 94.75 259 ILE A CA 1
ATOM 2000 C C . ILE A 1 259 ? 0.34 -35.281 6.379 1 94.75 259 ILE A C 1
ATOM 2002 O O . ILE A 1 259 ? 0.781 -34.344 7.039 1 94.75 259 ILE A O 1
ATOM 2006 N N . TYR A 1 260 ? 1.074 -36.125 5.594 1 95.12 260 TYR A N 1
ATOM 2007 C CA . TYR A 1 260 ? 2.484 -35.875 5.328 1 95.12 260 TYR A CA 1
ATOM 2008 C C . TYR A 1 260 ? 2.695 -35.438 3.887 1 95.12 260 TYR A C 1
ATOM 2010 O O . TYR A 1 260 ? 2.051 -35.938 2.971 1 95.12 260 TYR A O 1
ATOM 2018 N N . VAL A 1 261 ? 3.523 -34.438 3.762 1 96.06 261 VAL A N 1
ATOM 2019 C CA . VAL A 1 261 ? 3.848 -34 2.416 1 96.06 261 VAL A CA 1
ATOM 2020 C C . VAL A 1 261 ? 5.363 -33.969 2.23 1 96.06 261 VAL A C 1
ATOM 2022 O O . VAL A 1 261 ? 6.113 -33.969 3.209 1 96.06 261 VAL A O 1
ATOM 2025 N N . THR A 1 262 ? 5.781 -34.094 1.011 1 97.25 262 THR A N 1
ATOM 2026 C CA . THR A 1 262 ? 7.191 -33.938 0.667 1 97.25 262 THR A CA 1
ATOM 2027 C C . THR A 1 262 ? 7.406 -32.75 -0.251 1 97.25 262 THR A C 1
ATOM 2029 O O . THR A 1 262 ? 6.441 -32.125 -0.732 1 97.25 262 THR A O 1
ATOM 2032 N N . ALA A 1 263 ? 8.617 -32.344 -0.333 1 97.88 263 ALA A N 1
ATOM 2033 C CA . ALA A 1 263 ? 8.984 -31.234 -1.23 1 97.88 263 ALA A CA 1
ATOM 2034 C C . ALA A 1 263 ? 10.266 -31.578 -1.998 1 97.88 263 ALA A C 1
ATOM 2036 O O . ALA A 1 263 ? 11.086 -32.375 -1.533 1 97.88 263 ALA A O 1
ATOM 2037 N N . SER A 1 264 ? 10.375 -31.016 -3.139 1 98.56 264 SER A N 1
ATOM 2038 C CA . SER A 1 264 ? 11.562 -31.156 -3.979 1 98.56 264 SER A CA 1
ATOM 2039 C C . SER A 1 264 ? 12.32 -29.828 -4.066 1 98.56 264 SER A C 1
ATOM 2041 O O . SER A 1 264 ? 11.719 -28.75 -3.973 1 98.56 264 SER A O 1
ATOM 2043 N N . PHE A 1 265 ? 13.648 -29.969 -4.254 1 98.5 265 PHE A N 1
ATOM 2044 C CA . PHE A 1 265 ? 14.5 -28.781 -4.125 1 98.5 265 PHE A CA 1
ATOM 2045 C C . PHE A 1 265 ? 15.492 -28.703 -5.273 1 98.5 265 PHE A C 1
ATOM 2047 O O . PHE A 1 265 ? 16.047 -29.719 -5.699 1 98.5 265 PHE A O 1
ATOM 2054 N N . GLY A 1 266 ? 15.656 -27.516 -5.766 1 98.44 266 GLY A N 1
ATOM 2055 C CA . GLY A 1 266 ? 16.719 -27.188 -6.707 1 98.44 266 GLY A CA 1
ATOM 2056 C C . GLY A 1 266 ? 17.641 -26.094 -6.203 1 98.44 266 GLY A C 1
ATOM 2057 O O . GLY A 1 266 ? 17.203 -24.984 -5.906 1 98.44 266 GLY A O 1
ATOM 2058 N N . VAL A 1 267 ? 18.984 -26.422 -6.195 1 98.5 267 VAL A N 1
ATOM 2059 C CA . VAL A 1 267 ? 19.953 -25.5 -5.637 1 98.5 267 VAL A CA 1
ATOM 2060 C C . VAL A 1 267 ? 20.859 -24.953 -6.75 1 98.5 267 VAL A C 1
ATOM 2062 O O . VAL A 1 267 ? 21.234 -25.703 -7.664 1 98.5 267 VAL A O 1
ATOM 2065 N N . SER A 1 268 ? 21.141 -23.672 -6.656 1 97.94 268 SER A N 1
ATOM 2066 C CA . SER A 1 268 ? 22.109 -23.078 -7.57 1 97.94 268 SER A CA 1
ATOM 2067 C C . SER A 1 268 ? 22.906 -21.969 -6.887 1 97.94 268 SER A C 1
ATOM 2069 O O . SER A 1 268 ? 22.453 -21.391 -5.895 1 97.94 268 SER A O 1
ATOM 2071 N N . GLU A 1 269 ? 24.031 -21.766 -7.469 1 97 269 GLU A N 1
ATOM 2072 C CA . GLU A 1 269 ? 24.844 -20.625 -7.031 1 97 269 GLU A CA 1
ATOM 2073 C C . GLU A 1 269 ? 24.656 -19.438 -7.957 1 97 269 GLU A C 1
ATOM 2075 O O . GLU A 1 269 ? 24.5 -19.594 -9.172 1 97 269 GLU A O 1
ATOM 2080 N N . ILE A 1 270 ? 24.641 -18.25 -7.363 1 96.38 270 ILE A N 1
ATOM 2081 C CA . ILE A 1 270 ? 24.703 -17.031 -8.156 1 96.38 270 ILE A CA 1
ATOM 2082 C C . ILE A 1 270 ? 26.156 -16.75 -8.562 1 96.38 270 ILE A C 1
ATOM 2084 O O . ILE A 1 270 ? 27.031 -16.609 -7.703 1 96.38 270 ILE A O 1
ATOM 2088 N N . LEU A 1 271 ? 26.328 -16.641 -9.812 1 95.62 271 LEU A N 1
ATOM 2089 C CA . LEU A 1 271 ? 27.688 -16.5 -10.305 1 95.62 271 LEU A CA 1
ATOM 2090 C C . LEU A 1 271 ? 27.969 -15.047 -10.703 1 95.62 271 LEU A C 1
ATOM 2092 O O . LEU A 1 271 ? 27.062 -14.344 -11.156 1 95.62 271 LEU A O 1
ATOM 2096 N N . SER A 1 272 ? 29.188 -14.641 -10.625 1 93.75 272 SER A N 1
ATOM 2097 C CA . SER A 1 272 ? 29.578 -13.266 -10.945 1 93.75 272 SER A CA 1
ATOM 2098 C C . SER A 1 272 ? 29.422 -12.992 -12.438 1 93.75 272 SER A C 1
ATOM 2100 O O . SER A 1 272 ? 29.203 -11.844 -12.844 1 93.75 272 SER A O 1
ATOM 2102 N N . ASP A 1 273 ? 29.438 -14.023 -13.234 1 92.94 273 ASP A N 1
ATOM 2103 C CA . ASP A 1 273 ? 29.375 -13.828 -14.68 1 92.94 273 ASP A CA 1
ATOM 2104 C C . ASP A 1 273 ? 27.953 -14.031 -15.203 1 92.94 273 ASP A C 1
ATOM 2106 O O . ASP A 1 273 ? 27.734 -14.016 -16.406 1 92.94 273 ASP A O 1
ATOM 2110 N N . ASP A 1 274 ? 27.094 -14.195 -14.289 1 92.44 274 ASP A N 1
ATOM 2111 C CA . ASP A 1 274 ? 25.703 -14.234 -14.703 1 92.44 274 ASP A CA 1
ATOM 2112 C C . ASP A 1 274 ? 25.266 -12.898 -15.312 1 92.44 274 ASP A C 1
ATOM 2114 O O . ASP A 1 274 ? 25.75 -11.836 -14.891 1 92.44 274 ASP A O 1
ATOM 2118 N N . VAL A 1 275 ? 24.391 -12.992 -16.266 1 88.94 275 VAL A N 1
ATOM 2119 C CA . VAL A 1 275 ? 23.906 -11.766 -16.891 1 88.94 275 VAL A CA 1
ATOM 2120 C C . VAL A 1 275 ? 22.906 -11.07 -15.977 1 88.94 275 VAL A C 1
ATOM 2122 O O . VAL A 1 275 ? 22.688 -9.859 -16.078 1 88.94 275 VAL A O 1
ATOM 2125 N N . SER A 1 276 ? 22.188 -11.875 -15.211 1 89.75 276 SER A N 1
ATOM 2126 C CA . SER A 1 276 ? 21.203 -11.383 -14.258 1 89.75 276 SER A CA 1
ATOM 2127 C C . SER A 1 276 ? 20.844 -12.445 -13.227 1 89.75 276 SER A C 1
ATOM 2129 O O . SER A 1 276 ? 21.266 -13.602 -13.352 1 89.75 276 SER A O 1
ATOM 2131 N N . ILE A 1 277 ? 20.078 -12.055 -12.32 1 91 277 ILE A N 1
ATOM 2132 C CA . ILE A 1 277 ? 19.609 -12.953 -11.273 1 91 277 ILE A CA 1
ATOM 2133 C C . ILE A 1 277 ? 18.781 -14.078 -11.898 1 91 277 ILE A C 1
ATOM 2135 O O . ILE A 1 277 ? 18.766 -15.203 -11.383 1 91 277 ILE A O 1
ATOM 2139 N N . ASP A 1 278 ? 18.234 -13.852 -13.008 1 87.31 278 ASP A N 1
ATOM 2140 C CA . ASP A 1 278 ? 17.391 -14.812 -13.703 1 87.31 278 ASP A CA 1
ATOM 2141 C C . ASP A 1 278 ? 18.172 -16.062 -14.094 1 87.31 278 ASP A C 1
ATOM 2143 O O . ASP A 1 278 ? 17.641 -17.172 -14.109 1 87.31 278 ASP A O 1
ATOM 2147 N N . ALA A 1 279 ? 19.391 -15.805 -14.359 1 89.81 279 ALA A N 1
ATOM 2148 C CA . ALA A 1 279 ? 20.234 -16.938 -14.734 1 89.81 279 ALA A CA 1
ATOM 2149 C C . ALA A 1 279 ? 20.391 -17.922 -13.578 1 89.81 279 ALA A C 1
ATOM 2151 O O . ALA A 1 279 ? 20.297 -19.141 -13.773 1 89.81 279 ALA A O 1
ATOM 2152 N N . GLY A 1 280 ? 20.641 -17.406 -12.398 1 93 280 GLY A N 1
ATOM 2153 C CA . GLY A 1 280 ? 20.703 -18.25 -11.219 1 93 280 GLY A CA 1
ATOM 2154 C C . GLY A 1 280 ? 19.391 -18.953 -10.914 1 93 280 GLY A C 1
ATOM 2155 O O . GLY A 1 280 ? 19.391 -20.125 -10.547 1 93 280 GLY A O 1
ATOM 2156 N N . LEU A 1 281 ? 18.328 -18.281 -11.109 1 92.19 281 LEU A N 1
ATOM 2157 C CA . LEU A 1 281 ? 17 -18.828 -10.883 1 92.19 281 LEU A CA 1
ATOM 2158 C C . LEU A 1 281 ? 16.688 -19.938 -11.891 1 92.19 281 LEU A C 1
ATOM 2160 O O . LEU A 1 281 ? 16.078 -20.953 -11.539 1 92.19 281 LEU A O 1
ATOM 2164 N N . ALA A 1 282 ? 17.109 -19.719 -13.055 1 88.25 282 ALA A N 1
ATOM 2165 C CA . ALA A 1 282 ? 16.891 -20.719 -14.102 1 88.25 282 ALA A CA 1
ATOM 2166 C C . ALA A 1 282 ? 17.656 -22 -13.789 1 88.25 282 ALA A C 1
ATOM 2168 O O . ALA A 1 282 ? 17.125 -23.094 -14.016 1 88.25 282 ALA A O 1
ATOM 2169 N N . ARG A 1 283 ? 18.828 -21.828 -13.305 1 93.69 283 ARG A N 1
ATOM 2170 C CA . ARG A 1 283 ? 19.609 -23 -12.93 1 93.69 283 ARG A CA 1
ATOM 2171 C C . ARG A 1 283 ? 18.953 -23.75 -11.773 1 93.69 283 ARG A C 1
ATOM 2173 O O . ARG A 1 283 ? 18.891 -24.984 -11.766 1 93.69 283 ARG A O 1
ATOM 2180 N N . ALA A 1 284 ? 18.516 -23.016 -10.812 1 95.81 284 ALA A N 1
ATOM 2181 C CA . ALA A 1 284 ? 17.828 -23.641 -9.68 1 95.81 284 ALA A CA 1
ATOM 2182 C C . ALA A 1 284 ? 16.547 -24.344 -10.125 1 95.81 284 ALA A C 1
ATOM 2184 O O . ALA A 1 284 ? 16.219 -25.422 -9.617 1 95.81 284 ALA A O 1
ATOM 2185 N N . ASP A 1 285 ? 15.859 -23.734 -10.992 1 90.31 285 ASP A N 1
ATOM 2186 C CA . ASP A 1 285 ? 14.625 -24.312 -11.523 1 90.31 285 ASP A CA 1
ATOM 2187 C C . ASP A 1 285 ? 14.906 -25.609 -12.281 1 90.31 285 ASP A C 1
ATOM 2189 O O . ASP A 1 285 ? 14.125 -26.547 -12.203 1 90.31 285 ASP A O 1
ATOM 2193 N N . LYS A 1 286 ? 15.906 -25.547 -13.07 1 91.31 286 LYS A N 1
ATOM 2194 C CA . LYS A 1 286 ? 16.297 -26.75 -13.781 1 91.31 286 LYS A CA 1
ATOM 2195 C C . LYS A 1 286 ? 16.641 -27.891 -12.812 1 91.31 286 LYS A C 1
ATOM 2197 O O . LYS A 1 286 ? 16.25 -29.031 -13.031 1 91.31 286 LYS A O 1
ATOM 2202 N N . ALA A 1 287 ? 17.391 -27.547 -11.797 1 96.38 287 ALA A N 1
ATOM 2203 C CA . ALA A 1 287 ? 17.719 -28.531 -10.766 1 96.38 287 ALA A CA 1
ATOM 2204 C C . ALA A 1 287 ? 16.469 -29.047 -10.086 1 96.38 287 ALA A C 1
ATOM 2206 O O . ALA A 1 287 ? 16.359 -30.25 -9.789 1 96.38 287 ALA A O 1
ATOM 2207 N N . LEU A 1 288 ? 15.547 -28.219 -9.828 1 95.94 288 LEU A N 1
ATOM 2208 C CA . LEU A 1 288 ? 14.273 -28.625 -9.25 1 95.94 288 LEU A CA 1
ATOM 2209 C C . LEU A 1 288 ? 13.539 -29.594 -10.172 1 95.94 288 LEU A C 1
ATOM 2211 O O . LEU A 1 288 ? 12.945 -30.578 -9.703 1 95.94 288 LEU A O 1
ATOM 2215 N N . TYR A 1 289 ? 13.555 -29.234 -11.414 1 90.81 289 TYR A N 1
ATOM 2216 C CA . TYR A 1 289 ? 12.93 -30.094 -12.406 1 90.81 289 TYR A CA 1
ATOM 2217 C C . TYR A 1 289 ? 13.531 -31.5 -12.367 1 90.81 289 TYR A C 1
ATOM 2219 O O . TYR A 1 289 ? 12.812 -32.5 -12.438 1 90.81 289 TYR A O 1
ATOM 2227 N N . GLU A 1 290 ? 14.797 -31.547 -12.266 1 95.56 290 GLU A N 1
ATOM 2228 C CA . GLU A 1 290 ? 15.5 -32.812 -12.164 1 95.56 290 GLU A CA 1
ATOM 2229 C C . GLU A 1 290 ? 15.102 -33.562 -10.891 1 95.56 290 GLU A C 1
ATOM 2231 O O . GLU A 1 290 ? 14.953 -34.781 -10.898 1 95.56 290 GLU A O 1
ATOM 2236 N N . ALA A 1 291 ? 14.977 -32.844 -9.844 1 97.06 291 ALA A N 1
ATOM 2237 C CA . ALA A 1 291 ? 14.562 -33.438 -8.578 1 97.06 291 ALA A CA 1
ATOM 2238 C C . ALA A 1 291 ? 13.18 -34.094 -8.711 1 97.06 291 ALA A C 1
ATOM 2240 O O . ALA A 1 291 ? 12.945 -35.188 -8.227 1 97.06 291 ALA A O 1
ATOM 2241 N N . LYS A 1 292 ? 12.273 -33.406 -9.359 1 93.56 292 LYS A N 1
ATOM 2242 C CA . LYS A 1 292 ? 10.914 -33.906 -9.555 1 93.56 292 LYS A CA 1
ATOM 2243 C C . LYS A 1 292 ? 10.922 -35.156 -10.445 1 93.56 292 LYS A C 1
ATOM 2245 O O . LYS A 1 292 ? 10.195 -36.094 -10.18 1 93.56 292 LYS A O 1
ATOM 2250 N N . ARG A 1 293 ? 11.766 -35.188 -11.398 1 92.38 293 ARG A N 1
ATOM 2251 C CA . ARG A 1 293 ? 11.836 -36.312 -12.344 1 92.38 293 ARG A CA 1
ATOM 2252 C C . ARG A 1 293 ? 12.531 -37.5 -11.719 1 92.38 293 ARG A C 1
ATOM 2254 O O . ARG A 1 293 ? 12.305 -38.656 -12.133 1 92.38 293 ARG A O 1
ATOM 2261 N N . SER A 1 294 ? 13.32 -37.25 -10.742 1 95.06 294 SER A N 1
ATOM 2262 C CA . SER A 1 294 ? 14.086 -38.281 -10.086 1 95.06 294 SER A CA 1
ATOM 2263 C C . SER A 1 294 ? 13.273 -38.938 -8.969 1 95.06 294 SER A C 1
ATOM 2265 O O . SER A 1 294 ? 13.828 -39.656 -8.125 1 95.06 294 SER A O 1
ATOM 2267 N N . GLY A 1 295 ? 11.961 -38.656 -8.891 1 94.06 295 GLY A N 1
ATOM 2268 C CA . GLY A 1 295 ? 11.117 -39.344 -7.914 1 94.06 295 GLY A CA 1
ATOM 2269 C C . GLY A 1 295 ? 10.617 -38.406 -6.82 1 94.06 295 GLY A C 1
ATOM 2270 O O . GLY A 1 295 ? 9.961 -38.844 -5.879 1 94.06 295 GLY A O 1
ATOM 2271 N N . ARG A 1 296 ? 11.008 -37.156 -6.879 1 95.31 296 ARG A N 1
ATOM 2272 C CA . ARG A 1 296 ? 10.562 -36.125 -5.938 1 95.31 296 ARG A CA 1
ATOM 2273 C C . ARG A 1 296 ? 11.164 -36.344 -4.559 1 95.31 296 ARG A C 1
ATOM 2275 O O . ARG A 1 296 ? 11.992 -37.25 -4.375 1 95.31 296 ARG A O 1
ATOM 2282 N N . ASN A 1 297 ? 10.969 -35.469 -3.648 1 97.19 297 ASN A N 1
ATOM 2283 C CA . ASN A 1 297 ? 11.477 -35.562 -2.283 1 97.19 297 ASN A CA 1
ATOM 2284 C C . ASN A 1 297 ? 13 -35.656 -2.254 1 97.19 297 ASN A C 1
ATOM 2286 O O . ASN A 1 297 ? 13.539 -36.562 -1.619 1 97.19 297 ASN A O 1
ATOM 2290 N N . CYS A 1 298 ? 13.609 -34.875 -3.016 1 97.38 298 CYS A N 1
ATOM 2291 C CA . CYS A 1 298 ? 15.07 -34.875 -3.027 1 97.38 298 CYS A CA 1
ATOM 2292 C C . CYS A 1 298 ? 15.625 -33.5 -3.389 1 97.38 298 CYS A C 1
ATOM 2294 O O . CYS A 1 298 ? 14.867 -32.594 -3.73 1 97.38 298 CYS A O 1
ATOM 2296 N N . VAL A 1 299 ? 16.891 -33.375 -3.219 1 98 299 VAL A N 1
ATOM 2297 C CA . VAL A 1 299 ? 17.625 -32.156 -3.52 1 98 299 VAL A CA 1
ATOM 2298 C C . VAL A 1 299 ? 18.531 -32.375 -4.719 1 98 299 VAL A C 1
ATOM 2300 O O . VAL A 1 299 ? 19.188 -33.406 -4.828 1 98 299 VAL A O 1
ATOM 2303 N N . ARG A 1 300 ? 18.484 -31.453 -5.574 1 96.81 300 ARG A N 1
ATOM 2304 C CA . ARG A 1 300 ? 19.406 -31.484 -6.699 1 96.81 300 ARG A CA 1
ATOM 2305 C C . ARG A 1 300 ? 20.125 -30.141 -6.844 1 96.81 300 ARG A C 1
ATOM 2307 O O . ARG A 1 300 ? 19.594 -29.094 -6.477 1 96.81 300 ARG A O 1
ATOM 2314 N N . MET B 1 1 ? -5.512 29.328 29.281 1 38.84 1 MET B N 1
ATOM 2315 C CA . MET B 1 1 ? -4.332 30.094 29.656 1 38.84 1 MET B CA 1
ATOM 2316 C C . MET B 1 1 ? -3.627 30.641 28.422 1 38.84 1 MET B C 1
ATOM 2318 O O . MET B 1 1 ? -3.303 29.906 27.5 1 38.84 1 MET B O 1
ATOM 2322 N N . THR B 1 2 ? -4.012 31.781 28.109 1 51.34 2 THR B N 1
ATOM 2323 C CA . THR B 1 2 ? -3.48 32.562 26.984 1 51.34 2 THR B CA 1
ATOM 2324 C C . THR B 1 2 ? -2.01 32.875 27.219 1 51.34 2 THR B C 1
ATOM 2326 O O . THR B 1 2 ? -1.635 33.375 28.281 1 51.34 2 THR B O 1
ATOM 2329 N N . VAL B 1 3 ? -1.057 32.25 26.531 1 59.62 3 VAL B N 1
ATOM 2330 C CA . VAL B 1 3 ? 0.358 32.5 26.766 1 59.62 3 VAL B CA 1
ATOM 2331 C C . VAL B 1 3 ? 0.66 33.969 26.484 1 59.62 3 VAL B C 1
ATOM 2333 O O . VAL B 1 3 ? 0.258 34.5 25.438 1 59.62 3 VAL B O 1
ATOM 2336 N N . PRO B 1 4 ? 1.136 34.688 27.531 1 57.06 4 PRO B N 1
ATOM 2337 C CA . PRO B 1 4 ? 1.457 36.125 27.484 1 57.06 4 PRO B CA 1
ATOM 2338 C C . PRO B 1 4 ? 2.082 36.531 26.156 1 57.06 4 PRO B C 1
ATOM 2340 O O . PRO B 1 4 ? 1.772 37.625 25.641 1 57.06 4 PRO B O 1
ATOM 2343 N N . SER B 1 5 ? 2.822 35.688 25.562 1 64.56 5 SER B N 1
ATOM 2344 C CA . SER B 1 5 ? 3.551 36.094 24.359 1 64.56 5 SER B CA 1
ATOM 2345 C C . SER B 1 5 ? 2.615 36.219 23.172 1 64.56 5 SER B C 1
ATOM 2347 O O . SER B 1 5 ? 2.822 37.094 22.312 1 64.56 5 SER B O 1
ATOM 2349 N N . LEU B 1 6 ? 1.474 35.5 23.234 1 70.12 6 LEU B N 1
ATOM 2350 C CA . LEU B 1 6 ? 0.563 35.625 22.094 1 70.12 6 LEU B CA 1
ATOM 2351 C C . LEU B 1 6 ? -0.192 36.938 22.125 1 70.12 6 LEU B C 1
ATOM 2353 O O . LEU B 1 6 ? -0.733 37.375 21.094 1 70.12 6 LEU B O 1
ATOM 2357 N N . GLN B 1 7 ? 0.008 37.656 23.25 1 68.5 7 GLN B N 1
ATOM 2358 C CA . GLN B 1 7 ? -0.759 38.875 23.438 1 68.5 7 GLN B CA 1
ATOM 2359 C C . GLN B 1 7 ? -0.031 40.062 22.859 1 68.5 7 GLN B C 1
ATOM 2361 O O . GLN B 1 7 ? -0.627 41.125 22.672 1 68.5 7 GLN B O 1
ATOM 2366 N N . LYS B 1 8 ? 1.227 39.844 22.531 1 77.81 8 LYS B N 1
ATOM 2367 C CA . LYS B 1 8 ? 1.946 40.938 21.875 1 77.81 8 LYS B CA 1
ATOM 2368 C C . LYS B 1 8 ? 1.311 41.281 20.531 1 77.81 8 LYS B C 1
ATOM 2370 O O . LYS B 1 8 ? 0.898 40.406 19.781 1 77.81 8 LYS B O 1
ATOM 2375 N N . LYS B 1 9 ? 1.256 42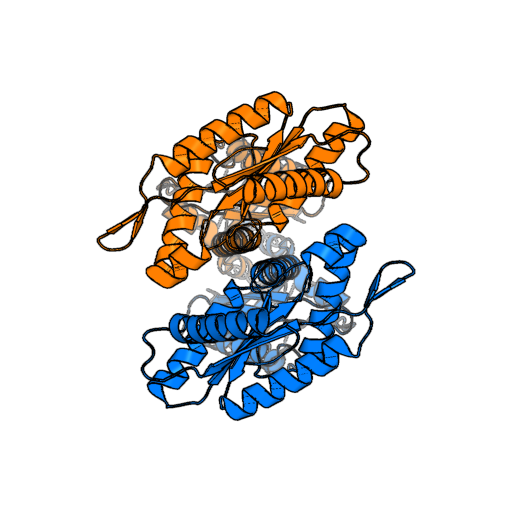.562 20.281 1 77.94 9 LYS B N 1
ATOM 2376 C CA . LYS B 1 9 ? 0.591 43.031 19.078 1 77.94 9 LYS B CA 1
ATOM 2377 C C . LYS B 1 9 ? 1.208 42.438 17.828 1 77.94 9 LYS B C 1
ATOM 2379 O O . LYS B 1 9 ? 2.422 42.5 17.625 1 77.94 9 LYS B O 1
ATOM 2384 N N . GLY B 1 10 ? 0.413 41.656 17.031 1 87.06 10 GLY B N 1
ATOM 2385 C CA . GLY B 1 10 ? 0.839 41.125 15.742 1 87.06 10 GLY B CA 1
ATOM 2386 C C . GLY B 1 10 ? 1.475 39.75 15.852 1 87.06 10 GLY B C 1
ATOM 2387 O O . GLY B 1 10 ? 1.713 39.094 14.836 1 87.06 10 GLY B O 1
ATOM 2388 N N . PHE B 1 11 ? 1.783 39.375 17.047 1 87.94 11 PHE B N 1
ATOM 2389 C CA . PHE B 1 11 ? 2.492 38.125 17.266 1 87.94 11 PHE B CA 1
ATOM 2390 C C . PHE B 1 11 ? 1.657 36.938 16.781 1 87.94 11 PHE B C 1
ATOM 2392 O O . PHE B 1 11 ? 2.141 36.125 16.016 1 87.94 11 PHE B O 1
ATOM 2399 N N . ALA B 1 12 ? 0.458 36.906 17.219 1 90.44 12 ALA B N 1
ATOM 2400 C CA . ALA B 1 12 ? -0.428 35.812 16.844 1 90.44 12 ALA B CA 1
ATOM 2401 C C . ALA B 1 12 ? -0.625 35.719 15.336 1 90.44 12 ALA B C 1
ATOM 2403 O O . ALA B 1 12 ? -0.689 34.656 14.758 1 90.44 12 ALA B O 1
ATOM 2404 N N . ILE B 1 13 ? -0.68 36.844 14.727 1 91.19 13 ILE B N 1
ATOM 2405 C CA . ILE B 1 13 ? -0.833 36.906 13.273 1 91.19 13 ILE B CA 1
ATOM 2406 C C . ILE B 1 13 ? 0.415 36.344 12.602 1 91.19 13 ILE B C 1
ATOM 2408 O O . ILE B 1 13 ? 0.315 35.594 11.633 1 91.19 13 ILE B O 1
ATOM 2412 N N . ALA B 1 14 ? 1.532 36.719 13.125 1 92.31 14 ALA B N 1
ATOM 2413 C CA . ALA B 1 14 ? 2.791 36.188 12.586 1 92.31 14 ALA B CA 1
ATOM 2414 C C . ALA B 1 14 ? 2.846 34.656 12.68 1 92.31 14 ALA B C 1
ATOM 2416 O O . ALA B 1 14 ? 3.348 34 11.773 1 92.31 14 ALA B O 1
ATOM 2417 N N . VAL B 1 15 ? 2.307 34.094 13.727 1 93.5 15 VAL B N 1
ATOM 2418 C CA . VAL B 1 15 ? 2.283 32.656 13.922 1 93.5 15 VAL B CA 1
ATOM 2419 C C . VAL B 1 15 ? 1.398 32 12.867 1 93.5 15 VAL B C 1
ATOM 2421 O O . VAL B 1 15 ? 1.811 31.047 12.211 1 93.5 15 VAL B O 1
ATOM 2424 N N . ILE B 1 16 ? 0.234 32.531 12.688 1 94.19 16 ILE B N 1
ATOM 2425 C CA . ILE B 1 16 ? -0.711 31.984 11.711 1 94.19 16 ILE B CA 1
ATOM 2426 C C . ILE B 1 16 ? -0.096 32.031 10.312 1 94.19 16 ILE B C 1
ATOM 2428 O O . ILE B 1 16 ? -0.194 31.078 9.547 1 94.19 16 ILE B O 1
ATOM 2432 N N . ASN B 1 17 ? 0.613 33.125 10.055 1 93.62 17 ASN B N 1
ATOM 2433 C CA . ASN B 1 17 ? 1.202 33.312 8.734 1 93.62 17 ASN B CA 1
ATOM 2434 C C . ASN B 1 17 ? 2.396 32.406 8.508 1 93.62 17 ASN B C 1
ATOM 2436 O O . ASN B 1 17 ? 2.791 32.156 7.367 1 93.62 17 ASN B O 1
ATOM 2440 N N . ALA B 1 18 ? 2.943 31.922 9.57 1 94.44 18 ALA B N 1
ATOM 2441 C CA . ALA B 1 18 ? 4.102 31.047 9.453 1 94.44 18 ALA B CA 1
ATOM 2442 C C . ALA B 1 18 ? 3.674 29.609 9.148 1 94.44 18 ALA B C 1
ATOM 2444 O O . ALA B 1 18 ? 4.484 28.797 8.711 1 94.44 18 ALA B O 1
ATOM 2445 N N . LEU B 1 19 ? 2.465 29.281 9.422 1 95.12 19 LEU B N 1
ATOM 2446 C CA . LEU B 1 19 ? 1.99 27.922 9.211 1 95.12 19 LEU B CA 1
ATOM 2447 C C . LEU B 1 19 ? 1.944 27.578 7.727 1 95.12 19 LEU B C 1
ATOM 2449 O O . LEU B 1 19 ? 1.602 28.438 6.902 1 95.12 19 LEU B O 1
ATOM 2453 N N . SER B 1 20 ? 2.203 26.344 7.43 1 91.81 20 SER B N 1
ATOM 2454 C CA . SER B 1 20 ? 2.277 25.906 6.035 1 91.81 20 SER B CA 1
ATOM 2455 C C . SER B 1 20 ? 0.902 25.516 5.508 1 91.81 20 SER B C 1
ATOM 2457 O O . SER B 1 20 ? 0.696 25.453 4.293 1 91.81 20 SER B O 1
ATOM 2459 N N . SER B 1 21 ? 0.002 25.234 6.383 1 93.94 21 SER B N 1
ATOM 2460 C CA . SER B 1 21 ? -1.355 24.906 5.961 1 93.94 21 SER B CA 1
ATOM 2461 C C . SER B 1 21 ? -2.094 26.156 5.465 1 93.94 21 SER B C 1
ATOM 2463 O O . SER B 1 21 ? -1.861 27.266 5.957 1 93.94 21 SER B O 1
ATOM 2465 N N . HIS B 1 22 ? -2.959 25.938 4.492 1 93.81 22 HIS B N 1
ATOM 2466 C CA . HIS B 1 22 ? -3.826 27.016 4.035 1 93.81 22 HIS B CA 1
ATOM 2467 C C . HIS B 1 22 ? -4.996 27.219 4.988 1 93.81 22 HIS B C 1
ATOM 2469 O O . HIS B 1 22 ? -5.879 26.375 5.09 1 93.81 22 HIS B O 1
ATOM 2475 N N . ILE B 1 23 ? -4.953 28.406 5.59 1 94.88 23 ILE B N 1
ATOM 2476 C CA . ILE B 1 23 ? -5.953 28.641 6.625 1 94.88 23 ILE B CA 1
ATOM 2477 C C . ILE B 1 23 ? -6.922 29.719 6.164 1 94.88 23 ILE B C 1
ATOM 2479 O O . ILE B 1 23 ? -6.504 30.75 5.629 1 94.88 23 ILE B O 1
ATOM 2483 N N . CYS B 1 24 ? -8.188 29.516 6.367 1 94.38 24 CYS B N 1
ATOM 2484 C CA . CYS B 1 24 ? -9.195 30.547 6.211 1 94.38 24 CYS B CA 1
ATOM 2485 C C . CYS B 1 24 ? -10.18 30.531 7.379 1 94.38 24 CYS B C 1
ATOM 2487 O O . CYS B 1 24 ? -10.422 29.484 7.98 1 94.38 24 CYS B O 1
ATOM 2489 N N . VAL B 1 25 ? -10.656 31.703 7.723 1 95.44 25 VAL B N 1
ATOM 2490 C CA . VAL B 1 25 ? -11.609 31.875 8.812 1 95.44 25 VAL B CA 1
ATOM 2491 C C . VAL B 1 25 ? -12.945 32.344 8.258 1 95.44 25 VAL B C 1
ATOM 2493 O O . VAL B 1 25 ? -12.992 33.281 7.457 1 95.44 25 VAL B O 1
ATOM 2496 N N . LEU B 1 26 ? -13.945 31.688 8.656 1 95.69 26 LEU B N 1
ATOM 2497 C CA . LEU B 1 26 ? -15.297 32.031 8.219 1 95.69 26 LEU B CA 1
ATOM 2498 C C . LEU B 1 26 ? -16.094 32.688 9.359 1 95.69 26 LEU B C 1
ATOM 2500 O O . LEU B 1 26 ? -15.953 32.281 10.516 1 95.69 26 LEU B O 1
ATOM 2504 N N . ASP B 1 27 ? -16.906 33.656 9.008 1 94.12 27 ASP B N 1
ATOM 2505 C CA . ASP B 1 27 ? -17.906 34.125 9.977 1 94.12 27 ASP B CA 1
ATOM 2506 C C . ASP B 1 27 ? -19.109 33.188 10.016 1 94.12 27 ASP B C 1
ATOM 2508 O O . ASP B 1 27 ? -19.109 32.156 9.352 1 94.12 27 ASP B O 1
ATOM 2512 N N . GLN B 1 28 ? -20.078 33.531 10.844 1 94 28 GLN B N 1
ATOM 2513 C CA . GLN B 1 28 ? -21.219 32.656 11.094 1 94 28 GLN B CA 1
ATOM 2514 C C . GLN B 1 28 ? -22.047 32.469 9.828 1 94 28 GLN B C 1
ATOM 2516 O O . GLN B 1 28 ? -22.781 31.484 9.703 1 94 28 GLN B O 1
ATOM 2521 N N . SER B 1 29 ? -21.953 33.375 8.859 1 92.62 29 SER B N 1
ATOM 2522 C CA . SER B 1 29 ? -22.719 33.312 7.617 1 92.62 29 SER B CA 1
ATOM 2523 C C . SER B 1 29 ? -21.953 32.5 6.555 1 92.62 29 SER B C 1
ATOM 2525 O O . SER B 1 29 ? -22.469 32.281 5.465 1 92.62 29 SER B O 1
ATOM 2527 N N . GLY B 1 30 ? -20.734 32.125 6.82 1 93.81 30 GLY B N 1
ATOM 2528 C CA . GLY B 1 30 ? -19.938 31.359 5.879 1 93.81 30 GLY B CA 1
ATOM 2529 C C . GLY B 1 30 ? -19.047 32.219 5.004 1 93.81 30 GLY B C 1
ATOM 2530 O O . GLY B 1 30 ? -18.469 31.734 4.031 1 93.81 30 GLY B O 1
ATOM 2531 N N . ARG B 1 31 ? -18.922 33.438 5.316 1 93 31 ARG B N 1
ATOM 2532 C CA . ARG B 1 31 ? -18.062 34.344 4.559 1 93 31 ARG B CA 1
ATOM 2533 C C . ARG B 1 31 ? -16.625 34.312 5.07 1 93 31 ARG B C 1
ATOM 2535 O O . ARG B 1 31 ? -16.391 34.281 6.281 1 93 31 ARG B O 1
ATOM 2542 N N . ILE B 1 32 ? -15.719 34.406 4.109 1 93.62 32 ILE B N 1
ATOM 2543 C CA . ILE B 1 32 ? -14.305 34.406 4.473 1 93.62 32 ILE B CA 1
ATOM 2544 C C . ILE B 1 32 ? -13.93 35.75 5.066 1 93.62 32 ILE B C 1
ATOM 2546 O O . ILE B 1 32 ? -14.094 36.781 4.418 1 93.62 32 ILE B O 1
ATOM 2550 N N . ILE B 1 33 ? -13.375 35.781 6.273 1 92.62 33 ILE B N 1
ATOM 2551 C CA . ILE B 1 33 ? -13.078 37.031 6.922 1 92.62 33 ILE B CA 1
ATOM 2552 C C . ILE B 1 33 ? -11.578 37.188 7.133 1 92.62 33 ILE B C 1
ATOM 2554 O O . ILE B 1 33 ? -11.078 38.281 7.398 1 92.62 33 ILE B O 1
ATOM 2558 N N . ALA B 1 34 ? -10.883 36.094 7.047 1 92.12 34 ALA B N 1
ATOM 2559 C CA . ALA B 1 34 ? -9.43 36.125 7.168 1 92.12 34 ALA B CA 1
ATOM 2560 C C . ALA B 1 34 ? -8.789 34.906 6.496 1 92.12 34 ALA B C 1
ATOM 2562 O O . ALA B 1 34 ? -9.414 33.844 6.391 1 92.12 34 ALA B O 1
ATOM 2563 N N . VAL B 1 35 ? -7.625 35.094 6 1 92.94 35 VAL B N 1
ATOM 2564 C CA . VAL B 1 35 ? -6.801 34.031 5.441 1 92.94 35 VAL B CA 1
ATOM 2565 C C . VAL B 1 35 ? -5.344 34.219 5.836 1 92.94 35 VAL B C 1
ATOM 2567 O O . VAL B 1 35 ? -4.945 35.344 6.199 1 92.94 35 VAL B O 1
ATOM 2570 N N . ASN B 1 36 ? -4.609 33.188 5.887 1 92.5 36 ASN B N 1
ATOM 2571 C CA . ASN B 1 36 ? -3.195 33.344 6.188 1 92.5 36 ASN B CA 1
ATOM 2572 C C . ASN B 1 36 ? -2.363 33.5 4.914 1 92.5 36 ASN B C 1
ATOM 2574 O O . ASN B 1 36 ? -2.908 33.5 3.811 1 92.5 36 ASN B O 1
ATOM 2578 N N . LEU B 1 37 ? -1.09 33.625 5.082 1 90.88 37 LEU B N 1
ATOM 2579 C CA . LEU B 1 37 ? -0.168 33.875 3.979 1 90.88 37 LEU B CA 1
ATOM 2580 C C . LEU B 1 37 ? -0.13 32.688 3.031 1 90.88 37 LEU B C 1
ATOM 2582 O O . LEU B 1 37 ? -0.097 32.844 1.81 1 90.88 37 LEU B O 1
ATOM 2586 N N . ALA B 1 38 ? -0.102 31.5 3.561 1 91.56 38 ALA B N 1
ATOM 2587 C CA . ALA B 1 38 ? -0.056 30.297 2.736 1 91.56 38 ALA B CA 1
ATOM 2588 C C . ALA B 1 38 ? -1.235 30.25 1.769 1 91.56 38 ALA B C 1
ATOM 2590 O O . ALA B 1 38 ? -1.074 29.875 0.601 1 91.56 38 ALA B O 1
ATOM 2591 N N . TRP B 1 39 ? -2.404 30.562 2.229 1 90.31 39 TRP B N 1
ATOM 2592 C CA . TRP B 1 39 ? -3.594 30.625 1.387 1 90.31 39 TRP B CA 1
ATOM 2593 C C . TRP B 1 39 ? -3.42 31.656 0.275 1 90.31 39 TRP B C 1
ATOM 2595 O O . TRP B 1 39 ? -3.711 31.375 -0.891 1 90.31 39 TRP B O 1
ATOM 2605 N N . GLN B 1 40 ? -2.938 32.781 0.627 1 88.5 40 GLN B N 1
ATOM 2606 C CA . GLN B 1 40 ? -2.752 33.875 -0.331 1 88.5 40 GLN B CA 1
ATOM 2607 C C . GLN B 1 40 ? -1.766 33.469 -1.427 1 88.5 40 GLN B C 1
ATOM 2609 O O . GLN B 1 40 ? -2.021 33.688 -2.611 1 88.5 40 GLN B O 1
ATOM 2614 N N . ASN B 1 41 ? -0.672 32.938 -0.985 1 87.5 41 ASN B N 1
ATOM 2615 C CA . ASN B 1 41 ? 0.351 32.5 -1.937 1 87.5 41 ASN B CA 1
ATOM 2616 C C . ASN B 1 41 ? -0.177 31.453 -2.895 1 87.5 41 ASN B C 1
ATOM 2618 O O . ASN B 1 41 ? 0.128 31.469 -4.09 1 87.5 41 ASN B O 1
ATOM 2622 N N . PHE B 1 42 ? -0.915 30.562 -2.342 1 85.5 42 PHE B N 1
ATOM 2623 C CA . PHE B 1 42 ? -1.488 29.516 -3.172 1 85.5 42 PHE B CA 1
ATOM 2624 C C . PHE B 1 42 ? -2.416 30.109 -4.23 1 85.5 42 PHE B C 1
ATOM 2626 O O . PHE B 1 42 ? -2.381 29.688 -5.391 1 85.5 42 PHE B O 1
ATOM 2633 N N . GLY B 1 43 ? -3.268 30.953 -3.834 1 80.12 43 GLY B N 1
ATOM 2634 C CA . GLY B 1 43 ? -4.141 31.625 -4.777 1 80.12 43 GLY B CA 1
ATOM 2635 C C . GLY B 1 43 ? -3.389 32.344 -5.875 1 80.12 43 GLY B C 1
ATOM 2636 O O . GLY B 1 43 ? -3.76 32.281 -7.047 1 80.12 43 GLY B O 1
ATOM 2637 N N . ALA B 1 44 ? -2.381 33 -5.469 1 79.25 44 ALA B N 1
ATOM 2638 C CA . ALA B 1 44 ? -1.586 33.781 -6.418 1 79.25 44 ALA B CA 1
ATOM 2639 C C . ALA B 1 44 ? -0.929 32.875 -7.453 1 79.25 44 ALA B C 1
ATOM 2641 O O . ALA B 1 44 ? -0.831 33.219 -8.625 1 79.25 44 ALA B O 1
ATOM 2642 N N . GLU B 1 45 ? -0.581 31.734 -6.969 1 76.88 45 GLU B N 1
ATOM 2643 C CA . GLU B 1 45 ? 0.137 30.812 -7.84 1 76.88 45 GLU B CA 1
ATOM 2644 C C . GLU B 1 45 ? -0.816 30.094 -8.797 1 76.88 45 GLU B C 1
ATOM 2646 O O . GLU B 1 45 ? -0.416 29.672 -9.883 1 76.88 45 GLU B O 1
ATOM 2651 N N . ASN B 1 46 ? -2.098 29.906 -8.445 1 72 46 ASN B N 1
ATOM 2652 C CA . ASN B 1 46 ? -2.967 29.016 -9.219 1 72 46 ASN B CA 1
ATOM 2653 C C . ASN B 1 46 ? -4.094 29.797 -9.891 1 72 46 ASN B C 1
ATOM 2655 O O . ASN B 1 46 ? -4.785 29.266 -10.766 1 72 46 ASN B O 1
ATOM 2659 N N . SER B 1 47 ? -4.801 30.734 -9.438 1 62.62 47 SER B N 1
ATOM 2660 C CA . SER B 1 47 ? -5.961 31.391 -10.039 1 62.62 47 SER B CA 1
ATOM 2661 C C . SER B 1 47 ? -5.586 32.719 -10.68 1 62.62 47 SER B C 1
ATOM 2663 O O . SER B 1 47 ? -6.375 33.312 -11.43 1 62.62 47 SER B O 1
ATOM 2665 N N . HIS B 1 48 ? -4.367 33.062 -11.102 1 53.66 48 HIS B N 1
ATOM 2666 C CA . HIS B 1 48 ? -3.98 34.375 -11.633 1 53.66 48 HIS B CA 1
ATOM 2667 C C . HIS B 1 48 ? -4.723 35.5 -10.914 1 53.66 48 HIS B C 1
ATOM 2669 O O . HIS B 1 48 ? -4.641 36.656 -11.328 1 53.66 48 HIS B O 1
ATOM 2675 N N . ARG B 1 49 ? -5.77 35.219 -10.156 1 51.03 49 ARG B N 1
ATOM 2676 C CA . ARG B 1 49 ? -6.527 36.344 -9.602 1 51.03 49 ARG B CA 1
ATOM 2677 C C . ARG B 1 49 ? -5.887 36.844 -8.312 1 51.03 49 ARG B C 1
ATOM 2679 O O . ARG B 1 49 ? -5.543 36.062 -7.43 1 51.03 49 ARG B O 1
ATOM 2686 N N . ARG B 1 50 ? -5.402 37.969 -8.266 1 49.41 50 ARG B N 1
ATOM 2687 C CA . ARG B 1 50 ? -4.633 38.719 -7.297 1 49.41 50 ARG B CA 1
ATOM 2688 C C . ARG B 1 50 ? -5.461 39.031 -6.051 1 49.41 50 ARG B C 1
ATOM 2690 O O . ARG B 1 50 ? -4.938 39.531 -5.055 1 49.41 50 ARG B O 1
ATOM 2697 N N . GLU B 1 51 ? -6.891 39 -6.164 1 52.22 51 GLU B N 1
ATOM 2698 C CA . GLU B 1 51 ? -7.609 39.594 -5.047 1 52.22 51 GLU B CA 1
ATOM 2699 C C . GLU B 1 51 ? -7.859 38.594 -3.938 1 52.22 51 GLU B C 1
ATOM 2701 O O . GLU B 1 51 ? -8.016 37.406 -4.203 1 52.22 51 GLU B O 1
ATOM 2706 N N . SER B 1 52 ? -7.699 39.031 -2.703 1 62.5 52 SER B N 1
ATOM 2707 C CA . SER B 1 52 ? -7.938 38.25 -1.481 1 62.5 52 SER B CA 1
ATOM 2708 C C . SER B 1 52 ? -9.336 37.656 -1.474 1 62.5 52 SER B C 1
ATOM 2710 O O . SER B 1 52 ? -10.273 38.219 -2.023 1 62.5 52 SER B O 1
ATOM 2712 N N . ASP B 1 53 ? -9.656 36.312 -1.442 1 76.19 53 ASP B N 1
ATOM 2713 C CA . ASP B 1 53 ? -10.922 35.594 -1.319 1 76.19 53 ASP B CA 1
ATOM 2714 C C . ASP B 1 53 ? -11.719 36.125 -0.12 1 76.19 53 ASP B C 1
ATOM 2716 O O . ASP B 1 53 ? -12.836 35.656 0.135 1 76.19 53 ASP B O 1
ATOM 2720 N N . ILE B 1 54 ? -11.266 37.25 0.461 1 84.25 54 ILE B N 1
ATOM 2721 C CA . ILE B 1 54 ? -11.93 37.781 1.641 1 84.25 54 ILE B CA 1
ATOM 2722 C C . ILE B 1 54 ? -13.266 38.406 1.236 1 84.25 54 ILE B C 1
ATOM 2724 O O . ILE B 1 54 ? -13.336 39.156 0.25 1 84.25 54 ILE B O 1
ATOM 2728 N N . GLY B 1 55 ? -14.234 38.062 1.934 1 87.12 55 GLY B N 1
ATOM 2729 C CA . GLY B 1 55 ? -15.562 38.594 1.636 1 87.12 55 GLY B CA 1
ATOM 2730 C C . GLY B 1 55 ? -16.406 37.594 0.853 1 87.12 55 GLY B C 1
ATOM 2731 O O . GLY B 1 55 ? -17.641 37.688 0.866 1 87.12 55 GLY B O 1
ATOM 2732 N N . SER B 1 56 ? -15.82 36.719 0.232 1 88.38 56 SER B N 1
ATOM 2733 C CA . SER B 1 56 ? -16.547 35.719 -0.547 1 88.38 56 SER B CA 1
ATOM 2734 C C . SER B 1 56 ? -17.188 34.656 0.357 1 88.38 56 SER B C 1
ATOM 2736 O O . SER B 1 56 ? -16.688 34.406 1.459 1 88.38 56 SER B O 1
ATOM 2738 N N . ASN B 1 57 ? -18.312 34.156 -0.183 1 91.19 57 ASN B N 1
ATOM 2739 C CA . ASN B 1 57 ? -18.969 33.062 0.545 1 91.19 57 ASN B CA 1
ATOM 2740 C C . ASN B 1 57 ? -18.359 31.703 0.208 1 91.19 57 ASN B C 1
ATOM 2742 O O . ASN B 1 57 ? -18.5 31.219 -0.917 1 91.19 57 ASN B O 1
ATOM 2746 N N . TYR B 1 58 ? -17.766 31.125 1.188 1 91 58 TYR B N 1
ATOM 2747 C CA . TYR B 1 58 ? -17.062 29.859 1.013 1 91 58 TYR B CA 1
ATOM 2748 C C . TYR B 1 58 ? -18 28.766 0.562 1 91 58 TYR B C 1
ATOM 2750 O O . TYR B 1 58 ? -17.656 27.938 -0.283 1 91 58 TYR B O 1
ATOM 2758 N N . LEU B 1 59 ? -19.188 28.734 1.138 1 89.88 59 LEU B N 1
ATOM 2759 C CA . LEU B 1 59 ? -20.172 27.703 0.815 1 89.88 59 LEU B CA 1
ATOM 2760 C C . LEU B 1 59 ? -20.609 27.812 -0.639 1 89.88 59 LEU B C 1
ATOM 2762 O O . LEU B 1 59 ? -20.797 26.797 -1.315 1 89.88 59 LEU B O 1
ATOM 2766 N N . SER B 1 60 ? -20.703 29.016 -1.09 1 85.62 60 SER B N 1
ATOM 2767 C CA . SER B 1 60 ? -21.078 29.234 -2.482 1 85.62 60 SER B CA 1
ATOM 2768 C C . SER B 1 60 ? -19.969 28.797 -3.43 1 85.62 60 SER B C 1
ATOM 2770 O O . SER B 1 60 ? -20.234 28.234 -4.496 1 85.62 60 SER B O 1
ATOM 2772 N N . ILE B 1 61 ? -18.797 29.031 -3.008 1 82.19 61 ILE B N 1
ATOM 2773 C CA . ILE B 1 61 ? -17.641 28.625 -3.809 1 82.19 61 ILE B CA 1
ATOM 2774 C C . ILE B 1 61 ? -17.625 27.094 -3.959 1 82.19 61 ILE B C 1
ATOM 2776 O O . ILE B 1 61 ? -17.422 26.578 -5.059 1 82.19 61 ILE B O 1
ATOM 2780 N N . CYS B 1 62 ? -17.891 26.406 -2.873 1 83.81 62 CYS B N 1
ATOM 2781 C CA . CYS B 1 62 ? -17.938 24.938 -2.9 1 83.81 62 CYS B CA 1
ATOM 2782 C C . CYS B 1 62 ? -19.062 24.453 -3.811 1 83.81 62 CYS B C 1
ATOM 2784 O O . CYS B 1 62 ? -18.875 23.516 -4.59 1 83.81 62 CYS B O 1
ATOM 2786 N N . LYS B 1 63 ? -20.156 25.047 -3.693 1 79 63 LYS B N 1
ATOM 2787 C CA . LYS B 1 63 ? -21.312 24.625 -4.457 1 79 63 LYS B CA 1
ATOM 2788 C C . LYS B 1 63 ? -21.109 24.844 -5.953 1 79 63 LYS B C 1
ATOM 2790 O O . LYS B 1 63 ? -21.625 24.078 -6.777 1 79 63 LYS B O 1
ATOM 2795 N N . ASN B 1 64 ? -20.344 25.844 -6.25 1 77.06 64 ASN B N 1
ATOM 2796 C CA . ASN B 1 64 ? -20.172 26.203 -7.656 1 77.06 64 ASN B CA 1
ATOM 2797 C C . ASN B 1 64 ? -19 25.469 -8.281 1 77.06 64 ASN B C 1
ATOM 2799 O O . ASN B 1 64 ? -18.656 25.719 -9.445 1 77.06 64 ASN B O 1
ATOM 2803 N N . SER B 1 65 ? -18.359 24.812 -7.398 1 73.19 65 SER B N 1
ATOM 2804 C CA . SER B 1 65 ? -17.234 24.047 -7.934 1 73.19 65 SER B CA 1
ATOM 2805 C C . SER B 1 65 ? -17.719 23.047 -8.992 1 73.19 65 SER B C 1
ATOM 2807 O O . SER B 1 65 ? -18.797 22.469 -8.867 1 73.19 65 SER B O 1
ATOM 2809 N N . SER B 1 66 ? -17.078 23.125 -10.156 1 65.31 66 SER B N 1
ATOM 2810 C CA . SER B 1 66 ? -17.391 22.219 -11.258 1 65.31 66 SER B CA 1
ATOM 2811 C C . SER B 1 66 ? -16.203 21.328 -11.594 1 65.31 66 SER B C 1
ATOM 2813 O O . SER B 1 66 ? -15.062 21.656 -11.266 1 65.31 66 SER B O 1
ATOM 2815 N N . GLY B 1 67 ? -16.5 20.062 -11.883 1 63.72 67 GLY B N 1
ATOM 2816 C CA . GLY B 1 67 ? -15.461 19.156 -12.32 1 63.72 67 GLY B CA 1
ATOM 2817 C C . GLY B 1 67 ? -15.141 18.078 -11.305 1 63.72 67 GLY B C 1
ATOM 2818 O O . GLY B 1 67 ? -16.016 17.641 -10.555 1 63.72 67 GLY B O 1
ATOM 2819 N N . ALA B 1 68 ? -13.812 17.703 -11.406 1 65.31 68 ALA B N 1
ATOM 2820 C CA . ALA B 1 68 ? -13.352 16.656 -10.5 1 65.31 68 ALA B CA 1
ATOM 2821 C C . ALA B 1 68 ? -13.352 17.141 -9.055 1 65.31 68 ALA B C 1
ATOM 2823 O O . ALA B 1 68 ? -12.844 18.234 -8.758 1 65.31 68 ALA B O 1
ATOM 2824 N N . GLY B 1 69 ? -14.164 16.578 -8.148 1 72.25 69 GLY B N 1
ATOM 2825 C CA . GLY B 1 69 ? -14.211 16.891 -6.727 1 72.25 69 GLY B CA 1
ATOM 2826 C C . GLY B 1 69 ? -15.484 17.594 -6.316 1 72.25 69 GLY B C 1
ATOM 2827 O O . GLY B 1 69 ? -15.617 18.047 -5.176 1 72.25 69 GLY B O 1
ATOM 2828 N N . SER B 1 70 ? -16.344 17.891 -7.371 1 76.06 70 SER B N 1
ATOM 2829 C CA . SER B 1 70 ? -17.562 18.625 -7.078 1 76.06 70 SER B CA 1
ATOM 2830 C C . SER B 1 70 ? -18.375 17.938 -5.98 1 76.06 70 SER B C 1
ATOM 2832 O O . SER B 1 70 ? -18.922 18.594 -5.098 1 76.06 70 SER B O 1
ATOM 2834 N N . GLU B 1 71 ? -18.359 16.609 -6.09 1 79.75 71 GLU B N 1
ATOM 2835 C CA . GLU B 1 71 ? -19.078 15.875 -5.055 1 79.75 71 GLU B CA 1
ATOM 2836 C C . GLU B 1 71 ? -18.422 16.078 -3.686 1 79.75 71 GLU B C 1
ATOM 2838 O O . GLU B 1 71 ? -19.125 16.328 -2.699 1 79.75 71 GLU B O 1
ATOM 2843 N N . GLU B 1 72 ? -17.203 16.031 -3.711 1 85.44 72 GLU B N 1
ATOM 2844 C CA . GLU B 1 72 ? -16.469 16.234 -2.463 1 85.44 72 GLU B CA 1
ATOM 2845 C C . GLU B 1 72 ? -16.656 17.656 -1.94 1 85.44 72 GLU B C 1
ATOM 2847 O O . GLU B 1 72 ? -16.75 17.875 -0.729 1 85.44 72 GLU B O 1
ATOM 2852 N N . ALA B 1 73 ? -16.797 18.625 -2.832 1 85.81 73 ALA B N 1
ATOM 2853 C CA . ALA B 1 73 ? -17 20.031 -2.439 1 85.81 73 ALA B CA 1
ATOM 2854 C C . ALA B 1 73 ? -18.344 20.203 -1.748 1 85.81 73 ALA B C 1
ATOM 2856 O O . ALA B 1 73 ? -18.453 20.938 -0.756 1 85.81 73 ALA B O 1
ATOM 2857 N N . GLU B 1 74 ? -19.328 19.578 -2.293 1 87.12 74 GLU B N 1
ATOM 2858 C CA . GLU B 1 74 ? -20.656 19.641 -1.687 1 87.12 74 GLU B CA 1
ATOM 2859 C C . GLU B 1 74 ? -20.656 19.016 -0.292 1 87.12 74 GLU B C 1
ATOM 2861 O O . GLU B 1 74 ? -21.234 19.578 0.64 1 87.12 74 GLU B O 1
ATOM 2866 N N . GLU B 1 75 ? -20.047 17.922 -0.203 1 91.12 75 GLU B N 1
ATOM 2867 C CA . GLU B 1 75 ? -19.938 17.266 1.097 1 91.12 75 GLU B CA 1
ATOM 2868 C C . GLU B 1 75 ? -19.156 18.125 2.09 1 91.12 75 GLU B C 1
ATOM 2870 O O . GLU B 1 75 ? -19.516 18.172 3.271 1 91.12 75 GLU B O 1
ATOM 2875 N N . PHE B 1 76 ? -18.188 18.75 1.591 1 92.25 76 PHE B N 1
ATOM 2876 C CA . PHE B 1 76 ? -17.391 19.609 2.447 1 92.25 76 PHE B CA 1
ATOM 2877 C C . PHE B 1 76 ? -18.203 20.797 2.945 1 92.25 76 PHE B C 1
ATOM 2879 O O . PHE B 1 76 ? -18.141 21.141 4.125 1 92.25 76 PHE B O 1
ATOM 2886 N N . ALA B 1 77 ? -18.984 21.375 2.031 1 92.69 77 ALA B N 1
ATOM 2887 C CA . ALA B 1 77 ? -19.875 22.484 2.416 1 92.69 77 ALA B CA 1
ATOM 2888 C C . ALA B 1 77 ? -20.844 22.047 3.51 1 92.69 77 ALA B C 1
ATOM 2890 O O . ALA B 1 77 ? -21.094 22.797 4.461 1 92.69 77 ALA B O 1
ATOM 2891 N N . ALA B 1 78 ? -21.328 20.875 3.326 1 93.62 78 ALA B N 1
ATOM 2892 C CA . ALA B 1 78 ? -22.25 20.328 4.332 1 93.62 78 ALA B CA 1
ATOM 2893 C C . ALA B 1 78 ? -21.547 20.172 5.68 1 93.62 78 ALA B C 1
ATOM 2895 O O . ALA B 1 78 ? -22.125 20.453 6.727 1 93.62 78 ALA B O 1
ATOM 2896 N N . GLY B 1 79 ? -20.328 19.75 5.668 1 94.88 79 GLY B N 1
ATOM 2897 C CA . GLY B 1 79 ? -19.547 19.625 6.883 1 94.88 79 GLY B CA 1
ATOM 2898 C C . GLY B 1 79 ? -19.266 20.969 7.551 1 94.88 79 GLY B C 1
ATOM 2899 O O . GLY B 1 79 ? -19.375 21.078 8.773 1 94.88 79 GLY B O 1
ATOM 2900 N N . VAL B 1 80 ? -18.969 21.953 6.75 1 96 80 VAL B N 1
ATOM 2901 C CA . VAL B 1 80 ? -18.734 23.312 7.258 1 96 80 VAL B CA 1
ATOM 2902 C C . VAL B 1 80 ? -20.016 23.828 7.926 1 96 80 VAL B C 1
ATOM 2904 O O . VAL B 1 80 ? -19.953 24.391 9.023 1 96 80 VAL B O 1
ATOM 2907 N N . ARG B 1 81 ? -21.109 23.594 7.316 1 95 81 ARG B N 1
ATOM 2908 C CA . ARG B 1 81 ? -22.391 24.031 7.871 1 95 81 ARG B CA 1
ATOM 2909 C C . ARG B 1 81 ? -22.656 23.359 9.219 1 95 81 ARG B C 1
ATOM 2911 O O . ARG B 1 81 ? -23.156 24.016 10.148 1 95 81 ARG B O 1
ATOM 2918 N N . ALA B 1 82 ? -22.359 22.125 9.242 1 96.38 82 ALA B N 1
ATOM 2919 C CA . ALA B 1 82 ? -22.562 21.375 10.477 1 96.38 82 ALA B CA 1
ATOM 2920 C C . ALA B 1 82 ? -21.75 21.969 11.625 1 96.38 82 ALA B C 1
ATOM 2922 O O . ALA B 1 82 ? -22.203 22 12.766 1 96.38 82 ALA B O 1
ATOM 2923 N N . ILE B 1 83 ? -20.594 22.453 11.344 1 96.69 83 ILE B N 1
ATOM 2924 C CA . ILE B 1 83 ? -19.734 23.094 12.328 1 96.69 83 ILE B CA 1
ATOM 2925 C C . ILE B 1 83 ? -20.328 24.438 12.742 1 96.69 83 ILE B C 1
ATOM 2927 O O . ILE B 1 83 ? -20.438 24.734 13.93 1 96.69 83 ILE B O 1
ATOM 2931 N N . LEU B 1 84 ? -20.719 25.234 11.805 1 95.81 84 LEU B N 1
ATOM 2932 C CA . LEU B 1 84 ? -21.266 26.562 12.055 1 95.81 84 LEU B CA 1
ATOM 2933 C C . LEU B 1 84 ? -22.562 26.484 12.859 1 95.81 84 LEU B C 1
ATOM 2935 O O . LEU B 1 84 ? -22.828 27.344 13.695 1 95.81 84 LEU B O 1
ATOM 2939 N N . ASP B 1 85 ? -23.234 25.344 12.656 1 94.88 85 ASP B N 1
ATOM 2940 C CA . ASP B 1 85 ? -24.516 25.141 13.328 1 94.88 85 ASP B CA 1
ATOM 2941 C C . ASP B 1 85 ? -24.328 24.5 14.695 1 94.88 85 ASP B C 1
ATOM 2943 O O . ASP B 1 85 ? -25.297 24.312 15.445 1 94.88 85 ASP B O 1
ATOM 2947 N N . GLY B 1 86 ? -23.188 24.156 15.023 1 93.38 86 GLY B N 1
ATOM 2948 C CA . GLY B 1 86 ? -22.906 23.562 16.312 1 93.38 86 GLY B CA 1
ATOM 2949 C C . GLY B 1 86 ? -23.188 22.078 16.375 1 93.38 86 GLY B C 1
ATOM 2950 O O . GLY B 1 86 ? -23.344 21.5 17.453 1 93.38 86 GLY B O 1
ATOM 2951 N N . GLY B 1 87 ? -23.359 21.453 15.234 1 91.5 87 GLY B N 1
ATOM 2952 C CA . GLY B 1 87 ? -23.688 20.031 15.164 1 91.5 87 GLY B CA 1
ATOM 2953 C C . GLY B 1 87 ? -22.516 19.125 15.438 1 91.5 87 GLY B C 1
ATOM 2954 O O . GLY B 1 87 ? -22.688 17.969 15.82 1 91.5 87 GLY B O 1
ATOM 2955 N N . THR B 1 88 ? -21.312 19.625 15.125 1 92.56 88 THR B N 1
ATOM 2956 C CA . THR B 1 88 ? -20.094 18.875 15.359 1 92.56 88 THR B CA 1
ATOM 2957 C C . THR B 1 88 ? -18.938 19.812 15.695 1 92.56 88 THR B C 1
ATOM 2959 O O . THR B 1 88 ? -19 21 15.414 1 92.56 88 THR B O 1
ATOM 2962 N N . SER B 1 89 ? -17.922 19.281 16.328 1 94.31 89 SER B N 1
ATOM 2963 C CA . SER B 1 89 ? -16.781 20.109 16.734 1 94.31 89 SER B CA 1
ATOM 2964 C C . SER B 1 89 ? -15.578 19.875 15.828 1 94.31 89 SER B C 1
ATOM 2966 O O . SER B 1 89 ? -14.586 20.609 15.914 1 94.31 89 SER B O 1
ATOM 2968 N N . LEU B 1 90 ? -15.719 18.922 14.992 1 94.88 90 LEU B N 1
ATOM 2969 C CA . LEU B 1 90 ? -14.648 18.656 14.039 1 94.88 90 LEU B CA 1
ATOM 2970 C C . LEU B 1 90 ? -15.188 17.953 12.797 1 94.88 90 LEU B C 1
ATOM 2972 O O . LEU B 1 90 ? -15.953 16.984 12.906 1 94.88 90 LEU B O 1
ATOM 2976 N N . PHE B 1 91 ? -14.859 18.5 11.664 1 95.94 91 PHE B N 1
ATOM 2977 C CA . PHE B 1 91 ? -15.141 17.859 10.383 1 95.94 91 PHE B CA 1
ATOM 2978 C C . PHE B 1 91 ? -13.891 17.812 9.516 1 95.94 91 PHE B C 1
ATOM 2980 O O . PHE B 1 91 ? -13.117 18.781 9.477 1 95.94 91 PHE B O 1
ATOM 2987 N N . GLN B 1 92 ? -13.672 16.719 8.914 1 95.56 92 GLN B N 1
ATOM 2988 C CA . GLN B 1 92 ? -12.539 16.625 7.996 1 95.56 92 GLN B CA 1
ATOM 2989 C C . GLN B 1 92 ? -12.891 15.812 6.758 1 95.56 92 GLN B C 1
ATOM 2991 O O . GLN B 1 92 ? -13.711 14.891 6.832 1 95.56 92 GLN B O 1
ATOM 2996 N N . LYS B 1 93 ? -12.289 16.141 5.66 1 93.94 93 LYS B N 1
ATOM 2997 C CA . LYS B 1 93 ? -12.523 15.438 4.406 1 93.94 93 LYS B CA 1
ATOM 2998 C C . LYS B 1 93 ? -11.375 15.648 3.428 1 93.94 93 LYS B C 1
ATOM 3000 O O . LYS B 1 93 ? -10.852 16.766 3.309 1 93.94 93 LYS B O 1
ATOM 3005 N N . GLU B 1 94 ? -10.961 14.578 2.795 1 92 94 GLU B N 1
ATOM 3006 C CA . GLU B 1 94 ? -10.023 14.688 1.683 1 92 94 GLU B CA 1
ATOM 3007 C C . GLU B 1 94 ? -10.75 14.969 0.371 1 92 94 GLU B C 1
ATOM 3009 O O . GLU B 1 94 ? -11.836 14.445 0.132 1 92 94 GLU B O 1
ATOM 3014 N N . TYR B 1 95 ? -10.172 15.82 -0.498 1 89.25 95 TYR B N 1
ATOM 3015 C CA . TYR B 1 95 ? -10.805 16.141 -1.769 1 89.25 95 TYR B CA 1
ATOM 3016 C C . TYR B 1 95 ? -9.766 16.453 -2.838 1 89.25 95 TYR B C 1
ATOM 3018 O O . TYR B 1 95 ? -8.688 16.969 -2.533 1 89.25 95 TYR B O 1
ATOM 3026 N N . PRO B 1 96 ? -10.125 16.109 -4.043 1 88 96 PRO B N 1
ATOM 3027 C CA . PRO B 1 96 ? -9.234 16.469 -5.156 1 88 96 PRO B CA 1
ATOM 3028 C C . PRO B 1 96 ? -9.367 17.922 -5.574 1 88 96 PRO B C 1
ATOM 3030 O O . PRO B 1 96 ? -10.461 18.5 -5.516 1 88 96 PRO B O 1
ATOM 3033 N N . CYS B 1 97 ? -8.273 18.578 -5.863 1 82.81 97 CYS B N 1
ATOM 3034 C CA . CYS B 1 97 ? -8.188 19.906 -6.445 1 82.81 97 CYS B CA 1
ATOM 3035 C C . CYS B 1 97 ? -7.277 19.906 -7.668 1 82.81 97 CYS B C 1
ATOM 3037 O O . CYS B 1 97 ? -6.199 20.516 -7.645 1 82.81 97 CYS B O 1
ATOM 3039 N N . HIS B 1 98 ? -7.801 19.312 -8.688 1 78 98 HIS B N 1
ATOM 3040 C CA . HIS B 1 98 ? -7 19.125 -9.891 1 78 98 HIS B CA 1
ATOM 3041 C C . HIS B 1 98 ? -6.953 20.406 -10.727 1 78 98 HIS B C 1
ATOM 3043 O O . HIS B 1 98 ? -7.934 21.156 -10.781 1 78 98 HIS B O 1
ATOM 3049 N N . SER B 1 99 ? -5.758 20.703 -11.117 1 72.62 99 SER B N 1
ATOM 3050 C CA . SER B 1 99 ? -5.613 21.703 -12.18 1 72.62 99 SER B CA 1
ATOM 3051 C C . SER B 1 99 ? -5.402 21.031 -13.531 1 72.62 99 SER B C 1
ATOM 3053 O O . SER B 1 99 ? -5.188 19.812 -13.609 1 72.62 99 SER B O 1
ATOM 3055 N N . PRO B 1 100 ? -5.613 21.75 -14.586 1 67.88 100 PRO B N 1
ATOM 3056 C CA . PRO B 1 100 ? -5.359 21.156 -15.906 1 67.88 100 PRO B CA 1
ATOM 3057 C C . PRO B 1 100 ? -3.961 20.562 -16.031 1 67.88 100 PRO B C 1
ATOM 3059 O O . PRO B 1 100 ? -3.75 19.625 -16.812 1 67.88 100 PRO B O 1
ATOM 3062 N N . THR B 1 101 ? -3.027 21.078 -15.148 1 72.62 101 THR B N 1
ATOM 3063 C CA . THR B 1 101 ? -1.642 20.672 -15.352 1 72.62 101 THR B CA 1
ATOM 3064 C C . THR B 1 101 ? -1.165 19.781 -14.203 1 72.62 101 THR B C 1
ATOM 3066 O O . THR B 1 101 ? -0.08 19.203 -14.273 1 72.62 101 THR B O 1
ATOM 3069 N N . ALA B 1 102 ? -1.994 19.781 -13.133 1 77.31 102 ALA B N 1
ATOM 3070 C CA . ALA B 1 102 ? -1.473 19.047 -11.984 1 77.31 102 ALA B CA 1
ATOM 3071 C C . ALA B 1 102 ? -2.604 18.422 -11.18 1 77.31 102 ALA B C 1
ATOM 3073 O O . ALA B 1 102 ? -3.646 19.031 -10.969 1 77.31 102 ALA B O 1
ATOM 3074 N N . SER B 1 103 ? -2.443 17.125 -10.828 1 83.12 103 SER B N 1
ATOM 3075 C CA . SER B 1 103 ? -3.34 16.469 -9.875 1 83.12 103 SER B CA 1
ATOM 3076 C C . SER B 1 103 ? -2.932 16.766 -8.438 1 83.12 103 SER B C 1
ATOM 3078 O O . SER B 1 103 ? -1.77 16.578 -8.07 1 83.12 103 SER B O 1
ATOM 3080 N N . ARG B 1 104 ? -3.895 17.359 -7.676 1 88.88 104 ARG B N 1
ATOM 3081 C CA . ARG B 1 104 ? -3.623 17.703 -6.281 1 88.88 104 ARG B CA 1
ATOM 3082 C C . ARG B 1 104 ? -4.734 17.188 -5.371 1 88.88 104 ARG B C 1
ATOM 3084 O O . ARG B 1 104 ? -5.891 17.078 -5.793 1 88.88 104 ARG B O 1
ATOM 3091 N N . TRP B 1 105 ? -4.34 16.859 -4.254 1 91.69 105 TRP B N 1
ATOM 3092 C CA . TRP B 1 105 ? -5.27 16.453 -3.203 1 91.69 105 TRP B CA 1
ATOM 3093 C C . TRP B 1 105 ? -5.023 17.25 -1.93 1 91.69 105 TRP B C 1
ATOM 3095 O O . TRP B 1 105 ? -3.879 17.531 -1.572 1 91.69 105 TRP B O 1
ATOM 3105 N N . PHE B 1 106 ? -6.133 17.578 -1.209 1 92.69 106 PHE B N 1
ATOM 3106 C CA . PHE B 1 106 ? -6.039 18.297 0.055 1 92.69 106 PHE B CA 1
ATOM 3107 C C . PHE B 1 106 ? -6.855 17.609 1.138 1 92.69 106 PHE B C 1
ATOM 3109 O O . PHE B 1 106 ? -7.82 16.906 0.837 1 92.69 106 PHE B O 1
ATOM 3116 N N . LEU B 1 107 ? -6.391 17.734 2.297 1 94.38 107 LEU B N 1
ATOM 3117 C CA . LEU B 1 107 ? -7.18 17.422 3.482 1 94.38 107 LEU B CA 1
ATOM 3118 C C . LEU B 1 107 ? -7.668 18.703 4.168 1 94.38 107 LEU B C 1
ATOM 3120 O O . LEU B 1 107 ? -6.859 19.516 4.617 1 94.38 107 LEU B O 1
ATOM 3124 N N . GLY B 1 108 ? -8.953 18.844 4.188 1 95.19 108 GLY B N 1
ATOM 3125 C CA . GLY B 1 108 ? -9.555 19.969 4.902 1 95.19 108 GLY B CA 1
ATOM 3126 C C . GLY B 1 108 ? -10.062 19.578 6.281 1 95.19 108 GLY B C 1
ATOM 3127 O O . GLY B 1 108 ? -10.68 18.531 6.453 1 95.19 108 GLY B O 1
ATOM 3128 N N . ARG B 1 109 ? -9.742 20.422 7.219 1 96.62 109 ARG B N 1
ATOM 3129 C CA . ARG B 1 109 ? -10.25 20.281 8.578 1 96.62 109 ARG B CA 1
ATOM 3130 C C . ARG B 1 109 ? -10.984 21.547 9.031 1 96.62 109 ARG B C 1
ATOM 3132 O O . ARG B 1 109 ? -10.484 22.656 8.852 1 96.62 109 ARG B O 1
ATOM 3139 N N . VAL B 1 110 ? -12.133 21.328 9.578 1 97.31 110 VAL B N 1
ATOM 3140 C CA . VAL B 1 110 ? -12.969 22.438 10.008 1 97.31 110 VAL B CA 1
ATOM 3141 C C . VAL B 1 110 ? -13.25 22.328 11.5 1 97.31 110 VAL B C 1
ATOM 3143 O O . VAL B 1 110 ? -13.656 21.266 11.992 1 97.31 110 VAL B O 1
ATOM 3146 N N . THR B 1 111 ? -13.023 23.375 12.203 1 97.44 111 THR B N 1
ATOM 3147 C CA . THR B 1 111 ? -13.305 23.469 13.633 1 97.44 111 THR B CA 1
ATOM 3148 C C . THR B 1 111 ? -14.055 24.75 13.953 1 97.44 111 THR B C 1
ATOM 3150 O O . THR B 1 111 ? -13.953 25.734 13.227 1 97.44 111 THR B O 1
ATOM 3153 N N . PRO B 1 112 ? -14.797 24.719 15.055 1 96.94 112 PRO B N 1
ATOM 3154 C CA . PRO B 1 112 ? -15.492 25.953 15.438 1 96.94 112 PRO B CA 1
ATOM 3155 C C . PRO B 1 112 ? -14.539 27.016 15.984 1 96.94 112 PRO B C 1
ATOM 3157 O O . PRO B 1 112 ? -13.547 26.688 16.625 1 96.94 112 PRO B O 1
ATOM 3160 N N . LEU B 1 113 ? -14.828 28.234 15.68 1 95.69 113 LEU B N 1
ATOM 3161 C CA . LEU B 1 113 ? -14.117 29.375 16.234 1 95.69 113 LEU B CA 1
ATOM 3162 C C . LEU B 1 113 ? -14.773 29.859 17.531 1 95.69 113 LEU B C 1
ATOM 3164 O O . LEU B 1 113 ? -15.945 30.25 17.531 1 95.69 113 LEU B O 1
ATOM 3168 N N . ASP B 1 114 ? -14.023 29.734 18.609 1 92.5 114 ASP B N 1
ATOM 3169 C CA . ASP B 1 114 ? -14.508 30.219 19.906 1 92.5 114 ASP B CA 1
ATOM 3170 C C . ASP B 1 114 ? -14.211 31.719 20.078 1 92.5 114 ASP B C 1
ATOM 3172 O O . ASP B 1 114 ? -13.25 32.094 20.734 1 92.5 114 ASP B O 1
ATOM 3176 N N . PHE B 1 115 ? -15.039 32.562 19.469 1 89.38 115 PHE B N 1
ATOM 3177 C CA . PHE B 1 115 ? -14.984 34.031 19.516 1 89.38 115 PHE B CA 1
ATOM 3178 C C . PHE B 1 115 ? -16.391 34.625 19.516 1 89.38 115 PHE B C 1
ATOM 3180 O O . PHE B 1 115 ? -17.359 33.938 19.156 1 89.38 115 PHE B O 1
ATOM 3187 N N . SER B 1 116 ? -16.5 35.781 20.078 1 86 116 SER B N 1
ATOM 3188 C CA . SER B 1 116 ? -17.797 36.375 20.375 1 86 116 SER B CA 1
ATOM 3189 C C . SER B 1 116 ? -18.75 36.281 19.188 1 86 116 SER B C 1
ATOM 3191 O O . SER B 1 116 ? -19.938 35.969 19.359 1 86 116 SER B O 1
ATOM 3193 N N . GLU B 1 117 ? -18.359 36.469 17.953 1 85.88 117 GLU B N 1
ATOM 3194 C CA . GLU B 1 117 ? -19.203 36.438 16.766 1 85.88 117 GLU B CA 1
ATOM 3195 C C . GLU B 1 117 ? -19.344 35.031 16.203 1 85.88 117 GLU B C 1
ATOM 3197 O O . GLU B 1 117 ? -20.141 34.812 15.289 1 85.88 117 GLU B O 1
ATOM 3202 N N . GLY B 1 118 ? -18.672 34.125 16.812 1 91.19 118 GLY B N 1
ATOM 3203 C CA . GLY B 1 118 ? -18.688 32.75 16.297 1 91.19 118 GLY B CA 1
ATOM 3204 C C . GLY B 1 118 ? -17.969 32.625 14.969 1 91.19 118 GLY B C 1
ATOM 3205 O O . GLY B 1 118 ? -17.234 33.531 14.555 1 91.19 118 GLY B O 1
ATOM 3206 N N . GLY B 1 119 ? -18.094 31.375 14.312 1 95.69 119 GLY B N 1
ATOM 3207 C CA . GLY B 1 119 ? -17.453 31.094 13.039 1 95.69 119 GLY B CA 1
ATOM 3208 C C . GLY B 1 119 ? -16.719 29.766 13.016 1 95.69 119 GLY B C 1
ATOM 3209 O O . GLY B 1 119 ? -16.953 28.906 13.859 1 95.69 119 GLY B O 1
ATOM 3210 N N . ALA B 1 120 ? -15.977 29.625 11.969 1 97.12 120 ALA B N 1
ATOM 3211 C CA . ALA B 1 120 ? -15.227 28.375 11.789 1 97.12 120 ALA B CA 1
ATOM 3212 C C . ALA B 1 120 ? -13.828 28.656 11.25 1 97.12 120 ALA B C 1
ATOM 3214 O O . ALA B 1 120 ? -13.602 29.656 10.578 1 97.12 120 ALA B O 1
ATOM 3215 N N . VAL B 1 121 ? -12.922 27.812 11.594 1 97.31 121 VAL B N 1
ATOM 3216 C CA . VAL B 1 121 ? -11.562 27.828 11.055 1 97.31 121 VAL B CA 1
ATOM 3217 C C . VAL B 1 121 ? -11.352 26.609 10.164 1 97.31 121 VAL B C 1
ATOM 3219 O O . VAL B 1 121 ? -11.664 25.484 10.555 1 97.31 121 VAL B O 1
ATOM 3222 N N . ILE B 1 122 ? -10.867 26.812 8.953 1 97.06 122 ILE B N 1
ATOM 3223 C CA . ILE B 1 122 ? -10.57 25.734 8.016 1 97.06 122 ILE B CA 1
ATOM 3224 C C . ILE B 1 122 ? -9.07 25.703 7.727 1 97.06 122 ILE B C 1
ATOM 3226 O O . ILE B 1 122 ? -8.461 26.734 7.434 1 97.06 122 ILE B O 1
ATOM 3230 N N . SER B 1 123 ? -8.508 24.578 7.875 1 96.75 123 SER B N 1
ATOM 3231 C CA . SER B 1 123 ? -7.133 24.344 7.461 1 96.75 123 SER B CA 1
ATOM 3232 C C . SER B 1 123 ? -7.07 23.312 6.332 1 96.75 123 SER B C 1
ATOM 3234 O O . SER B 1 123 ? -7.699 22.25 6.41 1 96.75 123 SER B O 1
ATOM 3236 N N . HIS B 1 124 ? -6.367 23.641 5.277 1 94.81 124 HIS B N 1
ATOM 3237 C CA . HIS B 1 124 ? -6.148 22.734 4.16 1 94.81 124 HIS B CA 1
ATOM 3238 C C . HIS B 1 124 ? -4.691 22.281 4.09 1 94.81 124 HIS B C 1
ATOM 3240 O O . HIS B 1 124 ? -3.783 23.125 4.059 1 94.81 124 HIS B O 1
ATOM 3246 N N . GLU B 1 125 ? -4.516 21.047 4.059 1 93.81 125 GLU B N 1
ATOM 3247 C CA . GLU B 1 125 ? -3.18 20.484 3.916 1 93.81 125 GLU B CA 1
ATOM 3248 C C . GLU B 1 125 ? -3.014 19.781 2.566 1 93.81 125 GLU B C 1
ATOM 3250 O O . GLU B 1 125 ? -3.867 19 2.162 1 93.81 125 GLU B O 1
ATOM 3255 N N . ASN B 1 126 ? -1.868 20.109 1.929 1 91.75 126 ASN B N 1
ATOM 3256 C CA . ASN B 1 126 ? -1.556 19.422 0.683 1 91.75 126 ASN B CA 1
ATOM 3257 C C . ASN B 1 126 ? -1.103 17.984 0.936 1 91.75 126 ASN B C 1
ATOM 3259 O O . ASN B 1 126 ? -0.034 17.766 1.506 1 91.75 126 ASN B O 1
ATOM 3263 N N . ILE B 1 127 ? -1.952 17.062 0.484 1 92.56 127 ILE B N 1
ATOM 3264 C CA . ILE B 1 127 ? -1.645 15.664 0.764 1 92.56 127 ILE B CA 1
ATOM 3265 C C . ILE B 1 127 ? -1.38 14.922 -0.544 1 92.56 127 ILE B C 1
ATOM 3267 O O . ILE B 1 127 ? -1.557 13.711 -0.621 1 92.56 127 ILE B O 1
ATOM 3271 N N . THR B 1 128 ? -0.97 15.555 -1.545 1 91.56 128 THR B N 1
ATOM 3272 C CA . THR B 1 128 ? -0.791 14.977 -2.871 1 91.56 128 THR B CA 1
ATOM 3273 C C . THR B 1 128 ? 0.245 13.859 -2.836 1 91.56 128 THR B C 1
ATOM 3275 O O . THR B 1 128 ? -0.007 12.758 -3.33 1 91.56 128 THR B O 1
ATOM 3278 N N . ALA B 1 129 ? 1.385 14.094 -2.25 1 88.31 129 ALA B N 1
ATOM 3279 C CA . ALA B 1 129 ? 2.453 13.094 -2.203 1 88.31 129 ALA B CA 1
ATOM 3280 C C . ALA B 1 129 ? 1.994 11.836 -1.478 1 88.31 129 ALA B C 1
ATOM 3282 O O . ALA B 1 129 ? 2.271 10.719 -1.923 1 88.31 129 ALA B O 1
ATOM 3283 N N . ARG B 1 130 ? 1.325 12.086 -0.422 1 88.69 130 ARG B N 1
ATOM 3284 C CA . ARG B 1 130 ? 0.812 10.977 0.371 1 88.69 130 ARG B CA 1
ATOM 3285 C C . ARG B 1 130 ? -0.194 10.156 -0.427 1 88.69 130 ARG B C 1
ATOM 3287 O O . ARG B 1 130 ? -0.133 8.922 -0.429 1 88.69 130 ARG B O 1
ATOM 3294 N N . ARG B 1 131 ? -1.131 10.789 -1.02 1 90.38 131 ARG B N 1
ATOM 3295 C CA . ARG B 1 131 ? -2.174 10.109 -1.782 1 90.38 131 ARG B CA 1
ATOM 3296 C C . ARG B 1 131 ? -1.578 9.328 -2.949 1 90.38 131 ARG B C 1
ATOM 3298 O O . ARG B 1 131 ? -2.014 8.219 -3.244 1 90.38 131 ARG B O 1
ATOM 3305 N N . LEU B 1 132 ? -0.59 9.883 -3.592 1 87.62 132 LEU B N 1
ATOM 3306 C CA . LEU B 1 132 ? 0.083 9.203 -4.695 1 87.62 132 LEU B CA 1
ATOM 3307 C C . LEU B 1 132 ? 0.781 7.941 -4.211 1 87.62 132 LEU B C 1
ATOM 3309 O O . LEU B 1 132 ? 0.706 6.895 -4.863 1 87.62 132 LEU B O 1
ATOM 3313 N N . LEU B 1 133 ? 1.396 8.031 -3.113 1 88.06 133 LEU B N 1
ATOM 3314 C CA . LEU B 1 133 ? 2.045 6.859 -2.525 1 88.06 133 LEU B CA 1
ATOM 3315 C C . LEU B 1 133 ? 1.021 5.789 -2.168 1 88.06 133 LEU B C 1
ATOM 3317 O O . LEU B 1 133 ? 1.227 4.609 -2.453 1 88.06 133 LEU B O 1
ATOM 3321 N N . GLU B 1 134 ? -0.027 6.215 -1.51 1 88.56 134 GLU B N 1
ATOM 3322 C CA . GLU B 1 134 ? -1.102 5.297 -1.144 1 88.56 134 GLU B CA 1
ATOM 3323 C C . GLU B 1 134 ? -1.669 4.594 -2.373 1 88.56 134 GLU B C 1
ATOM 3325 O O . GLU B 1 134 ? -1.876 3.379 -2.357 1 88.56 134 GLU B O 1
ATOM 3330 N N . ASN B 1 135 ? -1.889 5.363 -3.361 1 86.69 135 ASN B N 1
ATOM 3331 C CA . ASN B 1 135 ? -2.404 4.797 -4.605 1 86.69 135 ASN B CA 1
ATOM 3332 C C . ASN B 1 135 ? -1.439 3.777 -5.199 1 86.69 135 ASN B C 1
ATOM 3334 O O . ASN B 1 135 ? -1.86 2.719 -5.668 1 86.69 135 ASN B O 1
ATOM 3338 N N . GLU B 1 136 ? -0.235 4.094 -5.172 1 86.12 136 GLU B N 1
ATOM 3339 C CA . GLU B 1 136 ? 0.787 3.186 -5.684 1 86.12 136 GLU B CA 1
ATOM 3340 C C . GLU B 1 136 ? 0.837 1.896 -4.871 1 86.12 136 GLU B C 1
ATOM 3342 O O . GLU B 1 136 ? 0.886 0.801 -5.434 1 86.12 136 GLU B O 1
ATOM 3347 N N . LEU B 1 137 ? 0.782 1.995 -3.631 1 85.31 137 LEU B N 1
ATOM 3348 C CA . LEU B 1 137 ? 0.814 0.831 -2.752 1 85.31 137 LEU B CA 1
ATOM 3349 C C . LEU B 1 137 ? -0.423 -0.038 -2.955 1 85.31 137 LEU B C 1
ATOM 3351 O O . LEU B 1 137 ? -0.333 -1.268 -2.938 1 85.31 137 LEU B O 1
ATOM 3355 N N . GLU B 1 138 ? -1.519 0.58 -3.135 1 85 138 GLU B N 1
ATOM 3356 C CA . GLU B 1 138 ? -2.754 -0.149 -3.41 1 85 138 GLU B CA 1
ATOM 3357 C C . GLU B 1 138 ? -2.65 -0.932 -4.715 1 85 138 GLU B C 1
ATOM 3359 O O . GLU B 1 138 ? -3.072 -2.088 -4.785 1 85 138 GLU B O 1
ATOM 3364 N N . ARG B 1 139 ? -2.129 -0.252 -5.637 1 83.38 139 ARG B N 1
ATOM 3365 C CA . ARG B 1 139 ? -1.927 -0.911 -6.922 1 83.38 139 ARG B CA 1
ATOM 3366 C C . ARG B 1 139 ? -1.02 -2.127 -6.777 1 83.38 139 ARG B C 1
ATOM 3368 O O . ARG B 1 139 ? -1.342 -3.211 -7.273 1 83.38 139 ARG B O 1
ATOM 3375 N N . LEU B 1 140 ? 0.008 -1.935 -6.074 1 82 140 LEU B N 1
ATOM 3376 C CA . LEU B 1 140 ? 0.972 -3.012 -5.879 1 82 140 LEU B CA 1
ATOM 3377 C C . LEU B 1 140 ? 0.35 -4.16 -5.09 1 82 140 LEU B C 1
ATOM 3379 O O . LEU B 1 140 ? 0.672 -5.328 -5.328 1 82 140 LEU B O 1
ATOM 3383 N N . ALA B 1 141 ? -0.564 -3.805 -4.301 1 81.56 141 ALA B N 1
ATOM 3384 C CA . ALA B 1 141 ? -1.222 -4.797 -3.457 1 81.56 141 ALA B CA 1
ATOM 3385 C C . ALA B 1 141 ? -2.301 -5.551 -4.23 1 81.56 141 ALA B C 1
ATOM 3387 O O . ALA B 1 141 ? -2.658 -6.676 -3.875 1 81.56 141 ALA B O 1
ATOM 3388 N N . ALA B 1 142 ? -2.711 -4.93 -5.293 1 86.44 142 ALA B N 1
ATOM 3389 C CA . ALA B 1 142 ? -3.91 -5.469 -5.93 1 86.44 142 ALA B CA 1
ATOM 3390 C C . ALA B 1 142 ? -3.596 -6.012 -7.32 1 86.44 142 ALA B C 1
ATOM 3392 O O . ALA B 1 142 ? -4.43 -6.684 -7.938 1 86.44 142 ALA B O 1
ATOM 3393 N N . THR B 1 143 ? -2.414 -5.793 -7.793 1 88.5 143 THR B N 1
ATOM 3394 C CA . THR B 1 143 ? -2.135 -6.152 -9.18 1 88.5 143 THR B CA 1
ATOM 3395 C C . THR B 1 143 ? -0.863 -6.988 -9.273 1 88.5 143 THR B C 1
ATOM 3397 O O . THR B 1 143 ? -0.029 -6.969 -8.367 1 88.5 143 THR B O 1
ATOM 3400 N N . ASP B 1 144 ? -0.832 -7.68 -10.344 1 85.94 144 ASP B N 1
ATOM 3401 C CA . ASP B 1 144 ? 0.381 -8.398 -10.719 1 85.94 144 ASP B CA 1
ATOM 3402 C C . ASP B 1 144 ? 1.369 -7.473 -11.43 1 85.94 144 ASP B C 1
ATOM 3404 O O . ASP B 1 144 ? 1.029 -6.848 -12.43 1 85.94 144 ASP B O 1
ATOM 3408 N N . PRO B 1 145 ? 2.529 -7.379 -10.906 1 77.5 145 PRO B N 1
ATOM 3409 C CA . PRO B 1 145 ? 3.463 -6.383 -11.438 1 77.5 145 PRO B CA 1
ATOM 3410 C C . PRO B 1 145 ? 3.871 -6.668 -12.883 1 77.5 145 PRO B C 1
ATOM 3412 O O . PRO B 1 145 ? 4.219 -5.742 -13.617 1 77.5 145 PRO B O 1
ATOM 3415 N N . LEU B 1 146 ? 3.805 -7.855 -13.289 1 84.06 146 LEU B N 1
ATOM 3416 C CA . LEU B 1 146 ? 4.25 -8.219 -14.633 1 84.06 146 LEU B CA 1
ATOM 3417 C C . LEU B 1 146 ? 3.199 -7.832 -15.672 1 84.06 146 LEU B C 1
ATOM 3419 O O . LEU B 1 146 ? 3.531 -7.254 -16.719 1 84.06 146 LEU B O 1
ATOM 3423 N N . THR B 1 147 ? 1.978 -8.086 -15.359 1 93 147 THR B N 1
ATOM 3424 C CA . THR B 1 147 ? 0.94 -7.973 -16.375 1 93 147 THR B CA 1
ATOM 3425 C C . THR B 1 147 ? 0.059 -6.754 -16.125 1 93 147 THR B C 1
ATOM 3427 O O . THR B 1 147 ? -0.694 -6.328 -17 1 93 147 THR B O 1
ATOM 3430 N N . GLY B 1 148 ? 0.103 -6.289 -14.875 1 90.12 148 GLY B N 1
ATOM 3431 C CA . GLY B 1 148 ? -0.778 -5.191 -14.5 1 90.12 148 GLY B CA 1
ATOM 3432 C C . GLY B 1 148 ? -2.193 -5.645 -14.195 1 90.12 148 GLY B C 1
ATOM 3433 O O . GLY B 1 148 ? -3.033 -4.84 -13.789 1 90.12 148 GLY B O 1
ATOM 3434 N N . LEU B 1 149 ? -2.469 -6.875 -14.328 1 94.25 149 LEU B N 1
ATOM 3435 C CA . LEU B 1 149 ? -3.787 -7.422 -14.023 1 94.25 149 LEU B CA 1
ATOM 3436 C C . LEU B 1 149 ? -4 -7.516 -12.516 1 94.25 149 LEU B C 1
ATOM 3438 O O . LEU B 1 149 ? -3.037 -7.551 -11.75 1 94.25 149 LEU B O 1
ATOM 3442 N N . PRO B 1 150 ? -5.336 -7.496 -12.219 1 92.75 150 PRO B N 1
ATOM 3443 C CA . PRO B 1 150 ? -5.617 -7.848 -10.828 1 92.75 150 PRO B CA 1
ATOM 3444 C C . PRO B 1 150 ? -4.934 -9.141 -10.391 1 92.75 150 PRO B C 1
ATOM 3446 O O . PRO B 1 150 ? -4.789 -10.07 -11.195 1 92.75 150 PRO B O 1
ATOM 3449 N N . ASN B 1 151 ? -4.512 -9.109 -9.117 1 88.88 151 ASN B N 1
ATOM 3450 C CA . ASN B 1 151 ? -3.875 -10.312 -8.594 1 88.88 151 ASN B CA 1
ATOM 3451 C C . ASN B 1 151 ? -4.891 -11.234 -7.926 1 88.88 151 ASN B C 1
ATOM 3453 O O . ASN B 1 151 ? -6.09 -10.953 -7.926 1 88.88 151 ASN B O 1
ATOM 3457 N N . ARG B 1 152 ? -4.43 -12.281 -7.43 1 85.75 152 ARG B N 1
ATOM 3458 C CA . ARG B 1 152 ? -5.266 -13.32 -6.832 1 85.75 152 ARG B CA 1
ATOM 3459 C C . ARG B 1 152 ? -6.094 -12.758 -5.68 1 85.75 152 ARG B C 1
ATOM 3461 O O . ARG B 1 152 ? -7.281 -13.07 -5.551 1 85.75 152 ARG B O 1
ATOM 3468 N N . ARG B 1 153 ? -5.484 -12.008 -4.887 1 81.81 153 ARG B N 1
ATOM 3469 C CA . ARG B 1 153 ? -6.176 -11.422 -3.742 1 81.81 153 ARG B CA 1
ATOM 3470 C C . ARG B 1 153 ? -7.363 -10.578 -4.191 1 81.81 153 ARG B C 1
ATOM 3472 O O . ARG B 1 153 ? -8.461 -10.695 -3.646 1 81.81 153 ARG B O 1
ATOM 3479 N N . TYR B 1 154 ? -7.02 -9.695 -5.113 1 87.94 154 TYR B N 1
ATOM 3480 C CA . TYR B 1 154 ? -8.086 -8.844 -5.633 1 87.94 154 TYR B CA 1
ATOM 3481 C C . TYR B 1 154 ? -9.203 -9.688 -6.242 1 87.94 154 TYR B C 1
ATOM 3483 O O . TYR B 1 154 ? -10.383 -9.391 -6.055 1 87.94 154 TYR B O 1
ATOM 3491 N N . PHE B 1 155 ? -8.898 -10.648 -6.957 1 92.31 155 PHE B N 1
ATOM 3492 C CA . PHE B 1 155 ? -9.883 -11.531 -7.562 1 92.31 155 PHE B CA 1
ATOM 3493 C C . PHE B 1 155 ? -10.836 -12.086 -6.508 1 92.31 155 PHE B C 1
ATOM 3495 O O . PHE B 1 155 ? -12.055 -12.031 -6.672 1 92.31 155 PHE B O 1
ATOM 3502 N N . PHE B 1 156 ? -10.281 -12.594 -5.414 1 88.62 156 PHE B N 1
ATOM 3503 C CA . PHE B 1 156 ? -11.094 -13.227 -4.379 1 88.62 156 PHE B CA 1
ATOM 3504 C C . PHE B 1 156 ? -12.031 -12.211 -3.727 1 88.62 156 PHE B C 1
ATOM 3506 O O . PHE B 1 156 ? -13.172 -12.539 -3.393 1 88.62 156 PHE B O 1
ATOM 3513 N N . ASN B 1 157 ? -11.531 -11.055 -3.541 1 87.56 157 ASN B N 1
ATOM 3514 C CA . ASN B 1 157 ? -12.383 -10.016 -2.971 1 87.56 157 ASN B CA 1
ATOM 3515 C C . ASN B 1 157 ? -13.633 -9.789 -3.812 1 87.56 157 ASN B C 1
ATOM 3517 O O . ASN B 1 157 ? -14.75 -9.773 -3.287 1 87.56 157 ASN B O 1
ATOM 3521 N N . ILE B 1 158 ? -13.375 -9.672 -5.098 1 92.88 158 ILE B N 1
ATOM 3522 C CA . ILE B 1 158 ? -14.492 -9.391 -6 1 92.88 158 ILE B CA 1
ATOM 3523 C C . ILE B 1 158 ? -15.344 -10.648 -6.164 1 92.88 158 ILE B C 1
ATOM 3525 O O . ILE B 1 158 ? -16.578 -10.57 -6.195 1 92.88 158 ILE B O 1
ATOM 3529 N N . ALA B 1 159 ? -14.719 -11.758 -6.262 1 95.06 159 ALA B N 1
ATOM 3530 C CA . ALA B 1 159 ? -15.422 -13.016 -6.477 1 95.06 159 ALA B CA 1
ATOM 3531 C C . ALA B 1 159 ? -16.344 -13.336 -5.305 1 95.06 159 ALA B C 1
ATOM 3533 O O . ALA B 1 159 ? -17.453 -13.867 -5.496 1 95.06 159 ALA B O 1
ATOM 3534 N N . ASN B 1 160 ? -15.906 -13.094 -4.105 1 92.31 160 ASN B N 1
ATOM 3535 C CA . ASN B 1 160 ? -16.734 -13.344 -2.926 1 92.31 160 ASN B CA 1
ATOM 3536 C C . ASN B 1 160 ? -17.984 -12.461 -2.916 1 92.31 160 ASN B C 1
ATOM 3538 O O . ASN B 1 160 ? -19.047 -12.906 -2.506 1 92.31 160 ASN B O 1
ATOM 3542 N N . VAL B 1 161 ? -17.828 -11.219 -3.316 1 92.31 161 VAL B N 1
ATOM 3543 C CA . VAL B 1 161 ? -18.969 -10.312 -3.432 1 92.31 161 VAL B CA 1
ATOM 3544 C C . VAL B 1 161 ? -19.969 -10.867 -4.449 1 92.31 161 VAL B C 1
ATOM 3546 O O . VAL B 1 161 ? -21.172 -10.883 -4.199 1 92.31 161 VAL B O 1
ATOM 3549 N N . GLU B 1 162 ? -19.453 -11.273 -5.582 1 93.69 162 GLU B N 1
A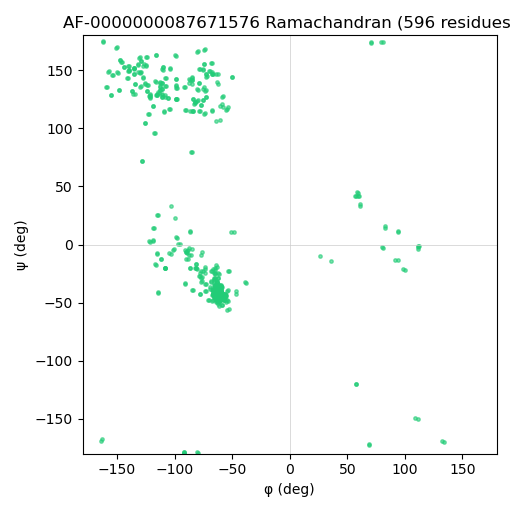TOM 3550 C CA . GLU B 1 162 ? -20.312 -11.82 -6.625 1 93.69 162 GLU B CA 1
ATOM 3551 C C . GLU B 1 162 ? -21 -13.102 -6.156 1 93.69 162 GLU B C 1
ATOM 3553 O O . GLU B 1 162 ? -22.156 -13.359 -6.508 1 93.69 162 GLU B O 1
ATOM 3558 N N . PHE B 1 163 ? -20.312 -13.945 -5.418 1 95.25 163 PHE B N 1
ATOM 3559 C CA . PHE B 1 163 ? -20.875 -15.188 -4.883 1 95.25 163 PHE B CA 1
ATOM 3560 C C . PHE B 1 163 ? -22.062 -14.898 -3.988 1 95.25 163 PHE B C 1
ATOM 3562 O O . PHE B 1 163 ? -23.078 -15.617 -4.047 1 95.25 163 PHE B O 1
ATOM 3569 N N . GLU B 1 164 ? -21.953 -13.898 -3.201 1 93 164 GLU B N 1
ATOM 3570 C CA . GLU B 1 164 ? -23.062 -13.531 -2.322 1 93 164 GLU B CA 1
ATOM 3571 C C . GLU B 1 164 ? -24.297 -13.125 -3.127 1 93 164 GLU B C 1
ATOM 3573 O O . GLU B 1 164 ? -25.422 -13.406 -2.729 1 93 164 GLU B O 1
ATOM 3578 N N . LYS B 1 165 ? -24.094 -12.461 -4.211 1 93.12 165 LYS B N 1
ATOM 3579 C CA . LYS B 1 165 ? -25.203 -12.086 -5.086 1 93.12 165 LYS B CA 1
ATOM 3580 C C . LYS B 1 165 ? -25.875 -13.32 -5.664 1 93.12 165 LYS B C 1
ATOM 3582 O O . LYS B 1 165 ? -27.109 -13.367 -5.766 1 93.12 165 LYS B O 1
ATOM 3587 N N . VAL B 1 166 ? -25.062 -14.242 -6.09 1 95.06 166 VAL B N 1
ATOM 3588 C CA . VAL B 1 166 ? -25.594 -15.484 -6.637 1 95.06 166 VAL B CA 1
ATOM 3589 C C . VAL B 1 166 ? -26.422 -16.203 -5.574 1 95.06 166 VAL B C 1
ATOM 3591 O O . VAL B 1 166 ? -27.516 -16.688 -5.848 1 95.06 166 VAL B O 1
ATOM 3594 N N . ARG B 1 167 ? -25.875 -16.266 -4.414 1 93.12 167 ARG B N 1
ATOM 3595 C CA . ARG B 1 167 ? -26.5 -16.984 -3.307 1 93.12 167 ARG B CA 1
ATOM 3596 C C . ARG B 1 167 ? -27.797 -16.297 -2.881 1 93.12 167 ARG B C 1
ATOM 3598 O O . ARG B 1 167 ? -28.797 -16.969 -2.619 1 93.12 167 ARG B O 1
ATOM 3605 N N . ARG B 1 168 ? -27.859 -14.984 -2.844 1 91.69 168 ARG B N 1
ATOM 3606 C CA . ARG B 1 168 ? -28.953 -14.227 -2.27 1 91.69 168 ARG B CA 1
ATOM 3607 C C . ARG B 1 168 ? -30.016 -13.914 -3.326 1 91.69 168 ARG B C 1
ATOM 3609 O O . ARG B 1 168 ? -31.219 -13.898 -3.027 1 91.69 168 ARG B O 1
ATOM 3616 N N . PHE B 1 169 ? -29.562 -13.703 -4.621 1 91.56 169 PHE B N 1
ATOM 3617 C CA . PHE B 1 169 ? -30.5 -13.18 -5.617 1 91.56 169 PHE B CA 1
ATOM 3618 C C . PHE B 1 169 ? -30.609 -14.125 -6.809 1 91.56 169 PHE B C 1
ATOM 3620 O O . PHE B 1 169 ? -31.203 -13.781 -7.828 1 91.56 169 PHE B O 1
ATOM 3627 N N . ASP B 1 170 ? -29.969 -15.242 -6.801 1 89.31 170 ASP B N 1
ATOM 3628 C CA . ASP B 1 170 ? -29.969 -16.234 -7.867 1 89.31 170 ASP B CA 1
ATOM 3629 C C . ASP B 1 170 ? -29.406 -15.664 -9.164 1 89.31 170 ASP B C 1
ATOM 3631 O O . ASP B 1 170 ? -29.938 -15.914 -10.242 1 89.31 170 ASP B O 1
ATOM 3635 N N . ALA B 1 171 ? -28.469 -14.781 -8.938 1 91.5 171 ALA B N 1
ATOM 3636 C CA . ALA B 1 171 ? -27.766 -14.242 -10.094 1 91.5 171 ALA B CA 1
ATOM 3637 C C . ALA B 1 171 ? -26.906 -15.312 -10.773 1 91.5 171 ALA B C 1
ATOM 3639 O O . ALA B 1 171 ? -26.641 -16.359 -10.188 1 91.5 171 ALA B O 1
ATOM 3640 N N . GLN B 1 172 ? -26.641 -15.102 -12.023 1 95.31 172 GLN B N 1
ATOM 3641 C CA . GLN B 1 172 ? -25.766 -16 -12.758 1 95.31 172 GLN B CA 1
ATOM 3642 C C . GLN B 1 172 ? -24.344 -15.445 -12.852 1 95.31 172 GLN B C 1
ATOM 3644 O O . GLN B 1 172 ? -24.172 -14.234 -13.008 1 95.31 172 GLN B O 1
ATOM 3649 N N . ALA B 1 173 ? -23.406 -16.281 -12.641 1 97.75 173 ALA B N 1
ATOM 3650 C CA . ALA B 1 173 ? -22 -15.922 -12.828 1 97.75 173 ALA B CA 1
ATOM 3651 C C . ALA B 1 173 ? -21.156 -17.156 -13.148 1 97.75 173 ALA B C 1
ATOM 3653 O O . ALA B 1 173 ? -21.453 -18.25 -12.68 1 97.75 173 ALA B O 1
ATOM 3654 N N . SER B 1 174 ? -20.172 -16.969 -13.953 1 98.38 174 SER B N 1
ATOM 3655 C CA . SER B 1 174 ? -19.312 -18.078 -14.344 1 98.38 174 SER B CA 1
ATOM 3656 C C . SER B 1 174 ? -17.828 -17.719 -14.188 1 98.38 174 SER B C 1
ATOM 3658 O O . SER B 1 174 ? -17.5 -16.531 -14.078 1 98.38 174 SER B O 1
ATOM 3660 N N . ILE B 1 175 ? -17.016 -18.75 -14.133 1 98.19 175 ILE B N 1
ATOM 3661 C CA . ILE B 1 175 ? -15.57 -18.625 -13.977 1 98.19 175 ILE B CA 1
ATOM 3662 C C . ILE B 1 175 ? -14.867 -19.328 -15.141 1 98.19 175 ILE B C 1
ATOM 3664 O O . ILE B 1 175 ? -15.289 -20.391 -15.57 1 98.19 175 ILE B O 1
ATOM 3668 N N . ILE B 1 176 ? -13.852 -18.672 -15.656 1 98.56 176 ILE B N 1
ATOM 3669 C CA . ILE B 1 176 ? -12.977 -19.312 -16.641 1 98.56 176 ILE B CA 1
ATOM 3670 C C . ILE B 1 176 ? -11.555 -19.375 -16.094 1 98.56 176 ILE B C 1
ATOM 3672 O O . ILE B 1 176 ? -10.945 -18.328 -15.812 1 98.56 176 ILE B O 1
ATOM 3676 N N . MET B 1 177 ? -11.008 -20.531 -15.938 1 97.44 177 MET B N 1
ATOM 3677 C CA . MET B 1 177 ? -9.586 -20.703 -15.656 1 97.44 177 MET B CA 1
ATOM 3678 C C . MET B 1 177 ? -8.789 -20.859 -16.938 1 97.44 177 MET B C 1
ATOM 3680 O O . MET B 1 177 ? -9.211 -21.562 -17.859 1 97.44 177 MET B O 1
ATOM 3684 N N . ILE B 1 178 ? -7.672 -20.172 -17 1 97.81 178 ILE B N 1
ATOM 3685 C CA . ILE B 1 178 ? -6.836 -20.172 -18.188 1 97.81 178 ILE B CA 1
ATOM 3686 C C . ILE B 1 178 ? -5.41 -20.578 -17.828 1 97.81 178 ILE B C 1
ATOM 3688 O O . ILE B 1 178 ? -4.863 -20.109 -16.828 1 97.81 178 ILE B O 1
ATOM 3692 N N . ASP B 1 179 ? -4.809 -21.344 -18.562 1 96.12 179 ASP B N 1
ATOM 3693 C CA . ASP B 1 179 ? -3.406 -21.719 -18.422 1 96.12 179 ASP B CA 1
ATOM 3694 C C . ASP B 1 179 ? -2.678 -21.672 -19.766 1 96.12 179 ASP B C 1
ATOM 3696 O O . ASP B 1 179 ? -3.145 -22.25 -20.75 1 96.12 179 ASP B O 1
ATOM 3700 N N . VAL B 1 180 ? -1.581 -21.016 -19.812 1 96.5 180 VAL B N 1
ATOM 3701 C CA . VAL B 1 180 ? -0.776 -20.984 -21.031 1 96.5 180 VAL B CA 1
ATOM 3702 C C . VAL B 1 180 ? -0.093 -22.328 -21.234 1 96.5 180 VAL B C 1
ATOM 3704 O O . VAL B 1 180 ? 0.623 -22.812 -20.359 1 96.5 180 VAL B O 1
ATOM 3707 N N . ASP B 1 181 ? -0.275 -22.891 -22.406 1 96 181 ASP B N 1
ATOM 3708 C CA . ASP B 1 181 ? 0.214 -24.234 -22.672 1 96 181 ASP B CA 1
ATOM 3709 C C . ASP B 1 181 ? 1.729 -24.25 -22.859 1 96 181 ASP B C 1
ATOM 3711 O O . ASP B 1 181 ? 2.277 -23.375 -23.547 1 96 181 ASP B O 1
ATOM 3715 N N . ALA B 1 182 ? 2.383 -25.219 -22.234 1 92.44 182 ALA B N 1
ATOM 3716 C CA . ALA B 1 182 ? 3.807 -25.484 -22.406 1 92.44 182 ALA B CA 1
ATOM 3717 C C . ALA B 1 182 ? 4.645 -24.25 -22.078 1 92.44 182 ALA B C 1
ATOM 3719 O O . ALA B 1 182 ? 5.594 -23.938 -22.797 1 92.44 182 ALA B O 1
ATOM 3720 N N . PHE B 1 183 ? 4.266 -23.594 -21.047 1 91.25 183 PHE B N 1
ATOM 3721 C CA . PHE B 1 183 ? 4.91 -22.344 -20.703 1 91.25 183 PHE B CA 1
ATOM 3722 C C . PHE B 1 183 ? 6.359 -22.578 -20.281 1 91.25 183 PHE B C 1
ATOM 3724 O O . PHE B 1 183 ? 7.23 -21.75 -20.547 1 91.25 183 PHE B O 1
ATOM 3731 N N . LYS B 1 184 ? 6.602 -23.594 -19.578 1 82.88 184 LYS B N 1
ATOM 3732 C CA . LYS B 1 184 ? 7.973 -23.922 -19.188 1 82.88 184 LYS B CA 1
ATOM 3733 C C . LYS B 1 184 ? 8.867 -24.062 -20.422 1 82.88 184 LYS B C 1
ATOM 3735 O O . LYS B 1 184 ? 10.023 -23.625 -20.406 1 82.88 184 LYS B O 1
ATOM 3740 N N . ALA B 1 185 ? 8.367 -24.688 -21.406 1 86.88 185 ALA B N 1
ATOM 3741 C CA . ALA B 1 185 ? 9.125 -24.844 -22.641 1 86.88 185 ALA B CA 1
ATOM 3742 C C . ALA B 1 185 ? 9.453 -23.484 -23.25 1 86.88 185 ALA B C 1
ATOM 3744 O O . ALA B 1 185 ? 10.523 -23.297 -23.844 1 86.88 185 ALA B O 1
ATOM 3745 N N . VAL B 1 186 ? 8.531 -22.609 -23.188 1 90.38 186 VAL B N 1
ATOM 3746 C CA . VAL B 1 186 ? 8.758 -21.25 -23.656 1 90.38 186 VAL B CA 1
ATOM 3747 C C . VAL B 1 186 ? 9.914 -20.609 -22.891 1 90.38 186 VAL B C 1
ATOM 3749 O O . VAL B 1 186 ? 10.82 -20.031 -23.5 1 90.38 186 VAL B O 1
ATOM 3752 N N . ASN B 1 187 ? 9.891 -20.734 -21.594 1 83.81 187 ASN B N 1
ATOM 3753 C CA . ASN B 1 187 ? 10.953 -20.203 -20.75 1 83.81 187 ASN B CA 1
ATOM 3754 C C . ASN B 1 187 ? 12.305 -20.844 -21.078 1 83.81 187 ASN B C 1
ATOM 3756 O O . ASN B 1 187 ? 13.328 -20.156 -21.125 1 83.81 187 ASN B O 1
ATOM 3760 N N . ASP B 1 188 ? 12.266 -22.109 -21.234 1 79.94 188 ASP B N 1
ATOM 3761 C CA . ASP B 1 188 ? 13.492 -22.859 -21.5 1 79.94 188 ASP B CA 1
ATOM 3762 C C . ASP B 1 188 ? 14.117 -22.438 -22.828 1 79.94 188 ASP B C 1
ATOM 3764 O O . ASP B 1 188 ? 15.344 -22.391 -22.969 1 79.94 188 ASP B O 1
ATOM 3768 N N . THR B 1 189 ? 13.289 -22.172 -23.766 1 86.56 189 THR B N 1
ATOM 3769 C CA . THR B 1 189 ? 13.75 -21.859 -25.109 1 86.56 189 THR B CA 1
ATOM 3770 C C . THR B 1 189 ? 14.125 -20.391 -25.234 1 86.56 189 THR B C 1
ATOM 3772 O O . THR B 1 189 ? 15.117 -20.062 -25.875 1 86.56 189 THR B O 1
ATOM 3775 N N . HIS B 1 190 ? 13.359 -19.562 -24.609 1 87.62 190 HIS B N 1
ATOM 3776 C CA . HIS B 1 190 ? 13.516 -18.141 -24.875 1 87.62 190 HIS B CA 1
ATOM 3777 C C . HIS B 1 190 ? 13.914 -17.375 -23.625 1 87.62 190 HIS B C 1
ATOM 3779 O O . HIS B 1 190 ? 13.984 -16.141 -23.625 1 87.62 190 HIS B O 1
ATOM 3785 N N . GLY B 1 191 ? 14.094 -18.109 -22.609 1 78 191 GLY B N 1
ATOM 3786 C CA . GLY B 1 191 ? 14.414 -17.469 -21.328 1 78 191 GLY B CA 1
ATOM 3787 C C . GLY B 1 191 ? 13.188 -16.938 -20.625 1 78 191 GLY B C 1
ATOM 3788 O O . GLY B 1 191 ? 12.102 -16.859 -21.203 1 78 191 GLY B O 1
ATOM 3789 N N . HIS B 1 192 ? 13.336 -16.438 -19.406 1 77.62 192 HIS B N 1
ATOM 3790 C CA . HIS B 1 192 ? 12.234 -15.891 -18.609 1 77.62 192 HIS B CA 1
ATOM 3791 C C . HIS B 1 192 ? 11.703 -14.594 -19.219 1 77.62 192 HIS B C 1
ATOM 3793 O O . HIS B 1 192 ? 10.516 -14.305 -19.125 1 77.62 192 HIS B O 1
ATOM 3799 N N . ALA B 1 193 ? 12.586 -13.93 -19.797 1 82.31 193 ALA B N 1
ATOM 3800 C CA . ALA B 1 193 ? 12.148 -12.703 -20.469 1 82.31 193 ALA B CA 1
ATOM 3801 C C . ALA B 1 193 ? 11.141 -13.008 -21.562 1 82.31 193 ALA B C 1
ATOM 3803 O O . ALA B 1 193 ? 10.18 -12.258 -21.766 1 82.31 193 ALA B O 1
ATOM 3804 N N . GLY B 1 194 ? 11.453 -14.031 -22.266 1 88.06 194 GLY B N 1
ATOM 3805 C CA . GLY B 1 194 ? 10.5 -14.477 -23.281 1 88.06 194 GLY B CA 1
ATOM 3806 C C . GLY B 1 194 ? 9.164 -14.898 -22.688 1 88.06 194 GLY B C 1
ATOM 3807 O O . GLY B 1 194 ? 8.109 -14.547 -23.219 1 88.06 194 GLY B O 1
ATOM 3808 N N . GLY B 1 195 ? 9.211 -15.617 -21.625 1 91.25 195 GLY B N 1
ATOM 3809 C CA . GLY B 1 195 ? 7.996 -15.992 -20.906 1 91.25 195 GLY B CA 1
ATOM 3810 C C . GLY B 1 195 ? 7.199 -14.805 -20.422 1 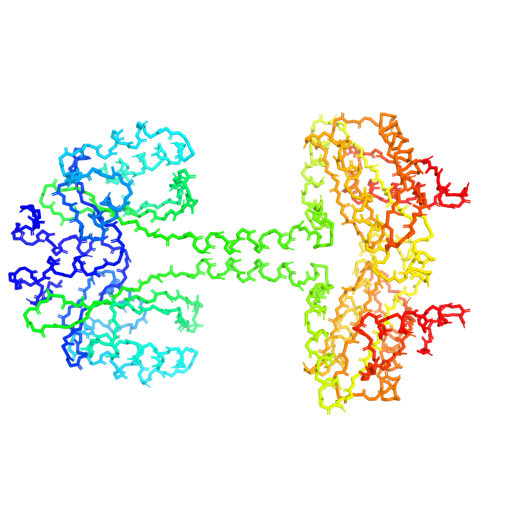91.25 195 GLY B C 1
ATOM 3811 O O . GLY B 1 195 ? 5.969 -14.789 -20.531 1 91.25 195 GLY B O 1
ATOM 3812 N N . ASP B 1 196 ? 7.914 -13.875 -19.969 1 89.25 196 ASP B N 1
ATOM 3813 C CA . ASP B 1 196 ? 7.27 -12.648 -19.5 1 89.25 196 ASP B CA 1
ATOM 3814 C C . ASP B 1 196 ? 6.504 -11.969 -20.641 1 89.25 196 ASP B C 1
ATOM 3816 O O . ASP B 1 196 ? 5.391 -11.477 -20.438 1 89.25 196 ASP B O 1
ATOM 3820 N N . GLU B 1 197 ? 7.098 -11.945 -21.719 1 93.88 197 GLU B N 1
ATOM 3821 C CA . GLU B 1 197 ? 6.449 -11.312 -22.859 1 93.88 197 GLU B CA 1
ATOM 3822 C C . GLU B 1 197 ? 5.18 -12.062 -23.266 1 93.88 197 GLU B C 1
ATOM 3824 O O . GLU B 1 197 ? 4.195 -11.445 -23.672 1 93.88 197 GLU B O 1
ATOM 3829 N N . VAL B 1 198 ? 5.258 -13.336 -23.172 1 95.56 198 VAL B N 1
ATOM 3830 C CA . VAL B 1 198 ? 4.086 -14.148 -23.484 1 95.56 198 VAL B CA 1
ATOM 3831 C C . VAL B 1 198 ? 2.955 -13.812 -22.516 1 95.56 198 VAL B C 1
ATOM 3833 O O . VAL B 1 198 ? 1.811 -13.625 -22.922 1 95.56 198 VAL B O 1
ATOM 3836 N N . LEU B 1 199 ? 3.285 -13.773 -21.266 1 95.69 199 LEU B N 1
ATOM 3837 C CA . LEU B 1 199 ? 2.285 -13.477 -20.25 1 95.69 199 LEU B CA 1
ATOM 3838 C C . LEU B 1 199 ? 1.707 -12.078 -20.438 1 95.69 199 LEU B C 1
ATOM 3840 O O . LEU B 1 199 ? 0.498 -11.875 -20.312 1 95.69 199 LEU B O 1
ATOM 3844 N N . ARG B 1 200 ? 2.527 -11.094 -20.766 1 95.38 200 ARG B N 1
ATOM 3845 C CA . ARG B 1 200 ? 2.078 -9.727 -21.031 1 95.38 200 ARG B CA 1
ATOM 3846 C C . ARG B 1 200 ? 1.136 -9.672 -22.219 1 95.38 200 ARG B C 1
ATOM 3848 O O . ARG B 1 200 ? 0.073 -9.055 -22.156 1 95.38 200 ARG B O 1
ATOM 3855 N N . SER B 1 201 ? 1.551 -10.328 -23.25 1 95.75 201 SER B N 1
ATOM 3856 C CA . SER B 1 201 ? 0.762 -10.32 -24.469 1 95.75 201 SER B CA 1
ATOM 3857 C C . SER B 1 201 ? -0.582 -11.016 -24.266 1 95.75 201 SER B C 1
ATOM 3859 O O . SER B 1 201 ? -1.613 -10.531 -24.734 1 95.75 201 SER B O 1
ATOM 3861 N N . THR B 1 202 ? -0.532 -12.141 -23.641 1 95.88 202 THR B N 1
ATOM 3862 C CA . THR B 1 202 ? -1.76 -12.867 -23.344 1 95.88 202 THR B CA 1
ATOM 3863 C C . THR B 1 202 ? -2.709 -12.008 -22.516 1 95.88 202 THR B C 1
ATOM 3865 O O . THR B 1 202 ? -3.904 -11.938 -22.797 1 95.88 202 THR B O 1
ATOM 3868 N N . SER B 1 203 ? -2.162 -11.398 -21.5 1 96.5 203 SER B N 1
ATOM 3869 C CA . SER B 1 203 ? -2.957 -10.547 -20.625 1 96.5 203 SER B CA 1
ATOM 3870 C C . SER B 1 203 ? -3.613 -9.414 -21.406 1 96.5 203 SER B C 1
ATOM 3872 O O . SER B 1 203 ? -4.797 -9.125 -21.219 1 96.5 203 SER B O 1
ATOM 3874 N N . ARG B 1 204 ? -2.879 -8.758 -22.25 1 95.5 204 ARG B N 1
ATOM 3875 C CA . ARG B 1 204 ? -3.381 -7.633 -23.031 1 95.5 204 ARG B CA 1
ATOM 3876 C C . ARG B 1 204 ? -4.508 -8.078 -23.953 1 95.5 204 ARG B C 1
ATOM 3878 O O . ARG B 1 204 ? -5.555 -7.426 -24.031 1 95.5 204 ARG B O 1
ATOM 3885 N N . ARG B 1 205 ? -4.305 -9.117 -24.578 1 94.62 205 ARG B N 1
ATOM 3886 C CA . ARG B 1 205 ? -5.277 -9.633 -25.547 1 94.62 205 ARG B CA 1
ATOM 3887 C C . ARG B 1 205 ? -6.574 -10.031 -24.859 1 94.62 205 ARG B C 1
ATOM 3889 O O . ARG B 1 205 ? -7.664 -9.719 -25.344 1 94.62 205 ARG B O 1
ATOM 3896 N N . CYS B 1 206 ? -6.414 -10.695 -23.781 1 96.25 206 CYS B N 1
ATOM 3897 C CA . CYS B 1 206 ? -7.602 -11.109 -23.047 1 96.25 206 CYS B CA 1
ATOM 3898 C C . CYS B 1 206 ? -8.352 -9.906 -22.5 1 96.25 206 CYS B C 1
ATOM 3900 O O . CYS B 1 206 ? -9.586 -9.867 -22.547 1 96.25 206 CYS B O 1
ATOM 3902 N N . ARG B 1 207 ? -7.633 -8.992 -21.984 1 95.44 207 ARG B N 1
ATOM 3903 C CA . ARG B 1 207 ? -8.242 -7.805 -21.391 1 95.44 207 ARG B CA 1
ATOM 3904 C C . ARG B 1 207 ? -9.07 -7.043 -22.406 1 95.44 207 ARG B C 1
ATOM 3906 O O . ARG B 1 207 ? -10.133 -6.504 -22.078 1 95.44 207 ARG B O 1
ATOM 3913 N N . GLU B 1 208 ? -8.609 -6.973 -23.625 1 93.69 208 GLU B N 1
ATOM 3914 C CA . GLU B 1 208 ? -9.289 -6.25 -24.703 1 93.69 208 GLU B CA 1
ATOM 3915 C C . GLU B 1 208 ? -10.648 -6.871 -25.016 1 93.69 208 GLU B C 1
ATOM 3917 O O . GLU B 1 208 ? -11.523 -6.207 -25.562 1 93.69 208 GLU B O 1
ATOM 3922 N N . MET B 1 209 ? -10.844 -8.078 -24.594 1 92.88 209 MET B N 1
ATOM 3923 C CA . MET B 1 209 ? -12.07 -8.789 -24.922 1 92.88 209 MET B CA 1
ATOM 3924 C C . MET B 1 209 ? -13.031 -8.781 -23.734 1 92.88 209 MET B C 1
ATOM 3926 O O . MET B 1 209 ? -14.148 -9.297 -23.828 1 92.88 209 MET B O 1
ATOM 3930 N N . MET B 1 210 ? -12.609 -8.25 -22.625 1 92.56 210 MET B N 1
ATOM 3931 C CA . MET B 1 210 ? -13.406 -8.266 -21.406 1 92.56 210 MET B CA 1
ATOM 3932 C C . MET B 1 210 ? -14.383 -7.094 -21.375 1 92.56 210 MET B C 1
ATOM 3934 O O . MET B 1 210 ? -14.07 -6.008 -21.875 1 92.56 210 MET B O 1
ATOM 3938 N N . ARG B 1 211 ? -15.633 -7.312 -20.828 1 93 211 ARG B N 1
ATOM 3939 C CA . ARG B 1 211 ? -16.547 -6.23 -20.469 1 93 211 ARG B CA 1
ATOM 3940 C C . ARG B 1 211 ? -16.062 -5.516 -19.203 1 93 211 ARG B C 1
ATOM 3942 O O . ARG B 1 211 ? -15.18 -6.004 -18.5 1 93 211 ARG B O 1
ATOM 3949 N N . GLN B 1 212 ? -16.656 -4.461 -18.969 1 89.88 212 GLN B N 1
ATOM 3950 C CA . GLN B 1 212 ? -16.328 -3.68 -17.781 1 89.88 212 GLN B CA 1
ATOM 3951 C C . GLN B 1 212 ? -16.641 -4.457 -16.5 1 89.88 212 GLN B C 1
ATOM 3953 O O . GLN B 1 212 ? -15.945 -4.312 -15.492 1 89.88 212 GLN B O 1
ATOM 3958 N N . SER B 1 213 ? -17.625 -5.242 -16.562 1 92.44 213 SER B N 1
ATOM 3959 C CA . SER B 1 213 ? -18.078 -5.98 -15.383 1 92.44 213 SER B CA 1
ATOM 3960 C C . SER B 1 213 ? -17.234 -7.227 -15.156 1 92.44 213 SER B C 1
ATOM 3962 O O . SER B 1 213 ? -17.266 -7.82 -14.078 1 92.44 213 SER B O 1
ATOM 3964 N N . ASP B 1 214 ? -16.5 -7.652 -16.172 1 96.75 214 ASP B N 1
ATOM 3965 C CA . ASP B 1 214 ? -15.688 -8.859 -16.062 1 96.75 214 ASP B CA 1
ATOM 3966 C C . ASP B 1 214 ? -14.398 -8.578 -15.297 1 96.75 214 ASP B C 1
ATOM 3968 O O . ASP B 1 214 ? -13.914 -7.445 -15.273 1 96.75 214 ASP B O 1
ATOM 3972 N N . VAL B 1 215 ? -13.93 -9.617 -14.656 1 96.62 215 VAL B N 1
ATOM 3973 C CA . VAL B 1 215 ? -12.656 -9.469 -13.945 1 96.62 215 VAL B CA 1
ATOM 3974 C C . VAL B 1 215 ? -11.656 -10.508 -14.453 1 96.62 215 VAL B C 1
ATOM 3976 O O . VAL B 1 215 ? -11.875 -11.711 -14.305 1 96.62 215 VAL B O 1
ATOM 3979 N N . LEU B 1 216 ? -10.664 -10.062 -15.102 1 97.94 216 LEU B N 1
ATOM 3980 C CA . LEU B 1 216 ? -9.523 -10.883 -15.5 1 97.94 216 LEU B CA 1
ATOM 3981 C C . LEU B 1 216 ? -8.359 -10.695 -14.531 1 97.94 216 LEU B C 1
ATOM 3983 O O . LEU B 1 216 ? -7.918 -9.57 -14.297 1 97.94 216 LEU B O 1
ATOM 3987 N N . ALA B 1 217 ? -7.852 -11.781 -13.969 1 96.31 217 ALA B N 1
ATOM 3988 C CA . ALA B 1 217 ? -6.781 -11.703 -12.977 1 96.31 217 ALA B CA 1
ATOM 3989 C C . ALA B 1 217 ? -5.699 -12.742 -13.258 1 96.31 217 ALA B C 1
ATOM 3991 O O . ALA B 1 217 ? -5.965 -13.773 -13.867 1 96.31 217 ALA B O 1
ATOM 3992 N N . ARG B 1 218 ? -4.516 -12.383 -12.836 1 92.62 218 ARG B N 1
ATOM 3993 C CA . ARG B 1 218 ? -3.467 -13.398 -12.82 1 92.62 218 ARG B CA 1
ATOM 3994 C C . ARG B 1 218 ? -3.533 -14.234 -11.547 1 92.62 218 ARG B C 1
ATOM 3996 O O . ARG B 1 218 ? -3.504 -13.688 -10.445 1 92.62 218 ARG B O 1
ATOM 4003 N N . PHE B 1 219 ? -3.611 -15.477 -11.68 1 86.88 219 PHE B N 1
ATOM 4004 C CA . PHE B 1 219 ? -3.943 -16.375 -10.578 1 86.88 219 PHE B CA 1
ATOM 4005 C C . PHE B 1 219 ? -2.721 -17.172 -10.148 1 86.88 219 PHE B C 1
ATOM 4007 O O . PHE B 1 219 ? -2.691 -17.734 -9.047 1 86.88 219 PHE B O 1
ATOM 4014 N N . GLY B 1 220 ? -1.757 -17.266 -10.977 1 79.69 220 GLY B N 1
ATOM 4015 C CA . GLY B 1 220 ? -0.504 -17.984 -10.773 1 79.69 220 GLY B CA 1
ATOM 4016 C C . GLY B 1 220 ? 0.57 -17.594 -11.773 1 79.69 220 GLY B C 1
ATOM 4017 O O . GLY B 1 220 ? 0.494 -16.531 -12.391 1 79.69 220 GLY B O 1
ATOM 4018 N N . GLY B 1 221 ? 1.631 -18.312 -11.82 1 80.69 221 GLY B N 1
ATOM 4019 C CA . GLY B 1 221 ? 2.709 -18.016 -12.742 1 80.69 221 GLY B CA 1
ATOM 4020 C C . GLY B 1 221 ? 2.242 -17.891 -14.18 1 80.69 221 GLY B C 1
ATOM 4021 O O . GLY B 1 221 ? 2.414 -16.844 -14.805 1 80.69 221 GLY B O 1
ATOM 4022 N N . GLU B 1 222 ? 1.613 -18.906 -14.625 1 90.31 222 GLU B N 1
ATOM 4023 C CA . GLU B 1 222 ? 1.132 -18.938 -16 1 90.31 222 GLU B CA 1
ATOM 4024 C C . GLU B 1 222 ? -0.388 -19.062 -16.062 1 90.31 222 GLU B C 1
ATOM 4026 O O . GLU B 1 222 ? -0.953 -19.391 -17.094 1 90.31 222 GLU B O 1
ATOM 4031 N N . GLU B 1 223 ? -0.99 -18.828 -14.938 1 92.56 223 GLU B N 1
ATOM 4032 C CA . GLU B 1 223 ? -2.428 -19.047 -14.82 1 92.56 223 GLU B CA 1
ATOM 4033 C C . GLU B 1 223 ? -3.178 -17.719 -14.672 1 92.56 223 GLU B C 1
ATOM 4035 O O . GLU B 1 223 ? -2.697 -16.797 -14.008 1 92.56 223 GLU B O 1
ATOM 4040 N N . PHE B 1 224 ? -4.316 -17.672 -15.383 1 96.62 224 PHE B N 1
ATOM 4041 C CA . PHE B 1 224 ? -5.254 -16.562 -15.289 1 96.62 224 PHE B CA 1
ATOM 4042 C C . PHE B 1 224 ? -6.648 -17.047 -14.922 1 96.62 224 PHE B C 1
ATOM 4044 O O . PHE B 1 224 ? -6.938 -18.25 -15.023 1 96.62 224 PHE B O 1
ATOM 4051 N N . VAL B 1 225 ? -7.438 -16.141 -14.461 1 97.12 225 VAL B N 1
ATOM 4052 C CA . VAL B 1 225 ? -8.82 -16.469 -14.141 1 97.12 225 VAL B CA 1
ATOM 4053 C C . VAL B 1 225 ? -9.734 -15.305 -14.547 1 97.12 225 VAL B C 1
ATOM 4055 O O . VAL B 1 225 ? -9.336 -14.141 -14.461 1 97.12 225 VAL B O 1
ATOM 4058 N N . VAL B 1 226 ? -10.906 -15.625 -15.031 1 98.31 226 VAL B N 1
ATOM 4059 C CA . VAL B 1 226 ? -11.906 -14.625 -15.398 1 98.31 226 VAL B CA 1
ATOM 4060 C C . VAL B 1 226 ? -13.188 -14.859 -14.609 1 98.31 226 VAL B C 1
ATOM 4062 O O . VAL B 1 226 ? -13.68 -15.992 -14.531 1 98.31 226 VAL B O 1
ATOM 4065 N N . LEU B 1 227 ? -13.633 -13.859 -14.008 1 98.31 227 LEU B N 1
ATOM 4066 C CA . LEU B 1 227 ? -14.969 -13.844 -13.414 1 98.31 227 LEU B CA 1
ATOM 4067 C C . LEU B 1 227 ? -15.953 -13.141 -14.336 1 98.31 227 LEU B C 1
ATOM 4069 O O . LEU B 1 227 ? -15.734 -11.992 -14.727 1 98.31 227 LEU B O 1
ATOM 4073 N N . LEU B 1 228 ? -17.031 -13.789 -14.695 1 98.25 228 LEU B N 1
ATOM 4074 C CA . LEU B 1 228 ? -18.047 -13.258 -15.594 1 98.25 228 LEU B CA 1
ATOM 4075 C C . LEU B 1 228 ? -19.391 -13.133 -14.875 1 98.25 228 LEU B C 1
ATOM 4077 O O . LEU B 1 228 ? -20.188 -14.062 -14.883 1 98.25 228 LEU B O 1
ATOM 4081 N N . PRO B 1 229 ? -19.656 -11.945 -14.375 1 96.75 229 PRO B N 1
ATOM 4082 C CA . PRO B 1 229 ? -20.984 -11.742 -13.797 1 96.75 229 PRO B CA 1
ATOM 4083 C C . PRO B 1 229 ? -22.094 -11.789 -14.836 1 96.75 229 PRO B C 1
ATOM 4085 O O . PRO B 1 229 ? -21.875 -11.453 -16 1 96.75 229 PRO B O 1
ATOM 4088 N N . HIS B 1 230 ? -23.219 -12.234 -14.477 1 95.75 230 HIS B N 1
ATOM 4089 C CA . HIS B 1 230 ? -24.406 -12.273 -15.305 1 95.75 230 HIS B CA 1
ATOM 4090 C C . HIS B 1 230 ? -24.172 -13.094 -16.562 1 95.75 230 HIS B C 1
ATOM 4092 O O . HIS B 1 230 ? -24.516 -12.656 -17.672 1 95.75 230 HIS B O 1
ATOM 4098 N N . THR B 1 231 ? -23.531 -14.164 -16.406 1 96.88 231 THR B N 1
ATOM 4099 C CA . THR B 1 231 ? -23.172 -15.008 -17.531 1 96.88 231 THR B CA 1
ATOM 4100 C C . THR B 1 231 ? -23.391 -16.484 -17.219 1 96.88 231 THR B C 1
ATOM 4102 O O . THR B 1 231 ? -22.922 -16.969 -16.188 1 96.88 231 THR B O 1
ATOM 4105 N N . THR B 1 232 ? -24.031 -17.234 -18.094 1 96.06 232 THR B N 1
ATOM 4106 C CA . THR B 1 232 ? -24.25 -18.672 -17.938 1 96.06 232 THR B CA 1
ATOM 4107 C C . THR B 1 232 ? -22.984 -19.438 -18.328 1 96.06 232 THR B C 1
ATOM 4109 O O . THR B 1 232 ? -22.078 -18.891 -18.953 1 96.06 232 THR B O 1
ATOM 4112 N N . ALA B 1 233 ? -23 -20.656 -17.969 1 96 233 ALA B N 1
ATOM 4113 C CA . ALA B 1 233 ? -21.875 -21.516 -18.344 1 96 233 ALA B CA 1
ATOM 4114 C C . ALA B 1 233 ? -21.734 -21.594 -19.859 1 96 233 ALA B C 1
ATOM 4116 O O . ALA B 1 233 ? -20.625 -21.609 -20.391 1 96 233 ALA B O 1
ATOM 4117 N N . GLU B 1 234 ? -22.828 -21.688 -20.531 1 96.94 234 GLU B N 1
ATOM 4118 C CA . GLU B 1 234 ? -22.828 -21.781 -21.984 1 96.94 234 GLU B CA 1
ATOM 4119 C C . GLU B 1 234 ? -22.219 -20.531 -22.625 1 96.94 234 GLU B C 1
ATOM 4121 O O . GLU B 1 234 ? -21.406 -20.625 -23.531 1 96.94 234 GLU B O 1
ATOM 4126 N N . ALA B 1 235 ? -22.656 -19.438 -22.141 1 97.38 235 ALA B N 1
ATOM 4127 C CA . ALA B 1 235 ? -22.125 -18.188 -22.656 1 97.38 235 ALA B CA 1
ATOM 4128 C C . ALA B 1 235 ? -20.641 -18.047 -22.328 1 97.38 235 ALA B C 1
ATOM 4130 O O . ALA B 1 235 ? -19.875 -17.484 -23.109 1 97.38 235 ALA B O 1
ATOM 4131 N N . ALA B 1 236 ? -20.25 -18.531 -21.188 1 98.19 236 ALA B N 1
ATOM 4132 C CA . ALA B 1 236 ? -18.844 -18.453 -20.766 1 98.19 236 ALA B CA 1
ATOM 4133 C C . ALA B 1 236 ? -17.969 -19.297 -21.672 1 98.19 236 ALA B C 1
ATOM 4135 O O . ALA B 1 236 ? -16.812 -18.953 -21.938 1 98.19 236 ALA B O 1
ATOM 4136 N N . VAL B 1 237 ? -18.5 -20.391 -22.109 1 98.31 237 VAL B N 1
ATOM 4137 C CA . VAL B 1 237 ? -17.766 -21.25 -23.031 1 98.31 237 VAL B CA 1
ATOM 4138 C C . VAL B 1 237 ? -17.484 -20.484 -24.328 1 98.31 237 VAL B C 1
ATOM 4140 O O . VAL B 1 237 ? -16.406 -20.594 -24.906 1 98.31 237 VAL B O 1
ATOM 4143 N N . VAL B 1 238 ? -18.422 -19.766 -24.766 1 98 238 VAL B N 1
ATOM 4144 C CA . VAL B 1 238 ? -18.266 -18.969 -25.969 1 98 238 VAL B CA 1
ATOM 4145 C C . VAL B 1 238 ? -17.141 -17.953 -25.766 1 98 238 VAL B C 1
ATOM 4147 O O . VAL B 1 238 ? -16.297 -17.781 -26.641 1 98 238 VAL B O 1
ATOM 4150 N N . VAL B 1 239 ? -17.172 -17.281 -24.641 1 97.69 239 VAL B N 1
ATOM 4151 C CA . VAL B 1 239 ? -16.125 -16.328 -24.328 1 97.69 239 VAL B CA 1
ATOM 4152 C C . VAL B 1 239 ? -14.773 -17.031 -24.297 1 97.69 239 VAL B C 1
ATOM 4154 O O . VAL B 1 239 ? -13.789 -16.516 -24.828 1 97.69 239 VAL B O 1
ATOM 4157 N N . ALA B 1 240 ? -14.703 -18.156 -23.688 1 98.5 240 ALA B N 1
ATOM 4158 C CA . ALA B 1 240 ? -13.461 -18.922 -23.562 1 98.5 240 ALA B CA 1
ATOM 4159 C C . ALA B 1 240 ? -12.93 -19.312 -24.938 1 98.5 240 ALA 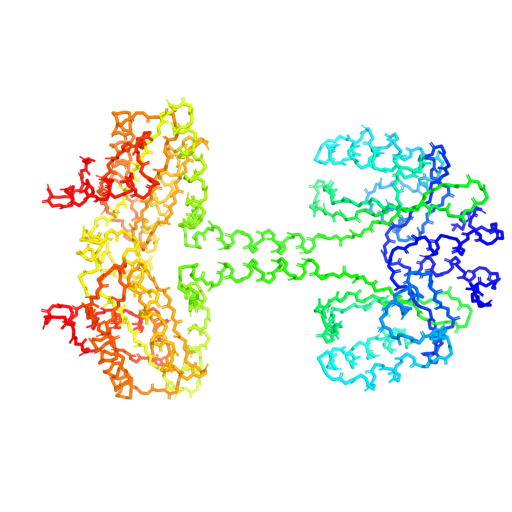B C 1
ATOM 4161 O O . ALA B 1 240 ? -11.719 -19.25 -25.188 1 98.5 240 ALA B O 1
ATOM 4162 N N . GLU B 1 241 ? -13.828 -19.672 -25.766 1 98.06 241 GLU B N 1
ATOM 4163 C CA . GLU B 1 241 ? -13.43 -20.047 -27.125 1 98.06 241 GLU B CA 1
ATOM 4164 C C . GLU B 1 241 ? -12.875 -18.844 -27.891 1 98.06 241 GLU B C 1
ATOM 4166 O O . GLU B 1 241 ? -11.922 -18.984 -28.656 1 98.06 241 GLU B O 1
ATOM 4171 N N . LEU B 1 242 ? -13.5 -17.781 -27.734 1 97.31 242 LEU B N 1
ATOM 4172 C CA . LEU B 1 242 ? -13.008 -16.562 -28.375 1 97.31 242 LEU B CA 1
ATOM 4173 C C . LEU B 1 242 ? -11.617 -16.219 -27.875 1 97.31 242 LEU B C 1
ATOM 4175 O O . LEU B 1 242 ? -10.742 -15.828 -28.656 1 97.31 242 LEU B O 1
ATOM 4179 N N . LEU B 1 243 ? -11.414 -16.312 -26.594 1 97.62 243 LEU B N 1
ATOM 4180 C CA . LEU B 1 243 ? -10.102 -16.062 -26 1 97.62 243 LEU B CA 1
ATOM 4181 C C . LEU B 1 243 ? -9.062 -17.031 -26.547 1 97.62 243 LEU B C 1
ATOM 4183 O O . LEU B 1 243 ? -7.945 -16.609 -26.891 1 97.62 243 LEU B O 1
ATOM 4187 N N . ARG B 1 244 ? -9.43 -18.219 -26.594 1 97.69 244 ARG B N 1
ATOM 4188 C CA . ARG B 1 244 ? -8.531 -19.25 -27.109 1 97.69 244 ARG B CA 1
ATOM 4189 C C . ARG B 1 244 ? -8.055 -18.922 -28.516 1 97.69 244 ARG B C 1
ATOM 4191 O O . ARG B 1 244 ? -6.855 -18.953 -28.797 1 97.69 244 ARG B O 1
ATOM 4198 N N . ARG B 1 245 ? -8.984 -18.578 -29.328 1 96.69 245 ARG B N 1
ATOM 4199 C CA . ARG B 1 245 ? -8.68 -18.25 -30.719 1 96.69 245 ARG B CA 1
ATOM 4200 C C . ARG B 1 245 ? -7.793 -17.016 -30.797 1 96.69 245 ARG B C 1
ATOM 4202 O O . ARG B 1 245 ? -6.84 -16.969 -31.578 1 96.69 245 ARG B O 1
ATOM 4209 N N . THR B 1 246 ? -8.109 -16.078 -30.031 1 96 246 THR B N 1
ATOM 4210 C CA . THR B 1 246 ? -7.359 -14.82 -30.047 1 96 246 THR B CA 1
ATOM 4211 C C . THR B 1 246 ? -5.91 -15.062 -29.625 1 96 246 THR B C 1
ATOM 4213 O O . THR B 1 246 ? -4.988 -14.5 -30.219 1 96 246 THR B O 1
ATOM 4216 N N . ILE B 1 247 ? -5.676 -15.867 -28.641 1 95.75 247 ILE B N 1
ATOM 4217 C CA . ILE B 1 247 ? -4.34 -16.156 -28.141 1 95.75 247 ILE B CA 1
ATOM 4218 C C . ILE B 1 247 ? -3.551 -16.938 -29.188 1 95.75 247 ILE B C 1
ATOM 4220 O O . ILE B 1 247 ? -2.4 -16.609 -29.484 1 95.75 247 ILE B O 1
ATOM 4224 N N . TYR B 1 248 ? -4.199 -17.859 -29.75 1 94 248 TYR B N 1
ATOM 4225 C CA . TYR B 1 248 ? -3.523 -18.75 -30.688 1 94 248 TYR B CA 1
ATOM 4226 C C . TYR B 1 248 ? -3.217 -18.047 -32 1 94 248 TYR B C 1
ATOM 4228 O O . TYR B 1 248 ? -2.18 -18.297 -32.625 1 94 248 TYR B O 1
ATOM 4236 N N . GLU B 1 249 ? -4.043 -17.188 -32.406 1 93.69 249 GLU B N 1
ATOM 4237 C CA . GLU B 1 249 ? -3.928 -16.578 -33.719 1 93.69 249 GLU B CA 1
ATOM 4238 C C . GLU B 1 249 ? -3 -15.367 -33.688 1 93.69 249 GLU B C 1
ATOM 4240 O O . GLU B 1 249 ? -2.58 -14.875 -34.75 1 93.69 249 GLU B O 1
ATOM 4245 N N . SER B 1 250 ? -2.615 -14.945 -32.562 1 92.31 250 SER B N 1
ATOM 4246 C CA . SER B 1 250 ? -1.812 -13.734 -32.438 1 92.31 250 SER B CA 1
ATOM 4247 C C . SER B 1 250 ? -0.381 -14.062 -32.031 1 92.31 250 SER B C 1
ATOM 4249 O O . SER B 1 250 ? -0.133 -14.43 -30.875 1 92.31 250 SER B O 1
ATOM 4251 N N . PRO B 1 251 ? 0.545 -13.812 -32.875 1 94.12 251 PRO B N 1
ATOM 4252 C CA . PRO B 1 251 ? 1.935 -14.102 -32.5 1 94.12 251 PRO B CA 1
ATOM 4253 C C . PRO B 1 251 ? 2.465 -13.172 -31.422 1 94.12 251 PRO B C 1
ATOM 4255 O O . PRO B 1 251 ? 2.023 -12.023 -31.312 1 94.12 251 PRO B O 1
ATOM 4258 N N . VAL B 1 252 ? 3.383 -13.672 -30.594 1 95.44 252 VAL B N 1
ATOM 4259 C CA . VAL B 1 252 ? 4.066 -12.898 -29.547 1 95.44 252 VAL B CA 1
ATOM 4260 C C . VAL B 1 252 ? 5.5 -12.609 -29.984 1 95.44 252 VAL B C 1
ATOM 4262 O O . VAL B 1 252 ? 6.234 -13.516 -30.375 1 95.44 252 VAL B O 1
ATOM 4265 N N . GLN B 1 253 ? 5.852 -11.352 -29.969 1 94.06 253 GLN B N 1
ATOM 4266 C CA . GLN B 1 253 ? 7.219 -10.961 -30.297 1 94.06 253 GLN B CA 1
ATOM 4267 C C . GLN B 1 253 ? 8.164 -11.234 -29.125 1 94.06 253 GLN B C 1
ATOM 4269 O O . GLN B 1 253 ? 7.965 -10.719 -28.031 1 94.06 253 GLN B O 1
ATOM 4274 N N . VAL B 1 254 ? 9.109 -12.016 -29.328 1 91.75 254 VAL B N 1
ATOM 4275 C CA . VAL B 1 254 ? 10.141 -12.312 -28.344 1 91.75 254 VAL B CA 1
ATOM 4276 C C . VAL B 1 254 ? 11.523 -12.047 -28.953 1 91.75 254 VAL B C 1
ATOM 4278 O O . VAL B 1 254 ? 12.062 -12.883 -29.672 1 91.75 254 VAL B O 1
ATOM 4281 N N . GLY B 1 255 ? 12.086 -10.922 -28.516 1 84.56 255 GLY B N 1
ATOM 4282 C CA . GLY B 1 255 ? 13.297 -10.516 -29.219 1 84.56 255 GLY B CA 1
ATOM 4283 C C . GLY B 1 255 ? 13.102 -10.32 -30.703 1 84.56 255 GLY B C 1
ATOM 4284 O O . GLY B 1 255 ? 12.258 -9.531 -31.125 1 84.56 255 GLY B O 1
ATOM 4285 N N . LYS B 1 256 ? 13.852 -11.102 -31.453 1 87.94 256 LYS B N 1
ATOM 4286 C CA . LYS B 1 256 ? 13.773 -10.992 -32.906 1 87.94 256 LYS B CA 1
ATOM 4287 C C . LYS B 1 256 ? 12.828 -12.039 -33.5 1 87.94 256 LYS B C 1
ATOM 4289 O O . LYS B 1 256 ? 12.57 -12.047 -34.688 1 87.94 256 LYS B O 1
ATOM 4294 N N . ASN B 1 257 ? 12.242 -12.852 -32.594 1 90.69 257 ASN B N 1
ATOM 4295 C CA . ASN B 1 257 ? 11.398 -13.953 -33.062 1 90.69 257 ASN B CA 1
ATOM 4296 C C . ASN B 1 257 ? 9.93 -13.695 -32.75 1 90.69 257 ASN B C 1
ATOM 4298 O O . ASN B 1 257 ? 9.609 -12.906 -31.844 1 90.69 257 ASN B O 1
ATOM 4302 N N . GLN B 1 258 ? 9.109 -14.305 -33.594 1 94.44 258 GLN B N 1
ATOM 4303 C CA . GLN B 1 258 ? 7.68 -14.398 -33.312 1 94.44 258 GLN B CA 1
ATOM 4304 C C . GLN B 1 258 ? 7.273 -15.82 -32.938 1 94.44 258 GLN B C 1
ATOM 4306 O O . GLN B 1 258 ? 7.594 -16.766 -33.688 1 94.44 258 GLN B O 1
ATOM 4311 N N . ILE B 1 259 ? 6.617 -15.914 -31.859 1 94.69 259 ILE B N 1
ATOM 4312 C CA . ILE B 1 259 ? 6.207 -17.25 -31.469 1 94.69 259 ILE B CA 1
ATOM 4313 C C . ILE B 1 259 ? 4.695 -17.297 -31.266 1 94.69 259 ILE B C 1
ATOM 4315 O O . ILE B 1 259 ? 4.07 -16.266 -31 1 94.69 259 ILE B O 1
ATOM 4319 N N . TYR B 1 260 ? 4.168 -18.531 -31.469 1 95.12 260 TYR B N 1
ATOM 4320 C CA . TYR B 1 260 ? 2.756 -18.797 -31.203 1 95.12 260 TYR B CA 1
ATOM 4321 C C . TYR B 1 260 ? 2.582 -19.641 -29.938 1 95.12 260 TYR B C 1
ATOM 4323 O O . TYR B 1 260 ? 3.357 -20.562 -29.703 1 95.12 260 TYR B O 1
ATOM 4331 N N . VAL B 1 261 ? 1.623 -19.234 -29.172 1 96.06 261 VAL B N 1
ATOM 4332 C CA . VAL B 1 261 ? 1.327 -20.016 -27.969 1 96.06 261 VAL B CA 1
ATOM 4333 C C . VAL B 1 261 ? -0.16 -20.359 -27.938 1 96.06 261 VAL B C 1
ATOM 4335 O O . VAL B 1 261 ? -0.965 -19.734 -28.641 1 96.06 261 VAL B O 1
ATOM 4338 N N . THR B 1 262 ? -0.468 -21.422 -27.281 1 97.25 262 THR B N 1
ATOM 4339 C CA . THR B 1 262 ? -1.856 -21.812 -27.047 1 97.25 262 THR B CA 1
ATOM 4340 C C . THR B 1 262 ? -2.184 -21.781 -25.547 1 97.25 262 THR B C 1
ATOM 4342 O O . THR B 1 262 ? -1.29 -21.625 -24.719 1 97.25 262 THR B O 1
ATOM 4345 N N . ALA B 1 263 ? -3.439 -21.766 -25.281 1 97.94 263 ALA B N 1
ATOM 4346 C CA . ALA B 1 263 ? -3.908 -21.812 -23.891 1 97.94 263 ALA B CA 1
ATOM 4347 C C . ALA B 1 263 ? -5.062 -22.797 -23.75 1 97.94 263 ALA B C 1
ATOM 4349 O O . ALA B 1 263 ? -5.785 -23.078 -24.703 1 97.94 263 ALA B O 1
ATOM 4350 N N . SER B 1 264 ? -5.172 -23.344 -22.594 1 98.56 264 SER B N 1
ATOM 4351 C CA . SER B 1 264 ? -6.266 -24.234 -22.234 1 98.56 264 SER B CA 1
ATOM 4352 C C . SER B 1 264 ? -7.203 -23.594 -21.234 1 98.56 264 SER B C 1
ATOM 4354 O O . SER B 1 264 ? -6.781 -22.75 -20.438 1 98.56 264 SER B O 1
ATOM 4356 N N . PHE B 1 265 ? -8.484 -24.016 -21.312 1 98.5 265 PHE B N 1
ATOM 4357 C CA . PHE B 1 265 ? -9.5 -23.297 -20.562 1 98.5 265 PHE B CA 1
ATOM 4358 C C . PHE B 1 265 ? -10.414 -24.266 -19.828 1 98.5 265 PHE B C 1
ATOM 4360 O O . PHE B 1 265 ? -10.773 -25.312 -20.359 1 98.5 265 PHE B O 1
ATOM 4367 N N . GLY B 1 266 ? -10.719 -23.906 -18.609 1 98.38 266 GLY B N 1
ATOM 4368 C CA . GLY B 1 266 ? -11.75 -24.578 -17.828 1 98.38 266 GLY B CA 1
ATOM 4369 C C . GLY B 1 266 ? -12.859 -23.641 -17.391 1 98.38 266 GLY B C 1
ATOM 4370 O O . GLY B 1 266 ? -12.602 -22.641 -16.719 1 98.38 266 GLY B O 1
ATOM 4371 N N . VAL B 1 267 ? -14.133 -24.047 -17.719 1 98.5 267 VAL B N 1
ATOM 4372 C CA . VAL B 1 267 ? -15.273 -23.188 -17.453 1 98.5 267 VAL B CA 1
ATOM 4373 C C . VAL B 1 267 ? -16.156 -23.828 -16.375 1 98.5 267 VAL B C 1
ATOM 4375 O O . VAL B 1 267 ? -16.359 -25.047 -16.375 1 98.5 267 VAL B O 1
ATOM 4378 N N . SER B 1 268 ? -16.641 -22.984 -15.492 1 97.88 268 SER B N 1
ATOM 4379 C CA . SER B 1 268 ? -17.625 -23.453 -14.508 1 97.88 268 SER B CA 1
ATOM 4380 C C . SER B 1 268 ? -18.625 -22.344 -14.172 1 97.88 268 SER B C 1
ATOM 4382 O O . SER B 1 268 ? -18.328 -21.156 -14.344 1 97.88 268 SER B O 1
ATOM 4384 N N . GLU B 1 269 ? -19.719 -22.828 -13.719 1 96.94 269 GLU B N 1
ATOM 4385 C CA . GLU B 1 269 ? -20.719 -21.906 -13.195 1 96.94 269 GLU B CA 1
ATOM 4386 C C . GLU B 1 269 ? -20.656 -21.812 -11.672 1 96.94 269 GLU B C 1
ATOM 4388 O O . GLU B 1 269 ? -20.406 -22.812 -11 1 96.94 269 GLU B O 1
ATOM 4393 N N . ILE B 1 270 ? -20.859 -20.625 -11.164 1 96.38 270 ILE B N 1
ATOM 4394 C CA . ILE B 1 270 ? -21.062 -20.469 -9.727 1 96.38 270 ILE B CA 1
ATOM 4395 C C . ILE B 1 270 ? -22.5 -20.828 -9.359 1 96.38 270 ILE B C 1
ATOM 4397 O O . ILE B 1 270 ? -23.438 -20.219 -9.867 1 96.38 270 ILE B O 1
ATOM 4401 N N . LEU B 1 271 ? -22.594 -21.719 -8.477 1 95.62 271 LEU B N 1
ATOM 4402 C CA . LEU B 1 271 ? -23.922 -22.203 -8.133 1 95.62 271 LEU B CA 1
ATOM 4403 C C . LEU B 1 271 ? -24.391 -21.641 -6.801 1 95.62 271 LEU B C 1
ATOM 4405 O O . LEU B 1 271 ? -23.578 -21.391 -5.906 1 95.62 271 LEU B O 1
ATOM 4409 N N . SER B 1 272 ? -25.672 -21.5 -6.633 1 93.69 272 SER B N 1
ATOM 4410 C CA . SER B 1 272 ? -26.234 -20.938 -5.41 1 93.69 272 SER B CA 1
ATOM 4411 C C . SER B 1 272 ? -26.016 -21.875 -4.223 1 93.69 272 SER B C 1
ATOM 4413 O O . SER B 1 272 ? -25.938 -21.422 -3.078 1 93.69 272 SER B O 1
ATOM 4415 N N . ASP B 1 273 ? -25.828 -23.125 -4.488 1 92.94 273 ASP B N 1
ATOM 4416 C CA . ASP B 1 273 ? -25.688 -24.094 -3.4 1 92.94 273 ASP B CA 1
ATOM 4417 C C . ASP B 1 273 ? -24.219 -24.406 -3.113 1 92.94 273 ASP B C 1
ATOM 4419 O O . ASP B 1 273 ? -23.922 -25.281 -2.299 1 92.94 273 ASP B O 1
ATOM 4423 N N . ASP B 1 274 ? -23.406 -23.688 -3.775 1 92.38 274 ASP B N 1
ATOM 4424 C CA . ASP B 1 274 ? -22 -23.812 -3.434 1 92.38 274 ASP B CA 1
ATOM 4425 C C . ASP B 1 274 ? -21.734 -23.375 -1.996 1 92.38 274 ASP B C 1
ATOM 4427 O O . ASP B 1 274 ? -22.391 -22.453 -1.498 1 92.38 274 ASP B O 1
ATOM 4431 N N . VAL B 1 275 ? -20.781 -24.016 -1.396 1 88.81 275 VAL B N 1
ATOM 4432 C CA . VAL B 1 275 ? -20.453 -23.656 -0.024 1 88.81 275 VAL B CA 1
ATOM 4433 C C . VAL B 1 275 ? -19.641 -22.375 -0.017 1 88.81 275 VAL B C 1
ATOM 4435 O O . VAL B 1 275 ? -19.594 -21.656 0.991 1 88.81 275 VAL B O 1
ATOM 4438 N N . SER B 1 276 ? -18.859 -22.203 -1.069 1 89.69 276 SER B N 1
ATOM 4439 C CA . SER B 1 276 ? -18.031 -21.016 -1.24 1 89.69 276 SER B CA 1
ATOM 4440 C C . SER B 1 276 ? -17.578 -20.859 -2.691 1 89.69 276 SER B C 1
ATOM 4442 O O . SER B 1 276 ? -17.812 -21.734 -3.518 1 89.69 276 SER B O 1
ATOM 4444 N N . ILE B 1 277 ? -16.953 -19.797 -2.93 1 91 277 ILE B N 1
ATOM 4445 C CA . ILE B 1 277 ? -16.422 -19.5 -4.258 1 91 277 ILE B CA 1
ATOM 4446 C C . ILE B 1 277 ? -15.398 -20.562 -4.656 1 91 277 ILE B C 1
ATOM 4448 O O . ILE B 1 277 ? -15.25 -20.875 -5.84 1 91 277 ILE B O 1
ATOM 4452 N N . ASP B 1 278 ? -14.82 -21.172 -3.715 1 87.31 278 ASP B N 1
ATOM 4453 C CA . ASP B 1 278 ? -13.789 -22.188 -3.945 1 87.31 278 ASP B CA 1
ATOM 4454 C C . ASP B 1 278 ? -14.352 -23.391 -4.699 1 87.31 278 ASP B C 1
ATOM 4456 O O . ASP B 1 278 ? -13.648 -24.016 -5.488 1 87.31 278 ASP B O 1
ATOM 4460 N N . ALA B 1 279 ? -15.57 -23.609 -4.422 1 89.75 279 ALA B N 1
ATOM 4461 C CA . ALA B 1 279 ? -16.203 -24.734 -5.098 1 89.75 279 ALA B CA 1
ATOM 4462 C C . ALA B 1 279 ? -16.281 -24.5 -6.605 1 89.75 279 ALA B C 1
ATOM 4464 O O . ALA B 1 279 ? -16 -25.406 -7.398 1 89.75 279 ALA B O 1
ATOM 4465 N N . GLY B 1 280 ? -16.688 -23.312 -6.98 1 93 280 GLY B N 1
ATOM 4466 C CA . GLY B 1 280 ? -16.719 -22.953 -8.391 1 93 280 GLY B CA 1
ATOM 4467 C C . GLY B 1 280 ? -15.336 -22.984 -9.031 1 93 280 GLY B C 1
ATOM 4468 O O . GLY B 1 280 ? -15.18 -23.438 -10.156 1 93 280 GLY B O 1
ATOM 4469 N N . LEU B 1 281 ? -14.367 -22.531 -8.312 1 92.19 281 LEU B N 1
ATOM 4470 C CA . LEU B 1 281 ? -12.992 -22.516 -8.797 1 92.19 281 LEU B CA 1
ATOM 4471 C C . LEU B 1 281 ? -12.453 -23.938 -8.961 1 92.19 281 LEU B C 1
ATOM 4473 O O . LEU B 1 281 ? -11.727 -24.219 -9.922 1 92.19 281 LEU B O 1
ATOM 4477 N N . ALA B 1 282 ? -12.828 -24.75 -8.078 1 88.19 282 ALA B N 1
ATOM 4478 C CA . ALA B 1 282 ? -12.398 -26.141 -8.141 1 88.19 282 ALA B CA 1
ATOM 4479 C C . ALA B 1 282 ? -12.969 -26.828 -9.375 1 88.19 282 ALA B C 1
ATOM 4481 O O . ALA B 1 282 ? -12.281 -27.625 -10.023 1 88.19 282 ALA B O 1
ATOM 4482 N N . ARG B 1 283 ? -14.18 -26.531 -9.641 1 93.62 283 ARG B N 1
ATOM 4483 C CA . ARG B 1 283 ? -14.805 -27.109 -10.828 1 93.62 283 ARG B CA 1
ATOM 4484 C C . ARG B 1 283 ? -14.125 -26.594 -12.102 1 93.62 283 ARG B C 1
ATOM 4486 O O . ARG B 1 283 ? -13.883 -27.375 -13.031 1 93.62 283 ARG B O 1
ATOM 4493 N N . ALA B 1 284 ? -13.867 -25.344 -12.133 1 95.81 284 ALA B N 1
ATOM 4494 C CA . ALA B 1 284 ? -13.18 -24.766 -13.289 1 95.81 284 ALA B CA 1
ATOM 4495 C C . ALA B 1 284 ? -11.781 -25.359 -13.445 1 95.81 284 ALA B C 1
ATOM 4497 O O . ALA B 1 284 ? -11.328 -25.609 -14.562 1 95.81 284 ALA B O 1
ATOM 4498 N N . ASP B 1 285 ? -11.141 -25.531 -12.375 1 90.38 285 ASP B N 1
ATOM 4499 C CA . ASP B 1 285 ? -9.797 -26.109 -12.375 1 90.38 285 ASP B CA 1
ATOM 4500 C C . ASP B 1 285 ? -9.82 -27.547 -12.891 1 90.38 285 ASP B C 1
ATOM 4502 O O . ASP B 1 285 ? -8.914 -27.969 -13.609 1 90.38 285 ASP B O 1
ATOM 4506 N N . LYS B 1 286 ? -10.758 -28.266 -12.414 1 91.38 286 LYS B N 1
ATOM 4507 C CA . LYS B 1 286 ? -10.922 -29.641 -12.906 1 91.38 286 LYS B CA 1
ATOM 4508 C C . LYS B 1 286 ? -11.148 -29.656 -14.414 1 91.38 286 LYS B C 1
ATOM 4510 O O . LYS B 1 286 ? -10.578 -30.484 -15.117 1 91.38 286 LYS B O 1
ATOM 4515 N N . ALA B 1 287 ? -12.016 -28.797 -14.852 1 96.31 287 ALA B N 1
ATOM 4516 C CA . ALA B 1 287 ? -12.258 -28.672 -16.297 1 96.31 287 ALA B CA 1
ATOM 4517 C C . ALA B 1 287 ? -10.984 -28.297 -17.031 1 96.31 287 ALA B C 1
ATOM 4519 O O . ALA B 1 287 ? -10.727 -28.812 -18.125 1 96.31 287 ALA B O 1
ATOM 4520 N N . LEU B 1 288 ? -10.234 -27.438 -16.516 1 95.94 288 LEU B N 1
ATOM 4521 C CA . LEU B 1 288 ? -8.953 -27.062 -17.094 1 95.94 288 LEU B CA 1
ATOM 4522 C C . LEU B 1 288 ? -8.016 -28.266 -17.188 1 95.94 288 LEU B C 1
ATOM 4524 O O . LEU B 1 288 ? -7.32 -28.438 -18.188 1 95.94 288 LEU B O 1
ATOM 4528 N N . TYR B 1 289 ? -8 -28.984 -16.109 1 90.81 289 TYR B N 1
ATOM 4529 C CA . TYR B 1 289 ? -7.18 -30.188 -16.078 1 90.81 289 TYR B CA 1
ATOM 4530 C C . TYR B 1 289 ? -7.562 -31.141 -17.219 1 90.81 289 TYR B C 1
ATOM 4532 O O . TYR B 1 289 ? -6.695 -31.703 -17.875 1 90.81 289 TYR B O 1
ATOM 4540 N N . GLU B 1 290 ? -8.812 -31.281 -17.406 1 95.56 290 GLU B N 1
ATOM 4541 C CA . GLU B 1 290 ? -9.312 -32.125 -18.5 1 95.56 290 GLU B CA 1
ATOM 4542 C C . GLU B 1 290 ? -8.906 -31.562 -19.859 1 95.56 290 GLU B C 1
ATOM 4544 O O . GLU B 1 290 ? -8.578 -32.312 -20.766 1 95.56 290 GLU B O 1
ATOM 4549 N N . ALA B 1 291 ? -8.969 -30.281 -19.969 1 97.06 291 ALA B N 1
ATOM 4550 C CA . ALA B 1 291 ? -8.555 -29.641 -21.219 1 97.06 291 ALA B CA 1
ATOM 4551 C C . ALA B 1 291 ? -7.086 -29.938 -21.516 1 97.06 291 ALA B C 1
ATOM 4553 O O . ALA B 1 291 ? -6.727 -30.234 -22.656 1 97.06 291 ALA B O 1
ATOM 4554 N N . LYS B 1 292 ? -6.25 -29.844 -20.516 1 93.62 292 LYS B N 1
ATOM 4555 C CA . LYS B 1 292 ? -4.824 -30.109 -20.672 1 93.62 292 LYS B CA 1
ATOM 4556 C C . LYS B 1 292 ? -4.574 -31.578 -21.047 1 93.62 292 LYS B C 1
ATOM 4558 O O . LYS B 1 292 ? -3.732 -31.875 -21.891 1 93.62 292 LYS B O 1
ATOM 4563 N N . ARG B 1 293 ? -5.352 -32.469 -20.531 1 92.38 293 ARG B N 1
ATOM 4564 C CA . ARG B 1 293 ? -5.184 -33.906 -20.781 1 92.38 293 ARG B CA 1
ATOM 4565 C C . ARG B 1 293 ? -5.727 -34.281 -22.141 1 92.38 293 ARG B C 1
ATOM 4567 O O . ARG B 1 293 ? -5.305 -35.281 -22.719 1 92.38 293 ARG B O 1
ATOM 4574 N N . SER B 1 294 ? -6.617 -33.5 -22.609 1 95 294 SER B N 1
ATOM 4575 C CA . SER B 1 294 ? -7.258 -33.781 -23.891 1 95 294 SER B CA 1
ATOM 4576 C C . SER B 1 294 ? -6.445 -33.219 -25.047 1 95 294 SER B C 1
ATOM 4578 O O . SER B 1 294 ? -6.949 -33.094 -26.172 1 95 294 SER B O 1
ATOM 4580 N N . GLY B 1 295 ? -5.191 -32.781 -24.797 1 94.06 295 GLY B N 1
ATOM 4581 C CA . GLY B 1 295 ? -4.332 -32.312 -25.891 1 94.06 295 GLY B CA 1
ATOM 4582 C C . GLY B 1 295 ? -4.055 -30.828 -25.844 1 94.06 295 GLY B C 1
ATOM 4583 O O . GLY B 1 295 ? -3.396 -30.297 -26.75 1 94.06 295 GLY B O 1
ATOM 4584 N N . ARG B 1 296 ? -4.625 -30.141 -24.875 1 95.5 296 ARG B N 1
ATOM 4585 C CA . ARG B 1 296 ? -4.402 -28.719 -24.672 1 95.5 296 ARG B CA 1
ATOM 4586 C C . ARG B 1 296 ? -5.059 -27.891 -25.781 1 95.5 296 ARG B C 1
ATOM 4588 O O . ARG B 1 296 ? -5.762 -28.438 -26.641 1 95.5 296 ARG B O 1
ATOM 4595 N N . ASN B 1 297 ? -5.062 -26.609 -25.688 1 97.19 297 ASN B N 1
ATOM 4596 C CA . ASN B 1 297 ? -5.645 -25.703 -26.672 1 97.19 297 ASN B CA 1
ATOM 4597 C C . ASN B 1 297 ? -7.129 -25.984 -26.891 1 97.19 297 ASN B C 1
ATOM 4599 O O . ASN B 1 297 ? -7.57 -26.156 -28.031 1 97.19 297 ASN B O 1
ATOM 4603 N N . CYS B 1 298 ? -7.801 -26.156 -25.828 1 97.38 298 CYS B N 1
ATOM 4604 C CA . CYS B 1 298 ? -9.234 -26.391 -25.938 1 97.38 298 CYS B CA 1
ATOM 4605 C C . CYS B 1 298 ? -9.961 -25.891 -24.703 1 97.38 298 CYS B C 1
ATOM 4607 O O . CYS B 1 298 ? -9.328 -25.453 -23.734 1 97.38 298 CYS B O 1
ATOM 4609 N N . VAL B 1 299 ? -11.242 -25.859 -24.797 1 98 299 VAL B N 1
ATOM 4610 C CA . VAL B 1 299 ? -12.125 -25.438 -23.719 1 98 299 VAL B CA 1
ATOM 4611 C C . VAL B 1 299 ? -12.914 -26.625 -23.188 1 98 299 VAL B C 1
ATOM 4613 O O . VAL B 1 299 ? -13.383 -27.469 -23.953 1 98 299 VAL B O 1
ATOM 4616 N N . ARG B 1 300 ? -12.914 -26.672 -21.938 1 96.75 300 ARG B N 1
ATOM 4617 C CA . ARG B 1 300 ? -13.75 -27.688 -21.297 1 96.75 300 ARG B CA 1
ATOM 4618 C C . ARG B 1 300 ? -14.664 -27.062 -20.234 1 96.75 300 ARG B C 1
ATOM 4620 O O . ARG B 1 300 ? -14.32 -26.031 -19.641 1 96.75 300 ARG B O 1
#

Nearest PDB structures (foldseek):
  3ign-assembly1_A  TM=9.756E-01  e=1.067E-18  Marinobacter nauticus VT8
  7e6g-assembly1_B  TM=9.151E-01  e=8.539E-17  Pseudomonas aeruginosa
  5xgd-assembly1_A  TM=5.832E-01  e=5.157E-23  Pseudomonas aeruginosa PAO1
  5xgb-assembly1_A-2  TM=5.751E-01  e=9.559E-23  Pseudomonas aeruginosa PAO1
  5xge-assembly1_A  TM=5.803E-01  e=3.494E-22  Pseudomonas aeruginosa PAO1

pLDDT: mean 89.59, std 9.63, range [37.66, 98.56]

Radius of gyration: 30.72 Å; Cα contacts (8 Å, |Δi|>4): 1165; chains: 2; bounding box: 63×83×68 Å

Secondary structure (DSSP, 8-state):
---GGGGSTTHHHHHHHH-SSEEEEE-TTSBEEEE-HHHHHHHHHHS---S--TTSBHHHHHHT--STTHHHHHHHHHHHHHHHTTS-S-EEEEEE---SS---EEEEEEEE--STT--EEEEEEE-HHHHHHHHHHHHHHHB-TTT--B-HHHHHHHHHHHHHHHHHH---EEEEEEEETTHHHHHHHHHHHHHHHHHHHHHHHHHHT--TT-EEEE-SSSEEEEEEET--HHHHHHHHHHHHHHHHHS-EEETTEEE---EEEEEEEPPTT-SSHHHHHHHHHHHHHHHHHTTSS-B-/---GGGGSTTHHHHHHHH-SSEEEEE-TTSBEEEE-HHHHHHHHHHT---S--TTSBHHHHHHT--STTHHHHHHHHHHHHHHHTTS-S-EEEEEE---SS---EEEEEEEE--STT--EEEEEEE-HHHHHHHHHHHHHHHB-TTT--B-HHHHHHHHHHHHHHHHHH---EEEEEEEETTHHHHHHHHHHHHHHHHHHHHHHHHHHT--TT-EEEE-SSSEEEEEEET--HHHHHHHHHHHHHHHHHS-EEETTEEE---EEEEEEE--TT-SSHHHHHHHHHHHHHHHHHTTSS-B-